Protein AF-0000000087410354 (afdb_homodimer)

Nearest PDB structures (foldseek):
  5lwe-assembly2_B  TM=1.611E-01  e=8.393E+00  Homo sapiens

pLDDT: mean 84.48, std 18.41, range [27.38, 98.25]

Sequence (738 aa):
MKKKEKIWIKKCKDLNDMLINRNTGGRLSNFELLRLLSMLMVVNLHSFWGYEYGTGVFQAFDFFRESACICAVDTFILISGFFGIRWKVKSLFNLLFQVVFYSFAVYGACIAFNILTFSWHDFIEQFKCFYKSWGFISSYIVLYFISPALNALSDQSSSKRLFEIILVLILANIFIFSLNINITFFIVYLVGRLLNKLDVVNRTKNHAGFAYLMVTFLIFTIVYTLFLMFRFNASRMQSFFFGYNYCGPLVILQGVFLFLLFGRMKFKNNIINWCASSCLAIYLIHMHPSIKNIYYHFTKSLYEKPFFEHVYSLIVLFTCVFLGSILIDKIRIYISNRIYNFINMIWQALPLRFKKFETYIPSSLKVLFMKKKEKIWIKKCKDLNDMLINRNTGGRLSNFELLRLLSMLMVVNLHSFWGYEYGTGVFQAFDFFRESACICAVDTFILISGFFGIRWKVKSLFNLLFQVVFYSFAVYGACIAFNILTFSWHDFIEQFKCFYKSWGFISSYIVLYFISPALNALSDQSSSKRLFEIILVLILANIFIFSLNINITFFIVYLVGRLLNKLDVVNRTKNHAGFAYLMVTFLIFTIVYTLFLMFRFNASRMQSFFFGYNYCGPLVILQGVFLFLLFGRMKFKNNIINWCASSCLAIYLIHMHPSIKNIYYHFTKSLYEKPFFEHVYSLIVLFTCVFLGSILIDKIRIYISNRIYNFINMIWQALPLRFKKFETYIPSSLKVLF

Foldseek 3Di:
DVVVVVVVVVVVVVVVVVVVVVVPVDDQLLLLLLLQVLLLLVLLLLLQQLPCLDPDDLSLVSLLSVLLNLLSLLLVLLVCLLVFADDDPLVVLVLVLLQLCLLVVLVVVCCVVVVDPDDPVSVVVSVVRQCPWDPSNVLVVVCNVCRVVLVVVLVVDDLVRLVVVLVVLLVCCVPPVLQDVNSLSSSSSSVSSSCNNVVCLPPPPDPLVVQLVVLSVVQSCVLVVCCVVVVDRSVCQCSPLSHSDNSRPSSSSSSVSSNSVSSNVGDDDVVSVLLSVQSVQLCSNCRGPSNSVVSRVVSVVLSVDPSVSSVVVSVVVSCCSSVVSSVVVVVVVVVSVVVVVVVVVVVVVPDPVVVCPVPPPPCCVVVCD/DVVVVVVVVVVVVVVVVVVVCVVVVPDQLLLLLLLQVLLLLVLLLLLQFQFPQDPDDLSLVSLLSVLLNLLSLLLVLLVCLLVFADDDPLVVLVLVLLQLCLLVVLVVVCCVVVVDPDDPVSVVVSVVRQCPWDPSNVLVVVCNVCRVVLVVVLVVDDLVRLVVVLVVLLVCCVPPVLQDVNSLSSSSSSVSNSCNNVVCLPPPPDPLVVQLVVLSVVQSCVLVVCCVVVVDRSVCQCSDLSHSDNSRPSSSSSSVSSNSVSSNPGDDDVVSVLLSVQSVQLCSNCRGPSNSVVVRVVSVVLSVDPSVSSVVVSVVVSVCSSVVSSVVVVVVVVVSVVVVVVVVVVVVVPPVVVVCPVPPPPCCVVVCD

Radius of gyration: 29.64 Å; Cα contacts (8 Å, |Δi|>4): 801; chains: 2; bounding box: 86×77×68 Å

InterPro domains:
  IPR002656 Acyltransferase 3 domain [PF01757] (30-328)

Secondary structure (DSSP, 8-state):
-HHHHHHHHHHHHHHHHHHHHHHS----HHHHHHHHHHHHHHHHHTT-------SSHHHHHHHHHHHHHTTHHHHHHHHHHHH-----HHHHHHHHHHHHHHHHHHHHHHHHTTSS---HHHHHHGGGIIIII-HHHHHHHHHHHHHHHHHHHHHHS-HHHHHHHHHHHHHHHHHTSSS-HHHHHHHHHHHHHHHHHTTHHHH----HHHHHHHHHHHHHHHHHHHHHHH---GGGGGG-TTTT-TT-HHHHHHHHHHHHHHHT-----HHHHHHHTTHHHHHHHHT-TTTHHHHHHHHHHGGGS-HHHHHHHHHHHHHHHHHHHHHHHHHHHHHHHHHHHHHHHHHHHS-HHHH-TTTTS-SSTTT--/-HHHHHHHHHHHHHHHHHHHHHHS----HHHHHHHHHHHHHHHHHTT------SSSHHHHHHHHHHHHHTTHHHHHHHHHHHH-----HHHHHHHHHHHHHHHHHHHHHHHHTTSS---HHHHHHGGGIIIII-HHHHHHHHHHHHHHHHHHHHHHS-HHHHHHHHHHHHHHHHHTSSS-HHHHHHHHHHHHHHHHHTTHHHH----HHHHHHHHHHHHHHHHHHHHHHH---GGGGGG-TTTT-TTSHHHHHHHHHHHHHHHT-----HHHHHHHTTHHHHHHHHT-TTTHHHHHHHHHHGGGS-HHHHHHHHHHHHHHHHHHHHHHHHHHHHHHHHHHHHHHHHHHHS-HHHH-TTTTS-TTTTT--

Solvent-accessible surface area (backbone atoms only — not comparable to full-atom values): 38542 Å² total; per-residue (Å²): 114,67,64,61,47,49,51,48,52,48,49,49,47,49,47,45,47,51,50,48,62,56,70,62,59,68,77,56,25,29,58,33,46,48,50,42,50,27,47,53,25,46,58,52,55,67,52,64,69,72,56,86,42,50,88,62,70,62,33,51,50,55,48,39,56,44,36,65,26,57,23,22,68,52,34,56,38,24,53,45,17,41,71,51,68,70,96,41,72,66,61,52,47,52,54,54,46,52,52,53,49,45,40,47,50,53,47,50,49,32,38,75,70,64,73,42,78,87,46,72,67,62,58,58,51,39,77,43,40,54,67,68,52,39,74,66,56,30,41,47,52,52,46,61,74,46,27,57,22,51,49,29,30,54,70,73,37,53,72,66,56,45,51,51,52,46,51,53,51,52,51,41,27,59,75,50,52,69,60,38,65,57,58,36,52,52,46,40,22,50,49,15,36,47,44,46,74,56,39,26,60,78,58,26,85,66,64,28,62,59,52,25,51,51,45,26,49,51,44,27,53,51,40,53,49,47,35,70,70,64,65,53,61,54,76,57,35,40,74,33,62,76,43,64,17,72,67,10,68,63,33,45,50,32,16,50,22,52,48,44,47,35,60,57,54,79,50,78,47,68,67,49,46,59,51,34,77,25,44,67,44,34,54,53,56,60,51,24,75,85,42,28,61,58,50,43,53,53,41,57,56,36,57,77,45,59,67,70,59,28,53,49,52,47,53,52,48,52,48,48,49,49,53,53,29,34,58,56,36,54,54,51,51,54,52,51,52,51,51,51,51,51,51,51,51,50,58,69,65,48,59,66,73,68,71,42,57,74,68,60,60,47,70,54,62,40,48,48,54,117,68,66,62,49,49,54,49,49,49,49,48,47,48,48,44,48,51,49,48,61,58,70,62,56,69,76,56,26,29,58,32,44,47,50,41,50,28,46,52,26,45,57,51,55,68,52,65,73,61,63,80,47,57,89,56,71,67,31,51,49,54,47,40,55,44,38,66,26,58,23,23,67,52,34,55,37,24,53,44,17,42,71,50,66,70,96,42,72,67,60,51,47,52,54,54,47,53,53,51,47,45,40,47,51,53,49,48,49,32,38,75,70,65,74,41,77,90,46,72,67,63,57,57,50,40,75,44,41,53,66,67,51,37,74,66,56,30,40,48,52,53,45,62,72,46,28,58,24,51,50,32,29,55,71,73,38,53,73,67,56,45,51,53,51,46,51,53,49,52,51,42,28,61,74,52,51,68,60,39,64,57,59,35,51,53,48,41,21,49,49,15,36,47,44,46,74,54,38,25,60,80,61,26,84,66,64,28,61,59,52,26,51,51,43,25,50,50,45,26,52,50,40,53,50,48,36,70,71,63,64,52,61,55,76,56,36,41,73,32,61,76,42,64,16,72,67,10,70,63,34,45,50,31,17,50,23,51,48,44,45,37,61,59,58,76,49,78,48,68,67,49,46,59,51,35,77,24,43,67,44,34,54,53,57,58,50,25,77,86,41,28,61,57,50,43,52,51,42,56,56,37,57,78,42,60,68,70,57,27,53,51,51,47,53,52,49,51,48,48,50,49,53,51,28,35,58,54,36,54,55,51,52,54,51,50,53,52,51,52,50,51,51,50,53,51,58,70,67,48,60,67,74,68,71,41,56,74,68,60,59,48,70,54,63,40,47,51,50

Structure (mmCIF, N/CA/C/O backbone):
data_AF-0000000087410354-model_v1
#
loop_
_entity.id
_entity.type
_entity.pdbx_description
1 polymer Acyltransferase
#
loop_
_atom_site.group_PDB
_atom_site.id
_atom_site.type_symbol
_atom_site.label_atom_id
_atom_site.label_alt_id
_atom_site.label_comp_id
_atom_site.label_asym_id
_atom_site.label_entity_id
_atom_site.label_seq_id
_atom_site.pdbx_PDB_ins_code
_atom_site.Cartn_x
_atom_site.Cartn_y
_atom_site.Cartn_z
_atom_site.occupancy
_atom_site.B_iso_or_equiv
_atom_site.auth_seq_id
_atom_site.auth_comp_id
_atom_site.auth_asym_id
_atom_site.auth_atom_id
_atom_site.pdbx_PDB_model_num
ATOM 1 N N . MET A 1 1 ? -47.281 -40.562 18.922 1 35.09 1 MET A N 1
ATOM 2 C CA . MET A 1 1 ? -46.438 -39.406 19.281 1 35.09 1 MET A CA 1
ATOM 3 C C . MET A 1 1 ? -44.969 -39.75 19.094 1 35.09 1 MET A C 1
ATOM 5 O O . MET A 1 1 ? -44.156 -38.875 18.797 1 35.09 1 MET A O 1
ATOM 9 N N . LYS A 1 2 ? -44.625 -41.062 19.25 1 47.44 2 LYS A N 1
ATOM 10 C CA . LYS A 1 2 ? -43.25 -41.562 19.188 1 47.44 2 LYS A CA 1
ATOM 11 C C . LYS A 1 2 ? -42.812 -41.719 17.734 1 47.44 2 LYS A C 1
ATOM 13 O O . LYS A 1 2 ? -41.625 -41.594 17.438 1 47.44 2 LYS A O 1
ATOM 18 N N . LYS A 1 3 ? -43.719 -42.031 16.859 1 42 3 LYS A N 1
ATOM 19 C CA . LYS A 1 3 ? -43.312 -42.219 15.469 1 42 3 LYS A CA 1
ATOM 20 C C . LYS A 1 3 ? -43.094 -40.875 14.781 1 42 3 LYS A C 1
ATOM 22 O O . LYS A 1 3 ? -42.156 -40.75 13.969 1 42 3 LYS A O 1
ATOM 27 N N . LYS A 1 4 ? -43.938 -39.844 15.133 1 45.72 4 LYS A N 1
ATOM 28 C CA . LYS A 1 4 ? -43.719 -38.531 14.531 1 45.72 4 LYS A CA 1
ATOM 29 C C . LYS A 1 4 ? -42.469 -37.906 15.102 1 45.72 4 LYS A C 1
ATOM 31 O O . LYS A 1 4 ? -41.812 -37.094 14.43 1 45.72 4 LYS A O 1
ATOM 36 N N . GLU A 1 5 ? -42.219 -38.281 16.391 1 43.56 5 GLU A N 1
ATOM 37 C CA . GLU A 1 5 ? -40.969 -37.781 16.984 1 43.56 5 GLU A CA 1
ATOM 38 C C . GLU A 1 5 ? -39.75 -38.438 16.375 1 43.56 5 GLU A C 1
ATOM 40 O O . GLU A 1 5 ? -38.719 -37.781 16.156 1 43.56 5 GLU A O 1
ATOM 45 N N . LYS A 1 6 ? -39.906 -39.656 15.953 1 48.88 6 LYS A N 1
ATOM 46 C CA . LYS A 1 6 ? -38.75 -40.312 15.328 1 48.88 6 LYS A CA 1
ATOM 47 C C . LYS A 1 6 ? -38.531 -39.781 13.906 1 48.88 6 LYS A C 1
ATOM 49 O O . LYS A 1 6 ? -37.375 -39.594 13.477 1 48.88 6 LYS A O 1
ATOM 54 N N . ILE A 1 7 ? -39.656 -39.531 13.242 1 48.34 7 ILE A N 1
ATOM 55 C CA . ILE A 1 7 ? -39.5 -39 11.891 1 48.34 7 ILE A CA 1
ATOM 56 C C . ILE A 1 7 ? -39 -37.562 11.953 1 48.34 7 ILE A C 1
ATOM 58 O O . ILE A 1 7 ? -38.156 -37.156 11.148 1 48.34 7 ILE A O 1
ATOM 62 N N . TRP A 1 8 ? -39.406 -36.781 13.016 1 45.41 8 TRP A N 1
ATOM 63 C CA . TRP A 1 8 ? -38.906 -35.406 13.164 1 45.41 8 TRP A CA 1
ATOM 64 C C . TRP A 1 8 ? -37.438 -35.406 13.586 1 45.41 8 TRP A C 1
ATOM 66 O O . TRP A 1 8 ? -36.656 -34.656 13.055 1 45.41 8 TRP A O 1
ATOM 76 N N . ILE A 1 9 ? -37 -36.344 14.422 1 45.47 9 ILE A N 1
ATOM 77 C CA . ILE A 1 9 ? -35.594 -36.438 14.797 1 45.47 9 ILE A CA 1
ATOM 78 C C . ILE A 1 9 ? -34.75 -36.875 13.594 1 45.47 9 ILE A C 1
ATOM 80 O O . ILE A 1 9 ? -33.656 -36.375 13.352 1 45.47 9 ILE A O 1
ATOM 84 N N . LYS A 1 10 ? -35.219 -37.781 12.766 1 47.25 10 LYS A N 1
ATOM 85 C CA . LYS A 1 10 ? -34.469 -38.156 11.578 1 47.25 10 LYS A CA 1
ATOM 86 C C . LYS A 1 10 ? -34.406 -37 10.562 1 47.25 10 LYS A C 1
ATOM 88 O O . LYS A 1 10 ? -33.375 -36.781 9.922 1 47.25 10 LYS A O 1
ATOM 93 N N . LYS A 1 11 ? -35.5 -36.219 10.367 1 45.97 11 LYS A N 1
ATOM 94 C CA . LYS A 1 11 ? -35.438 -35.094 9.445 1 45.97 11 LYS A CA 1
ATOM 95 C C . LYS A 1 11 ? -34.5 -34 9.992 1 45.97 11 LYS A C 1
ATOM 97 O O . LYS A 1 11 ? -33.812 -33.344 9.227 1 45.97 11 LYS A O 1
ATOM 102 N N . CYS A 1 12 ? -34.531 -33.781 11.25 1 41.62 12 CYS A N 1
ATOM 103 C CA . CYS A 1 12 ? -33.562 -32.844 11.797 1 41.62 12 CYS A CA 1
ATOM 104 C C . CYS A 1 12 ? -32.125 -33.375 11.672 1 41.62 12 CYS A C 1
ATOM 106 O O . CYS A 1 12 ? -31.203 -32.594 11.508 1 41.62 12 CYS A O 1
ATOM 108 N N . LYS A 1 13 ? -31.859 -34.656 11.875 1 43.78 13 LYS A N 1
ATOM 109 C CA . LYS A 1 13 ? -30.5 -35.188 11.648 1 43.78 13 LYS A CA 1
ATOM 110 C C . LYS A 1 13 ? -30.125 -35.094 10.172 1 43.78 13 LYS A C 1
ATOM 112 O O . LYS A 1 13 ? -28.984 -34.781 9.836 1 43.78 13 LYS A O 1
ATOM 117 N N . ASP A 1 14 ? -31.031 -35.469 9.242 1 43.53 14 ASP A N 1
ATOM 118 C CA . ASP A 1 14 ? -30.719 -35.312 7.828 1 43.53 14 ASP A CA 1
ATOM 119 C C . ASP A 1 14 ? -30.562 -33.844 7.477 1 43.53 14 ASP A C 1
ATOM 121 O O . ASP A 1 14 ? -29.703 -33.469 6.672 1 43.53 14 ASP A O 1
ATOM 125 N N . LEU A 1 15 ? -31.438 -32.906 8.016 1 38.66 15 LEU A N 1
ATOM 126 C CA . LEU A 1 15 ? -31.203 -31.5 7.797 1 38.66 15 LEU A CA 1
ATOM 127 C C . LEU A 1 15 ? -29.891 -31.047 8.445 1 38.66 15 LEU A C 1
ATOM 129 O O . LEU A 1 15 ? -29.141 -30.266 7.875 1 38.66 15 LEU A O 1
ATOM 133 N N . ASN A 1 16 ? -29.625 -31.469 9.664 1 35.72 16 ASN A N 1
ATOM 134 C CA . ASN A 1 16 ? -28.312 -31.188 10.258 1 35.72 16 ASN A CA 1
ATOM 135 C C . ASN A 1 16 ? -27.188 -31.828 9.453 1 35.72 16 ASN A C 1
ATOM 137 O O . ASN A 1 16 ? -26.125 -31.234 9.281 1 35.72 16 ASN A O 1
ATOM 141 N N . ASP A 1 17 ? -27.25 -33.125 9.031 1 37.59 17 ASP A N 1
ATOM 142 C CA . ASP A 1 17 ? -26.25 -33.688 8.141 1 37.59 17 ASP A CA 1
ATOM 143 C C . ASP A 1 17 ? -26.203 -32.938 6.809 1 37.59 17 ASP A C 1
ATOM 145 O O . ASP A 1 17 ? -25.141 -32.781 6.219 1 37.59 17 ASP A O 1
ATOM 149 N N . MET A 1 18 ? -27.328 -32.531 6.168 1 35.28 18 MET A N 1
ATOM 150 C CA . MET A 1 18 ? -27.281 -31.656 5.004 1 35.28 18 MET A CA 1
ATOM 151 C C . MET A 1 18 ? -26.656 -30.328 5.363 1 35.28 18 MET A C 1
ATOM 153 O O . MET A 1 18 ? -25.969 -29.719 4.543 1 35.28 18 MET A O 1
ATOM 157 N N . LEU A 1 19 ? -27 -29.625 6.551 1 33.22 19 LEU A N 1
ATOM 158 C CA . LEU A 1 19 ? -26.344 -28.406 6.984 1 33.22 19 LEU A CA 1
ATOM 159 C C . LEU A 1 19 ? -24.891 -28.672 7.363 1 33.22 19 LEU A C 1
ATOM 161 O O . LEU A 1 19 ? -24.016 -27.828 7.121 1 33.22 19 LEU A O 1
ATOM 165 N N . ILE A 1 20 ? -24.484 -29.672 8.211 1 34.44 20 ILE A N 1
ATOM 166 C CA . ILE A 1 20 ? -23.094 -30.031 8.43 1 34.44 20 ILE A CA 1
ATOM 167 C C . ILE A 1 20 ? -22.453 -30.438 7.105 1 34.44 20 ILE A C 1
ATOM 169 O O . ILE A 1 20 ? -21.281 -30.125 6.859 1 34.44 20 ILE A O 1
ATOM 173 N N . ASN A 1 21 ? -23.078 -31.359 6.195 1 31.55 21 ASN A N 1
ATOM 174 C CA . ASN A 1 21 ? -22.5 -31.578 4.871 1 31.55 21 ASN A CA 1
ATOM 175 C C . ASN A 1 21 ? -22.5 -30.297 4.043 1 31.55 21 ASN A C 1
ATOM 177 O O . ASN A 1 21 ? -22 -30.281 2.914 1 31.55 21 ASN A O 1
ATOM 181 N N . ARG A 1 22 ? -23.344 -29.281 4.141 1 35.12 22 ARG A N 1
ATOM 182 C CA . ARG A 1 22 ? -23.172 -27.953 3.564 1 35.12 22 ARG A CA 1
ATOM 183 C C . ARG A 1 22 ? -21.984 -27.25 4.199 1 35.12 22 ARG A C 1
ATOM 185 O O . ARG A 1 22 ? -21.438 -26.297 3.621 1 35.12 22 ARG A O 1
ATOM 192 N N . ASN A 1 23 ? -21.578 -27.109 5.465 1 34.66 23 ASN A N 1
ATOM 193 C CA . ASN A 1 23 ? -20.578 -26.531 6.355 1 34.66 23 ASN A CA 1
ATOM 194 C C . ASN A 1 23 ? -19.203 -27.141 6.133 1 34.66 23 ASN A C 1
ATOM 196 O O . ASN A 1 23 ? -18.188 -26.641 6.633 1 34.66 23 ASN A O 1
ATOM 200 N N . THR A 1 24 ? -19.016 -28.5 6.133 1 35.66 24 THR A N 1
ATOM 201 C CA . THR A 1 24 ? -17.75 -29.047 5.648 1 35.66 24 THR A CA 1
ATOM 202 C C . THR A 1 24 ? -17.562 -28.75 4.164 1 35.66 24 THR A C 1
ATOM 204 O O . THR A 1 24 ? -17.891 -29.578 3.314 1 35.66 24 THR A O 1
ATOM 207 N N . GLY A 1 25 ? -18.109 -27.938 3.496 1 42.47 25 GLY A N 1
ATOM 208 C CA . GLY A 1 25 ? -18.031 -27.516 2.105 1 42.47 25 GLY A CA 1
ATOM 209 C C . GLY A 1 25 ? -16.688 -27.797 1.469 1 42.47 25 GLY A C 1
ATOM 210 O O . GLY A 1 25 ? -15.719 -27.062 1.691 1 42.47 25 GLY A O 1
ATOM 211 N N . GLY A 1 26 ? -16.281 -28.969 1.223 1 50.91 26 GLY A N 1
ATOM 212 C CA . GLY A 1 26 ? -15.055 -29.469 0.63 1 50.91 26 GLY A CA 1
ATOM 213 C C . GLY A 1 26 ? -14.5 -28.578 -0.457 1 50.91 26 GLY A C 1
ATOM 214 O O . GLY A 1 26 ? -15.258 -27.875 -1.135 1 50.91 26 GLY A O 1
ATOM 215 N N . ARG A 1 27 ? -13.258 -28.188 -0.319 1 62.5 27 ARG A N 1
ATOM 216 C CA . ARG A 1 27 ? -12.562 -27.406 -1.337 1 62.5 27 ARG A CA 1
ATOM 217 C C . ARG A 1 27 ? -12.797 -27.984 -2.729 1 62.5 27 ARG A C 1
ATOM 219 O O . ARG A 1 27 ? -12.625 -29.188 -2.941 1 62.5 27 ARG A O 1
ATOM 226 N N . LEU A 1 28 ? -13.547 -27.297 -3.561 1 78.69 28 LEU A N 1
ATOM 227 C CA . LEU A 1 28 ? -13.656 -27.672 -4.965 1 78.69 28 LEU A CA 1
ATOM 228 C C . LEU A 1 28 ? -12.281 -27.875 -5.586 1 78.69 28 LEU A C 1
ATOM 230 O O . LEU A 1 28 ? -11.469 -26.938 -5.629 1 78.69 28 LEU A O 1
ATOM 234 N N . SER A 1 29 ? -11.945 -29.094 -5.945 1 91.62 29 SER A N 1
ATOM 235 C CA . SER A 1 29 ? -10.617 -29.484 -6.414 1 91.62 29 SER A CA 1
ATOM 236 C C . SER A 1 29 ? -10.242 -28.734 -7.695 1 91.62 29 SER A C 1
ATOM 238 O O . SER A 1 29 ? -9.07 -28.688 -8.07 1 91.62 29 SER A O 1
ATOM 240 N N . ASN A 1 30 ? -11.242 -28.188 -8.352 1 93 30 AS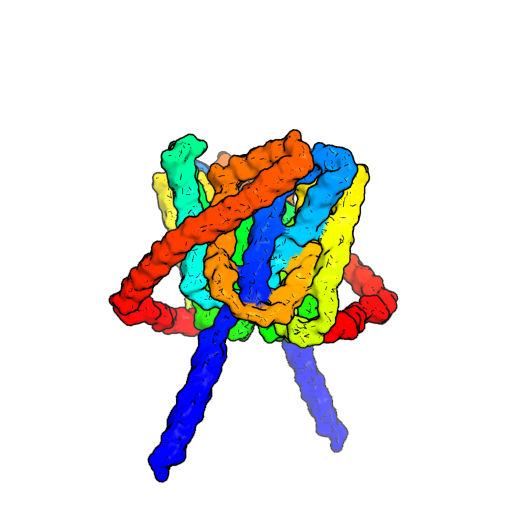N A N 1
ATOM 241 C CA . ASN A 1 30 ? -10.961 -27.438 -9.578 1 93 30 ASN A CA 1
ATOM 242 C C . ASN A 1 30 ? -10.102 -26.203 -9.297 1 93 30 ASN A C 1
ATOM 244 O O . ASN A 1 30 ? -9.156 -25.922 -10.039 1 93 30 ASN A O 1
ATOM 248 N N . PHE A 1 31 ? -10.391 -25.547 -8.211 1 93.94 31 PHE A N 1
ATOM 249 C CA . PHE A 1 31 ? -9.617 -24.359 -7.883 1 93.94 31 PHE A CA 1
ATOM 250 C C . PHE A 1 31 ? -8.266 -24.75 -7.289 1 93.94 31 PHE A C 1
ATOM 252 O O . PHE A 1 31 ? -7.277 -24.031 -7.453 1 93.94 31 PHE A O 1
ATOM 259 N N . GLU A 1 32 ? -8.203 -25.875 -6.633 1 95.81 32 GLU A N 1
ATOM 260 C CA . GLU A 1 32 ? -6.918 -26.375 -6.145 1 95.81 32 GLU A CA 1
ATOM 261 C C . GLU A 1 32 ? -6 -26.75 -7.301 1 95.81 32 GLU A C 1
ATOM 263 O O . GLU A 1 32 ? -4.793 -26.516 -7.25 1 95.81 32 GLU A O 1
ATOM 268 N N . LEU A 1 33 ? -6.582 -27.359 -8.25 1 96.38 33 LEU A N 1
ATOM 269 C CA . LEU A 1 33 ? -5.824 -27.688 -9.453 1 96.38 33 LEU A CA 1
ATOM 270 C C . LEU A 1 33 ? -5.316 -26.422 -10.133 1 96.38 33 LEU A C 1
ATOM 272 O O . LEU A 1 33 ? -4.188 -26.391 -10.625 1 96.38 33 LEU A O 1
ATOM 276 N N . LEU A 1 34 ? -6.168 -25.406 -10.195 1 97 34 LEU A N 1
ATOM 277 C CA . LEU A 1 34 ? -5.777 -24.125 -10.781 1 97 34 LEU A CA 1
ATOM 278 C C . LEU A 1 34 ? -4.609 -23.516 -10.016 1 97 34 LEU A C 1
ATOM 280 O O . LEU A 1 34 ? -3.693 -22.953 -10.617 1 97 34 LEU A O 1
ATOM 284 N N . ARG A 1 35 ? -4.598 -23.578 -8.688 1 97.44 35 ARG A N 1
ATOM 285 C CA . ARG A 1 35 ? -3.484 -23.094 -7.883 1 97.44 35 ARG A CA 1
ATOM 286 C C . ARG A 1 35 ? -2.189 -23.812 -8.242 1 97.44 35 ARG A C 1
ATOM 288 O O . ARG A 1 35 ? -1.136 -23.188 -8.367 1 97.44 35 ARG A O 1
ATOM 295 N N . LEU A 1 36 ? -2.316 -25.094 -8.414 1 97.25 36 LEU A N 1
ATOM 296 C CA . LEU A 1 36 ? -1.146 -25.891 -8.758 1 97.25 36 LEU A CA 1
ATOM 297 C C . LEU A 1 36 ? -0.624 -25.516 -10.141 1 97.25 36 LEU A C 1
ATOM 299 O O . LEU A 1 36 ? 0.585 -25.375 -10.336 1 97.25 36 LEU A O 1
ATOM 303 N N . LEU A 1 37 ? -1.535 -25.391 -11.055 1 97.31 37 LEU A N 1
ATOM 304 C CA . LEU A 1 37 ? -1.136 -24.984 -12.398 1 97.31 37 LEU A CA 1
ATOM 305 C C . LEU A 1 37 ? -0.476 -23.609 -12.375 1 97.31 37 LEU A C 1
ATOM 307 O O . LEU A 1 37 ? 0.553 -23.406 -13.023 1 97.31 37 LEU A O 1
ATOM 311 N N . SER A 1 38 ? -1.135 -22.688 -11.648 1 97.75 38 SER A N 1
ATOM 312 C CA . SER A 1 38 ? -0.574 -21.359 -11.531 1 97.75 38 SER A CA 1
ATOM 313 C C . SER A 1 38 ? 0.831 -21.391 -10.945 1 97.75 38 SER A C 1
ATOM 315 O O . SER A 1 38 ? 1.714 -20.641 -11.383 1 97.75 38 SER A O 1
ATOM 317 N N . MET A 1 39 ? 1.012 -22.234 -9.977 1 98 39 MET A N 1
ATOM 318 C CA . MET A 1 39 ? 2.336 -22.344 -9.375 1 98 39 MET A CA 1
ATOM 319 C C . MET A 1 39 ? 3.346 -22.891 -10.367 1 98 39 MET A C 1
ATOM 321 O O . MET A 1 39 ? 4.492 -22.453 -10.414 1 98 39 MET A O 1
ATOM 325 N N . LEU A 1 40 ? 2.951 -23.891 -11.133 1 97.31 40 LEU A N 1
ATOM 326 C CA . LEU A 1 40 ? 3.812 -24.406 -12.188 1 97.31 40 LEU A CA 1
ATOM 327 C C . LEU A 1 40 ? 4.176 -23.297 -13.172 1 97.31 40 LEU A C 1
ATOM 329 O O . LEU A 1 40 ? 5.324 -23.203 -13.625 1 97.31 40 LEU A O 1
ATOM 333 N N . MET A 1 41 ? 3.193 -22.5 -13.516 1 97.31 41 MET A N 1
ATOM 334 C CA . MET A 1 41 ? 3.422 -21.359 -14.398 1 97.31 41 MET A CA 1
ATOM 335 C C . MET A 1 41 ? 4.418 -20.391 -13.781 1 97.31 41 MET A C 1
ATOM 337 O O . MET A 1 41 ? 5.262 -19.828 -14.484 1 97.31 41 MET A O 1
ATOM 341 N N . VAL A 1 42 ? 4.34 -20.125 -12.453 1 96.62 42 VAL A N 1
ATOM 342 C CA . VAL A 1 42 ? 5.262 -19.25 -11.758 1 96.62 42 VAL A CA 1
ATOM 343 C C . VAL A 1 42 ? 6.68 -19.797 -11.844 1 96.62 42 VAL A C 1
ATOM 345 O O . VAL A 1 42 ? 7.633 -19.062 -12.109 1 96.62 42 VAL A O 1
ATOM 348 N N . VAL A 1 43 ? 6.844 -21.109 -11.641 1 96.44 43 VAL A N 1
ATOM 349 C CA . VAL A 1 43 ? 8.148 -21.75 -11.742 1 96.44 43 VAL A CA 1
ATOM 350 C C . VAL A 1 43 ? 8.719 -21.531 -13.141 1 96.44 43 VAL A C 1
ATOM 352 O O . VAL A 1 43 ? 9.906 -21.25 -13.297 1 96.44 43 VAL A O 1
ATOM 355 N N . ASN A 1 44 ? 7.871 -21.656 -14.117 1 94.69 44 ASN A N 1
ATOM 356 C CA . ASN A 1 44 ? 8.266 -21.391 -15.5 1 94.69 44 ASN A CA 1
ATOM 357 C C . ASN A 1 44 ? 8.695 -19.938 -15.695 1 94.69 44 ASN A C 1
ATOM 359 O O . ASN A 1 44 ? 9.719 -19.672 -16.328 1 94.69 44 ASN A O 1
ATOM 363 N N . LEU A 1 45 ? 7.957 -19.016 -15.172 1 93.31 45 LEU A N 1
ATOM 364 C CA . LEU A 1 45 ? 8.258 -17.594 -15.312 1 93.31 45 LEU A CA 1
ATOM 365 C C . LEU A 1 45 ? 9.641 -17.281 -14.758 1 93.31 45 LEU A C 1
ATOM 367 O O . LEU A 1 45 ? 10.352 -16.422 -15.312 1 93.31 45 LEU A O 1
ATOM 371 N N . HIS A 1 46 ? 10.023 -17.906 -13.719 1 94.19 46 HIS A N 1
ATOM 372 C CA . HIS A 1 46 ? 11.297 -17.625 -13.07 1 94.19 46 HIS A CA 1
ATOM 373 C C . HIS A 1 46 ? 12.453 -18.281 -13.828 1 94.19 46 HIS A C 1
ATOM 375 O O . HIS A 1 46 ? 13.617 -18.109 -13.453 1 94.19 46 HIS A O 1
ATOM 381 N N . SER A 1 47 ? 12.234 -18.969 -14.875 1 92.38 47 SER A N 1
ATOM 382 C CA . SER A 1 47 ? 13.273 -19.609 -15.672 1 92.38 47 SER A CA 1
ATOM 383 C C . SER A 1 47 ? 13.406 -18.938 -17.031 1 92.38 47 SER A C 1
ATOM 385 O O . SER A 1 47 ? 14.148 -19.406 -17.906 1 92.38 47 SER A O 1
ATOM 387 N N . PHE A 1 48 ? 12.648 -17.828 -17.25 1 87.5 48 PHE A N 1
ATOM 388 C CA . PHE A 1 48 ? 12.617 -17.141 -18.547 1 87.5 48 PHE A CA 1
ATOM 389 C C . PHE A 1 48 ? 13.695 -16.062 -18.609 1 87.5 48 PHE A C 1
ATOM 391 O O . PHE A 1 48 ? 13.711 -15.148 -17.797 1 87.5 48 PHE A O 1
ATOM 398 N N . TRP A 1 49 ? 14.547 -16.062 -19.578 1 79.25 49 TRP A N 1
ATOM 399 C CA . TRP A 1 49 ? 15.617 -15.078 -19.703 1 79.25 49 TRP A CA 1
ATOM 400 C C . TRP A 1 49 ? 15.609 -14.453 -21.109 1 79.25 49 TRP A C 1
ATOM 402 O O . TRP A 1 49 ? 16.344 -13.508 -21.375 1 79.25 49 TRP A O 1
ATOM 412 N N . GLY A 1 50 ? 14.688 -14.766 -21.906 1 68.06 50 GLY A N 1
ATOM 413 C CA . GLY A 1 50 ? 14.43 -14.125 -23.188 1 68.06 50 GLY A CA 1
ATOM 414 C C . GLY A 1 50 ? 15.648 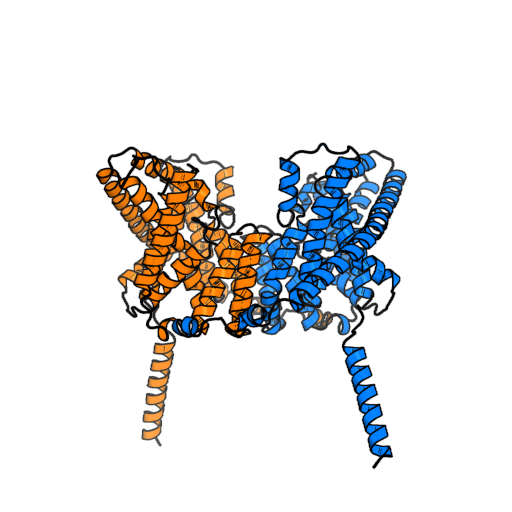-14.07 -24.094 1 68.06 50 GLY A C 1
ATOM 415 O O . GLY A 1 50 ? 15.68 -13.305 -25.047 1 68.06 50 GLY A O 1
ATOM 416 N N . TYR A 1 51 ? 16.828 -14.734 -23.688 1 62.47 51 TYR A N 1
ATOM 417 C CA . TYR A 1 51 ? 18.094 -14.531 -24.391 1 62.47 51 TYR A CA 1
ATOM 418 C C . TYR A 1 51 ? 18 -15.062 -25.828 1 62.47 51 TYR A C 1
ATOM 420 O O . TYR A 1 51 ? 17.062 -15.797 -26.156 1 62.47 51 TYR A O 1
ATOM 428 N N . GLU A 1 52 ? 18.875 -14.5 -26.578 1 60.56 52 GLU A N 1
ATOM 429 C CA . GLU A 1 52 ? 19.094 -14.805 -27.984 1 60.56 52 GLU A CA 1
ATOM 430 C C . GLU A 1 52 ? 19.156 -16.312 -28.219 1 60.56 52 GLU A C 1
ATOM 432 O O . GLU A 1 52 ? 20.25 -16.891 -28.328 1 60.56 52 GLU A O 1
ATOM 437 N N . TYR A 1 53 ? 18.328 -16.938 -27.375 1 54.5 53 TYR A N 1
ATOM 438 C CA . TYR A 1 53 ? 18.344 -18.391 -27.547 1 54.5 53 TYR A CA 1
ATOM 439 C C . TYR A 1 53 ? 18.125 -18.781 -29 1 54.5 53 TYR A C 1
ATOM 441 O O . TYR A 1 53 ? 17.031 -19.219 -29.375 1 54.5 53 TYR A O 1
ATOM 449 N N . GLY A 1 54 ? 18.922 -18.281 -29.797 1 57.78 54 GLY A N 1
ATOM 450 C CA . GLY A 1 54 ? 18.906 -18.609 -31.219 1 57.78 54 GLY A CA 1
ATOM 451 C C . GLY A 1 54 ? 17.812 -17.875 -31.984 1 57.78 54 GLY A C 1
ATOM 452 O O . GLY A 1 54 ? 16.875 -17.344 -31.375 1 57.78 54 GLY A O 1
ATOM 453 N N . THR A 1 55 ? 18.109 -17.328 -33.125 1 61.94 55 THR A N 1
ATOM 454 C CA . THR A 1 55 ? 17.188 -16.719 -34.094 1 61.94 55 THR A CA 1
ATOM 455 C C . THR A 1 55 ? 16.125 -17.719 -34.531 1 61.94 55 THR A C 1
ATOM 457 O O . THR A 1 55 ? 16.359 -18.922 -34.531 1 61.94 55 THR A O 1
ATOM 460 N N . GLY A 1 56 ? 14.836 -17.359 -34.5 1 77.06 56 GLY A N 1
ATOM 461 C CA . GLY A 1 56 ? 13.812 -18.078 -35.219 1 77.06 56 GLY A CA 1
ATOM 462 C C . GLY A 1 56 ? 12.727 -18.656 -34.344 1 77.06 56 GLY A C 1
ATOM 463 O O . GLY A 1 56 ? 12.25 -17.984 -33.406 1 77.06 56 GLY A O 1
ATOM 464 N N . VAL A 1 57 ? 12.367 -19.922 -34.531 1 82.56 57 VAL A N 1
ATOM 465 C CA . VAL A 1 57 ? 11.172 -20.594 -34 1 82.56 57 VAL A CA 1
ATOM 466 C C . VAL A 1 57 ? 11.359 -20.906 -32.531 1 82.56 57 VAL A C 1
ATOM 468 O O . VAL A 1 57 ? 10.414 -20.812 -31.75 1 82.56 57 VAL A O 1
ATOM 471 N N . PHE A 1 58 ? 12.586 -21.156 -32.094 1 82.81 58 PHE A N 1
ATOM 472 C CA . PHE A 1 58 ? 12.828 -21.547 -30.719 1 82.81 58 PHE A CA 1
ATOM 473 C C . PHE A 1 58 ? 12.727 -20.344 -29.797 1 82.81 58 PHE A C 1
ATOM 475 O O . PHE A 1 58 ? 12.234 -20.453 -28.672 1 82.81 58 PHE A O 1
ATOM 482 N N . GLN A 1 59 ? 13.141 -19.25 -30.266 1 85.94 59 GLN A N 1
ATOM 483 C CA . GLN A 1 59 ? 12.961 -18 -29.516 1 85.94 59 GLN A CA 1
ATOM 484 C C . GLN A 1 59 ? 11.484 -17.656 -29.375 1 85.94 59 GLN A C 1
ATOM 486 O O . GLN A 1 59 ? 11.047 -17.234 -28.297 1 85.94 59 GLN A O 1
ATOM 491 N N . ALA A 1 60 ? 10.812 -17.859 -30.469 1 88.56 60 ALA A N 1
ATOM 492 C CA . ALA A 1 60 ? 9.375 -17.578 -30.453 1 88.56 60 ALA A CA 1
ATOM 493 C C . ALA A 1 60 ? 8.664 -18.469 -29.438 1 88.56 60 ALA A C 1
ATOM 495 O O . ALA A 1 60 ? 7.77 -18.016 -28.719 1 88.56 60 ALA A O 1
ATOM 496 N N . PHE A 1 61 ? 9.109 -19.672 -29.344 1 89.88 61 PHE A N 1
ATOM 497 C CA . PHE A 1 61 ? 8.516 -20.609 -28.406 1 89.88 61 PHE A CA 1
ATOM 498 C C . PHE A 1 61 ? 8.789 -20.172 -26.969 1 89.88 61 PHE A C 1
ATOM 500 O O . PHE A 1 61 ? 7.938 -20.328 -26.094 1 89.88 61 PHE A O 1
ATOM 507 N N . ASP A 1 62 ? 9.906 -19.688 -26.75 1 89.44 62 ASP A N 1
ATOM 508 C CA . ASP A 1 62 ? 10.273 -19.219 -25.422 1 89.44 62 ASP A CA 1
ATOM 509 C C . ASP A 1 62 ? 9.391 -18.047 -24.984 1 89.44 62 ASP A C 1
ATOM 511 O O . ASP A 1 62 ? 8.883 -18.016 -23.859 1 89.44 62 ASP A O 1
ATOM 515 N N . PHE A 1 63 ? 9.172 -17.172 -25.906 1 90 63 PHE A N 1
ATOM 516 C CA . PHE A 1 63 ? 8.312 -16.016 -25.609 1 90 63 PHE A CA 1
ATOM 517 C C . PHE A 1 63 ? 6.863 -16.453 -25.469 1 90 63 PHE A C 1
ATOM 519 O O . PHE A 1 63 ? 6.113 -15.867 -24.672 1 90 63 PHE A O 1
ATOM 526 N N . PHE A 1 64 ? 6.551 -17.469 -26.172 1 92.69 64 PHE A N 1
ATOM 527 C CA . PHE A 1 64 ? 5.184 -17.969 -26.078 1 92.69 64 PHE A CA 1
ATOM 528 C C . PHE A 1 64 ? 4.91 -18.578 -24.719 1 92.69 64 PHE A C 1
ATOM 530 O O . PHE A 1 64 ? 3.855 -18.344 -24.125 1 92.69 64 PHE A O 1
ATOM 537 N N . ARG A 1 65 ? 5.797 -19.375 -24.281 1 93.06 65 ARG A N 1
ATOM 538 C CA . ARG A 1 65 ? 5.566 -20 -22.969 1 93.06 65 ARG A CA 1
ATOM 539 C C . ARG A 1 65 ? 5.488 -18.938 -21.875 1 93.06 65 ARG A C 1
ATOM 541 O O . ARG A 1 65 ? 4.703 -19.078 -20.938 1 93.06 65 ARG A O 1
ATOM 548 N N . GLU A 1 66 ? 6.27 -17.891 -22.016 1 92.44 66 GLU A N 1
ATOM 549 C CA . GLU A 1 66 ? 6.195 -16.781 -21.062 1 92.44 66 GLU A CA 1
ATOM 550 C C . GLU A 1 66 ? 4.84 -16.078 -21.141 1 92.44 66 GLU A C 1
ATOM 552 O O . GLU A 1 66 ? 4.215 -15.812 -20.109 1 92.44 66 GLU A O 1
ATOM 557 N N . SER A 1 67 ? 4.395 -15.852 -22.344 1 94.12 67 SER A N 1
ATOM 558 C CA . SER A 1 67 ? 3.119 -15.18 -22.562 1 94.12 67 SER A CA 1
ATOM 559 C C . SER A 1 67 ? 1.952 -16.016 -22.047 1 94.12 67 SER A C 1
ATOM 561 O O . SER A 1 67 ? 0.956 -15.461 -21.562 1 94.12 67 SER A O 1
ATOM 563 N N . ALA A 1 68 ? 2.137 -17.266 -22.125 1 96.56 68 ALA A N 1
ATOM 564 C CA . ALA A 1 68 ? 1.078 -18.172 -21.688 1 96.56 68 ALA A CA 1
ATOM 565 C C . ALA A 1 68 ? 1.013 -18.25 -20.172 1 96.56 68 ALA A C 1
ATOM 567 O O . ALA A 1 68 ? -0.038 -18.547 -19.594 1 96.56 68 ALA A O 1
ATOM 568 N N . CYS A 1 69 ? 2.07 -17.891 -19.5 1 96.88 69 CYS A N 1
ATOM 569 C CA . CYS A 1 69 ? 2.148 -18.141 -18.078 1 96.88 69 CYS A CA 1
ATOM 570 C C . CYS A 1 69 ? 2.129 -16.828 -17.281 1 96.88 69 CYS A C 1
ATOM 572 O O . CYS A 1 69 ? 2.033 -16.844 -16.047 1 96.88 69 CYS A O 1
ATOM 574 N N . ILE A 1 70 ? 2.104 -15.711 -17.891 1 95.44 70 ILE A N 1
ATOM 575 C CA . ILE A 1 70 ? 2.352 -14.422 -17.25 1 95.44 70 ILE A CA 1
ATOM 576 C C . ILE A 1 70 ? 1.201 -14.094 -16.297 1 95.44 70 ILE A C 1
ATOM 578 O O . ILE A 1 70 ? 1.381 -13.352 -15.328 1 95.44 70 ILE A O 1
ATOM 582 N N . CYS A 1 71 ? 0.046 -14.664 -16.469 1 96.62 71 CYS A N 1
ATOM 583 C CA . CYS A 1 71 ? -1.12 -14.336 -15.648 1 96.62 71 CYS A CA 1
ATOM 584 C C . CYS A 1 71 ? -1.133 -15.156 -14.359 1 96.62 71 CYS A C 1
ATOM 586 O O . CYS A 1 71 ? -2.064 -15.047 -13.562 1 96.62 71 CYS A O 1
ATOM 588 N N . ALA A 1 72 ? -0.154 -15.953 -14.117 1 97.06 72 ALA A N 1
ATOM 589 C CA . ALA A 1 72 ? -0.118 -16.906 -13.008 1 97.06 72 ALA A CA 1
ATOM 590 C C . ALA A 1 72 ? -0.34 -16.203 -11.672 1 97.06 72 ALA A C 1
ATOM 592 O O . ALA A 1 72 ? -1.198 -16.609 -10.883 1 97.06 72 ALA A O 1
ATOM 593 N N . VAL A 1 73 ? 0.353 -15.125 -11.414 1 95.88 73 VAL A N 1
ATOM 594 C CA . VAL A 1 73 ? 0.278 -14.398 -10.148 1 95.88 73 VAL A CA 1
ATOM 595 C C . VAL A 1 73 ? -1.122 -13.812 -9.969 1 95.88 73 VAL A C 1
ATOM 597 O O . VAL A 1 73 ? -1.727 -13.953 -8.906 1 95.88 73 VAL A O 1
ATOM 600 N N . ASP A 1 74 ? -1.627 -13.25 -11.008 1 96.88 74 ASP A N 1
ATOM 601 C CA . ASP A 1 74 ? -2.967 -12.672 -10.969 1 96.88 74 ASP A CA 1
ATOM 602 C C . ASP A 1 74 ? -4.02 -13.742 -10.688 1 96.88 74 ASP A C 1
ATOM 604 O O . ASP A 1 74 ? -5.012 -13.477 -10.008 1 96.88 74 ASP A O 1
ATOM 608 N N . THR A 1 75 ? -3.781 -14.859 -11.234 1 97.69 75 THR A N 1
ATOM 609 C CA . THR A 1 75 ? -4.734 -15.945 -11.039 1 97.69 75 THR A CA 1
ATOM 610 C C . THR A 1 75 ? -4.836 -16.328 -9.562 1 97.69 75 THR A C 1
ATOM 612 O O . THR A 1 75 ? -5.934 -16.562 -9.047 1 97.69 75 THR A O 1
ATOM 615 N N . PHE A 1 76 ? -3.75 -16.328 -8.875 1 96.88 76 PHE A N 1
ATOM 616 C CA . PHE A 1 76 ? -3.756 -16.578 -7.441 1 96.88 76 PHE A CA 1
ATOM 617 C C . PHE A 1 76 ? -4.629 -15.562 -6.719 1 96.88 76 PHE A C 1
ATOM 619 O O . PHE A 1 76 ? -5.449 -15.93 -5.875 1 96.88 76 PHE A O 1
ATOM 626 N N . ILE A 1 77 ? -4.449 -14.359 -7.082 1 97.69 77 ILE A N 1
ATOM 627 C CA . ILE A 1 77 ? -5.156 -13.273 -6.414 1 97.69 77 ILE A CA 1
ATOM 628 C C . ILE A 1 77 ? -6.637 -13.32 -6.781 1 97.69 77 ILE A C 1
ATOM 630 O O . ILE A 1 77 ? -7.5 -13.039 -5.945 1 97.69 77 ILE A O 1
ATOM 634 N N . LEU A 1 78 ? -6.902 -13.68 -8.062 1 97.44 78 LEU A N 1
ATOM 635 C CA . LEU A 1 78 ? -8.281 -13.82 -8.516 1 97.44 78 LEU A CA 1
ATOM 636 C C . LEU A 1 78 ? -9.023 -14.859 -7.684 1 97.44 78 LEU A C 1
ATOM 638 O O . LEU A 1 78 ? -10.164 -14.633 -7.273 1 97.44 78 LEU A O 1
ATOM 642 N N . ILE A 1 79 ? -8.398 -15.969 -7.418 1 96.69 79 ILE A N 1
ATOM 643 C CA . ILE A 1 79 ? -9 -17.016 -6.609 1 96.69 79 ILE A CA 1
ATOM 644 C C . ILE A 1 79 ? -9.297 -16.484 -5.211 1 96.69 79 ILE A C 1
ATOM 646 O O . ILE A 1 79 ? -10.406 -16.672 -4.691 1 96.69 79 ILE A O 1
ATOM 650 N N . SER A 1 80 ? -8.367 -15.789 -4.629 1 96.44 80 SER A N 1
ATOM 651 C CA . SER A 1 80 ? -8.539 -15.211 -3.297 1 96.44 80 SER A CA 1
ATOM 652 C C . SER A 1 80 ? -9.672 -14.195 -3.271 1 96.44 80 SER A C 1
ATOM 654 O O . SER A 1 80 ? -10.453 -14.156 -2.318 1 96.44 80 SER A O 1
ATOM 656 N N . GLY A 1 81 ? -9.727 -13.398 -4.316 1 97.44 81 GLY A N 1
ATOM 657 C CA . GLY A 1 81 ? -10.789 -12.414 -4.41 1 97.44 81 GLY A CA 1
ATOM 658 C C . GLY A 1 81 ? -12.164 -13.031 -4.609 1 97.44 81 GLY A C 1
ATOM 659 O O . GLY A 1 81 ? -13.133 -12.617 -3.977 1 97.44 81 GLY A O 1
ATOM 660 N N . PHE A 1 82 ? -12.234 -14.023 -5.438 1 96.31 82 PHE A N 1
ATOM 661 C CA . PHE A 1 82 ? -13.5 -14.68 -5.758 1 96.31 82 PHE A CA 1
ATOM 662 C C . PHE A 1 82 ? -14.141 -15.266 -4.5 1 96.31 82 PHE A C 1
ATOM 664 O O . PHE A 1 82 ? -15.336 -15.109 -4.281 1 96.31 82 PHE A O 1
ATOM 671 N N . PHE A 1 83 ? -13.336 -15.852 -3.656 1 94.44 83 PHE A N 1
ATOM 672 C CA . PHE A 1 83 ? -13.852 -16.469 -2.443 1 94.44 83 PHE A CA 1
ATOM 673 C C . PHE A 1 83 ? -13.859 -15.477 -1.287 1 94.44 83 PHE A C 1
ATOM 675 O O . PHE A 1 83 ? -14.555 -15.68 -0.29 1 94.44 83 PHE A O 1
ATOM 682 N N . GLY A 1 84 ? -13.109 -14.422 -1.398 1 95.31 84 GLY A N 1
ATOM 683 C CA . GLY A 1 84 ? -13 -13.445 -0.328 1 95.31 84 GLY A CA 1
ATOM 684 C C . GLY A 1 84 ? -12.148 -13.922 0.832 1 95.31 84 GLY A C 1
ATOM 685 O O . GLY A 1 84 ? -12.43 -14.969 1.427 1 95.31 84 GLY A O 1
ATOM 686 N N . ILE A 1 85 ? -11.211 -13.195 1.116 1 94.62 85 ILE A N 1
ATOM 687 C CA . ILE A 1 85 ? -10.344 -13.516 2.25 1 94.62 85 ILE A CA 1
ATOM 688 C C . ILE A 1 85 ? -11.047 -13.133 3.553 1 94.62 85 ILE A C 1
ATOM 690 O O . ILE A 1 85 ? -11.508 -12 3.707 1 94.62 85 ILE A O 1
ATOM 694 N N . ARG A 1 86 ? -11.117 -14.039 4.445 1 90.31 86 ARG A N 1
ATOM 695 C CA . ARG A 1 86 ? -11.648 -13.789 5.781 1 90.31 86 ARG A CA 1
ATOM 696 C C . ARG A 1 86 ? -10.555 -13.93 6.84 1 90.31 86 ARG A C 1
ATOM 698 O O . ARG A 1 86 ? -9.742 -14.852 6.781 1 90.31 86 ARG A O 1
ATOM 705 N N . TRP A 1 87 ? -10.578 -13 7.699 1 89.5 87 TRP A N 1
ATOM 706 C CA . TRP A 1 87 ? -9.57 -13.047 8.758 1 89.5 87 TRP A CA 1
ATOM 707 C C . TRP A 1 87 ? -9.82 -14.227 9.695 1 89.5 87 TRP A C 1
ATOM 709 O O . TRP A 1 87 ? -10.891 -14.336 10.297 1 89.5 87 TRP A O 1
ATOM 719 N N . LYS A 1 88 ? -8.961 -15.133 9.703 1 88.75 88 LYS A N 1
ATOM 720 C CA . LYS A 1 88 ? -8.953 -16.266 10.617 1 88.75 88 LYS A CA 1
ATOM 721 C C . LYS A 1 88 ? -7.586 -16.453 11.266 1 88.75 88 LYS A C 1
ATOM 723 O O . LYS A 1 88 ? -6.559 -16.375 10.594 1 88.75 88 LYS A O 1
ATOM 728 N N . VAL A 1 89 ? -7.598 -16.641 12.531 1 85.94 89 VAL A N 1
ATOM 729 C CA . VAL A 1 89 ? -6.352 -16.734 13.281 1 85.94 89 VAL A CA 1
ATOM 730 C C . VAL A 1 89 ? -5.512 -17.891 12.742 1 85.94 89 VAL A C 1
ATOM 732 O O . VAL A 1 89 ? -4.309 -17.75 12.516 1 85.94 89 VAL A O 1
ATOM 735 N N . LYS A 1 90 ? -6.148 -18.938 12.5 1 87.88 90 LYS A N 1
ATOM 736 C CA . LYS A 1 90 ? -5.438 -20.125 12.023 1 87.88 90 LYS A CA 1
ATOM 737 C C . LYS A 1 90 ? -4.82 -19.891 10.648 1 87.88 90 LYS A C 1
ATOM 739 O O . LYS A 1 90 ? -3.676 -20.281 10.406 1 87.88 90 LYS A O 1
ATOM 744 N N . SER A 1 91 ? -5.559 -19.266 9.766 1 88.69 91 SER A N 1
ATOM 745 C CA . SER A 1 91 ? -5.07 -19 8.414 1 88.69 91 SER A CA 1
ATOM 746 C C . SER A 1 91 ? -3.881 -18.047 8.438 1 88.69 91 SER A C 1
ATOM 748 O O . SER A 1 91 ? -2.895 -18.25 7.73 1 88.69 91 SER A O 1
ATOM 750 N N . LEU A 1 92 ? -4.027 -17.062 9.242 1 89.81 92 LEU A N 1
ATOM 751 C CA . LEU A 1 92 ? -2.93 -16.109 9.367 1 89.81 92 LEU A CA 1
ATOM 752 C C . LEU A 1 92 ? -1.698 -16.766 9.977 1 89.81 92 LEU A C 1
ATOM 754 O O . LEU A 1 92 ? -0.578 -16.562 9.508 1 89.81 92 LEU A O 1
ATOM 758 N N . PHE A 1 93 ? -1.929 -17.531 10.984 1 90.19 93 PHE A N 1
ATOM 759 C CA . PHE A 1 93 ? -0.83 -18.25 11.617 1 90.19 93 PHE A CA 1
ATOM 760 C C . PHE A 1 93 ? -0.107 -19.141 10.609 1 90.19 93 PHE A C 1
ATOM 762 O O . PHE A 1 93 ? 1.122 -19.109 10.523 1 90.19 93 PHE A O 1
ATOM 769 N N . ASN A 1 94 ? -0.872 -19.891 9.883 1 91.31 94 ASN A N 1
ATOM 770 C CA . ASN A 1 94 ? -0.28 -20.797 8.906 1 91.31 94 ASN A CA 1
ATOM 771 C C . ASN A 1 94 ? 0.551 -20.031 7.871 1 91.31 94 ASN A C 1
ATOM 773 O O . ASN A 1 94 ? 1.642 -20.484 7.508 1 91.31 94 ASN A O 1
ATOM 777 N N . LEU A 1 95 ? 0.004 -18.969 7.402 1 91.94 95 LEU A N 1
ATOM 778 C CA . LEU A 1 95 ? 0.71 -18.156 6.418 1 91.94 95 LEU A CA 1
ATOM 779 C C . LEU A 1 95 ? 2.016 -17.609 6.992 1 91.94 95 LEU A C 1
ATOM 781 O O . LEU A 1 95 ? 3.082 -17.797 6.398 1 91.94 95 LEU A O 1
ATOM 785 N N . LEU A 1 96 ? 1.962 -16.984 8.18 1 92.38 96 LEU A N 1
ATOM 786 C CA . LEU A 1 96 ? 3.133 -16.375 8.789 1 92.38 96 LEU A CA 1
ATOM 787 C C . LEU A 1 96 ? 4.156 -17.422 9.195 1 92.38 96 LEU A C 1
ATOM 789 O O . LEU A 1 96 ? 5.359 -17.234 9.008 1 92.38 96 LEU A O 1
ATOM 793 N N . PHE A 1 97 ? 3.689 -18.484 9.703 1 94.06 97 PHE A N 1
ATOM 794 C CA . PHE A 1 97 ? 4.59 -19.547 10.125 1 94.06 97 PHE A CA 1
ATOM 795 C C . PHE A 1 97 ? 5.336 -20.141 8.938 1 94.06 97 PHE A C 1
ATOM 797 O O . PHE A 1 97 ? 6.539 -20.406 9.016 1 94.06 97 PHE A O 1
ATOM 804 N N . GLN A 1 98 ? 4.578 -20.391 7.895 1 95.62 98 GLN A N 1
ATOM 805 C CA . GLN A 1 98 ? 5.195 -20.953 6.699 1 95.62 98 GLN A CA 1
ATOM 806 C C . GLN A 1 98 ? 6.312 -20.062 6.18 1 95.62 98 GLN A C 1
ATOM 808 O O . GLN A 1 98 ? 7.383 -20.547 5.805 1 95.62 98 GLN A O 1
ATOM 813 N N . VAL A 1 99 ? 6.113 -18.797 6.176 1 95.31 99 VAL A N 1
ATOM 814 C CA . VAL A 1 99 ? 7.09 -17.828 5.68 1 95.31 99 VAL A CA 1
ATOM 815 C C . VAL A 1 99 ? 8.312 -17.812 6.59 1 95.31 99 VAL A C 1
ATOM 817 O O . VAL A 1 99 ? 9.445 -17.922 6.121 1 95.31 99 VAL A O 1
ATOM 820 N N . VAL A 1 100 ? 8.078 -17.781 7.898 1 95.12 100 VAL A N 1
ATOM 821 C CA . VAL A 1 100 ? 9.18 -17.75 8.859 1 95.12 100 VAL A CA 1
ATOM 822 C C . VAL A 1 100 ? 9.945 -19.078 8.805 1 95.12 100 VAL A C 1
ATOM 824 O O . VAL A 1 100 ? 11.18 -19.078 8.805 1 95.12 100 VAL A O 1
ATOM 827 N N . PHE A 1 101 ? 9.219 -20.125 8.766 1 96.31 101 PHE A N 1
ATOM 828 C CA . PHE A 1 101 ? 9.828 -21.453 8.742 1 96.31 101 PHE A CA 1
ATOM 829 C C . PHE A 1 101 ? 10.789 -21.594 7.57 1 96.31 101 PHE A C 1
ATOM 831 O O . PHE A 1 101 ? 11.945 -21.969 7.75 1 96.31 101 PHE A O 1
ATOM 838 N N . TYR A 1 102 ? 10.336 -21.297 6.414 1 97.06 102 TYR A N 1
ATOM 839 C CA . TYR A 1 102 ? 11.172 -21.531 5.234 1 97.06 102 TYR A CA 1
ATOM 840 C C . TYR A 1 102 ? 12.273 -20.484 5.141 1 97.06 102 TYR A C 1
ATOM 842 O O . TYR A 1 102 ? 13.328 -20.734 4.551 1 97.06 102 TYR A O 1
ATOM 850 N N . SER A 1 103 ? 12.023 -19.234 5.703 1 96.5 103 SER A N 1
ATOM 851 C CA . SER A 1 103 ? 13.117 -18.266 5.762 1 96.5 103 SER A CA 1
ATOM 852 C C . SER A 1 103 ? 14.328 -18.844 6.492 1 96.5 103 SER A C 1
ATOM 854 O O . SER A 1 103 ? 15.453 -18.75 6.004 1 96.5 103 SER A O 1
ATOM 856 N N . PHE A 1 104 ? 14.078 -19.531 7.551 1 96.44 104 PHE A N 1
ATOM 857 C CA . PHE A 1 104 ? 15.172 -20.062 8.359 1 96.44 104 PHE A CA 1
ATOM 858 C C . PHE A 1 104 ? 15.586 -21.438 7.867 1 96.44 104 PHE A C 1
ATOM 860 O O . PHE A 1 104 ? 16.781 -21.766 7.832 1 96.44 104 PHE A O 1
ATOM 867 N N . ALA A 1 105 ? 14.656 -22.297 7.535 1 96.44 105 ALA A N 1
ATOM 868 C CA . ALA A 1 105 ? 14.945 -23.672 7.156 1 96.44 105 ALA A CA 1
ATOM 869 C C . ALA A 1 105 ? 15.828 -23.734 5.91 1 96.44 105 ALA A C 1
ATOM 871 O O . ALA A 1 105 ? 16.797 -24.484 5.863 1 96.44 105 ALA A O 1
ATOM 872 N N . VAL A 1 106 ? 15.477 -22.969 4.891 1 96.5 106 VAL A N 1
ATOM 873 C CA . VAL A 1 106 ? 16.25 -22.984 3.656 1 96.5 106 VAL A CA 1
ATOM 874 C C . VAL A 1 106 ? 17.641 -22.375 3.914 1 96.5 106 VAL A C 1
ATOM 876 O O . VAL A 1 106 ? 18.641 -22.922 3.461 1 96.5 106 VAL A O 1
ATOM 879 N N . TYR A 1 107 ? 17.703 -21.25 4.625 1 96.38 107 TYR A N 1
ATOM 880 C CA . TYR A 1 107 ? 18.969 -20.656 4.996 1 96.38 107 TYR A CA 1
ATOM 881 C C . TYR A 1 107 ? 19.828 -21.641 5.766 1 96.38 107 TYR A C 1
ATOM 883 O O . TYR A 1 107 ? 21.016 -21.828 5.453 1 96.38 107 TYR A O 1
ATOM 891 N N . GLY A 1 108 ? 19.266 -22.25 6.773 1 96.75 108 GLY A N 1
ATOM 892 C CA . GLY A 1 108 ? 19.969 -23.25 7.555 1 96.75 108 GLY A CA 1
ATOM 893 C C . GLY A 1 108 ? 20.484 -24.406 6.715 1 96.75 108 GLY A C 1
ATOM 894 O O . GLY A 1 108 ? 21.609 -24.875 6.922 1 96.75 108 GLY A O 1
ATOM 895 N N . ALA A 1 109 ? 19.703 -24.922 5.812 1 96.06 109 ALA A N 1
ATOM 896 C CA . ALA A 1 109 ? 20.109 -26 4.922 1 96.06 109 ALA A CA 1
ATOM 897 C C . ALA A 1 109 ? 21.297 -25.562 4.062 1 96.06 109 ALA A C 1
ATOM 899 O O . ALA A 1 109 ? 22.234 -26.344 3.84 1 96.06 109 ALA A O 1
ATOM 900 N N . CYS A 1 110 ? 21.281 -24.328 3.576 1 96.25 110 CYS A N 1
ATOM 901 C CA . CYS A 1 110 ? 22.375 -23.812 2.756 1 96.25 110 CYS A CA 1
ATOM 902 C C . CYS A 1 110 ? 23.672 -23.75 3.551 1 96.25 110 CYS A C 1
ATOM 904 O O . CYS A 1 110 ? 24.75 -24.031 3.02 1 96.25 110 CYS A O 1
ATOM 906 N N . ILE A 1 111 ? 23.547 -23.375 4.801 1 96.5 111 ILE A N 1
ATOM 907 C CA . ILE A 1 111 ? 24.719 -23.344 5.668 1 96.5 111 ILE A CA 1
ATOM 908 C C . ILE A 1 111 ? 25.203 -24.766 5.926 1 96.5 111 ILE A C 1
ATOM 910 O O . ILE A 1 111 ? 26.406 -25.047 5.828 1 96.5 111 ILE A O 1
ATOM 914 N N . ALA A 1 112 ? 24.328 -25.688 6.223 1 96.25 112 ALA A N 1
ATOM 915 C CA . ALA A 1 112 ? 24.656 -27.062 6.547 1 96.25 112 ALA A CA 1
ATOM 916 C C . ALA A 1 112 ? 25.344 -27.766 5.375 1 96.25 112 ALA A C 1
ATOM 918 O O . ALA A 1 112 ? 26.25 -28.578 5.57 1 96.25 112 ALA A O 1
ATOM 919 N N . PHE A 1 113 ? 24.922 -27.453 4.168 1 95.56 113 PHE A N 1
ATOM 920 C CA . PHE A 1 113 ? 25.484 -28.094 2.984 1 95.56 113 PHE A CA 1
ATOM 921 C C . PHE A 1 113 ? 26.656 -27.281 2.428 1 95.56 113 PHE A C 1
ATOM 923 O O . PHE A 1 113 ? 27.109 -27.531 1.311 1 95.56 113 PHE A O 1
ATOM 930 N N . ASN A 1 114 ? 27.047 -26.234 3.047 1 94.88 114 ASN A N 1
ATOM 931 C CA . ASN A 1 114 ? 28.203 -25.422 2.742 1 94.88 114 ASN A CA 1
ATOM 932 C C . ASN A 1 114 ? 28.031 -24.641 1.439 1 94.88 114 ASN A C 1
ATOM 934 O O . ASN A 1 114 ? 28.984 -24.469 0.679 1 94.88 114 ASN A O 1
ATOM 938 N N . ILE A 1 115 ? 26.797 -24.406 1.199 1 93.25 115 ILE A N 1
ATOM 939 C CA . ILE A 1 115 ? 26.5 -23.562 0.058 1 93.25 115 ILE A CA 1
ATOM 940 C C . ILE A 1 115 ? 26.75 -22.094 0.426 1 93.25 115 ILE A C 1
ATOM 942 O O . ILE A 1 115 ? 27.219 -21.312 -0.403 1 93.25 115 ILE A O 1
ATOM 946 N N . LEU A 1 116 ? 26.391 -21.781 1.688 1 94.06 116 LEU A N 1
ATOM 947 C CA . LEU A 1 116 ? 26.625 -20.453 2.242 1 94.06 116 LEU A CA 1
ATOM 948 C C . LEU A 1 116 ? 27.422 -20.547 3.541 1 94.06 116 LEU A C 1
ATOM 950 O O . LEU A 1 116 ? 27.406 -21.578 4.215 1 94.06 116 LEU A O 1
ATOM 954 N N . THR A 1 117 ? 28.125 -19.422 3.84 1 95.81 117 THR A N 1
ATOM 955 C CA . THR A 1 117 ? 28.797 -19.297 5.125 1 95.81 117 THR A CA 1
ATOM 956 C C . THR A 1 117 ? 27.953 -18.5 6.105 1 95.81 117 THR A C 1
ATOM 958 O O . THR A 1 117 ? 27.297 -17.516 5.723 1 95.81 117 THR A O 1
ATOM 961 N N . PHE A 1 118 ? 28 -18.938 7.285 1 94.81 118 PHE A N 1
ATOM 962 C CA . PHE A 1 118 ? 27.188 -18.281 8.312 1 94.81 118 PHE A CA 1
ATOM 963 C C . PHE A 1 118 ? 27.656 -16.859 8.547 1 94.81 118 PHE A C 1
ATOM 965 O O . PHE A 1 118 ? 28.859 -16.594 8.578 1 94.81 118 PHE A O 1
ATOM 972 N N . SER A 1 119 ? 26.797 -15.922 8.562 1 94.19 119 SER A N 1
ATOM 973 C CA . SER A 1 119 ? 27.031 -14.531 8.961 1 94.19 119 SER A CA 1
ATOM 974 C C . SER A 1 119 ? 25.891 -14.008 9.82 1 94.19 119 SER A C 1
ATOM 976 O O . SER A 1 119 ? 24.719 -14.273 9.539 1 94.19 119 SER A O 1
ATOM 978 N N . TRP A 1 120 ? 26.203 -13.266 10.828 1 93.38 120 TRP A N 1
ATOM 979 C CA . TRP A 1 120 ? 25.203 -12.688 11.711 1 93.38 120 TRP A CA 1
ATOM 980 C C . TRP A 1 120 ? 24.266 -11.766 10.945 1 93.38 120 TRP A C 1
ATOM 982 O O . TRP A 1 120 ? 23.062 -11.719 11.227 1 93.38 120 TRP A O 1
ATOM 992 N N . HIS A 1 121 ? 24.828 -11.102 10.055 1 91.12 121 HIS A N 1
ATOM 993 C CA . HIS A 1 121 ? 24.031 -10.195 9.242 1 91.12 121 HIS A CA 1
ATOM 994 C C . HIS A 1 121 ? 22.938 -10.945 8.484 1 91.12 121 HIS A C 1
ATOM 996 O O . HIS A 1 121 ? 21.766 -10.578 8.562 1 91.12 121 HIS A O 1
ATOM 1002 N N . ASP A 1 122 ? 23.344 -11.992 7.895 1 91.25 122 ASP A N 1
ATOM 1003 C CA . ASP A 1 122 ? 22.391 -12.773 7.105 1 91.25 122 ASP A CA 1
ATOM 1004 C C . ASP A 1 122 ? 21.375 -13.477 8.008 1 91.25 122 ASP A C 1
ATOM 1006 O O . ASP A 1 122 ? 20.219 -13.633 7.637 1 91.25 122 ASP A O 1
ATOM 1010 N N . PHE A 1 123 ? 21.891 -13.852 9.102 1 93.81 123 PHE A N 1
ATOM 1011 C CA . PHE A 1 123 ? 21.016 -14.516 10.055 1 93.81 123 PHE A CA 1
ATOM 1012 C C . PHE A 1 123 ? 19.906 -13.57 10.516 1 93.81 123 PHE A C 1
ATOM 1014 O O . PHE A 1 123 ? 18.734 -13.945 10.531 1 93.81 123 PHE A O 1
ATOM 1021 N N . ILE A 1 124 ? 20.234 -12.32 10.797 1 91.12 124 ILE A N 1
ATOM 1022 C CA . ILE A 1 124 ? 19.266 -11.328 11.273 1 91.12 124 ILE A CA 1
ATOM 1023 C C . ILE A 1 124 ? 18.328 -10.938 10.133 1 91.12 124 ILE A C 1
ATOM 1025 O O . ILE A 1 124 ? 17.141 -10.695 10.359 1 91.12 124 ILE A O 1
ATOM 1029 N N . GLU A 1 125 ? 18.812 -11 9 1 89.94 125 GLU A N 1
ATOM 1030 C CA . GLU A 1 125 ? 18.016 -10.656 7.824 1 89.94 125 GLU A CA 1
ATOM 1031 C C . GLU A 1 125 ? 16.859 -11.641 7.633 1 89.94 125 GLU A C 1
ATOM 1033 O O . GLU A 1 125 ? 15.836 -11.289 7.051 1 89.94 125 GLU A O 1
ATOM 1038 N N . GLN A 1 126 ? 17.047 -12.859 8.148 1 92.25 126 GLN A N 1
ATOM 1039 C CA . GLN A 1 126 ? 16 -13.867 8 1 92.25 126 GLN A CA 1
ATOM 1040 C C . GLN A 1 126 ? 14.742 -13.469 8.75 1 92.25 126 GLN A C 1
ATOM 1042 O O . GLN A 1 126 ? 13.641 -13.914 8.414 1 92.25 126 GLN A O 1
ATOM 1047 N N . PHE A 1 127 ? 14.875 -12.57 9.719 1 89.62 127 PHE A N 1
ATOM 1048 C CA . PHE A 1 127 ? 13.719 -12.109 10.477 1 89.62 127 PHE A CA 1
ATOM 1049 C C . PHE A 1 127 ? 12.922 -11.086 9.688 1 89.62 127 PHE A C 1
ATOM 1051 O O . PHE A 1 127 ? 11.781 -10.773 10.031 1 89.62 127 PHE A O 1
ATOM 1058 N N . LYS A 1 128 ? 13.453 -10.562 8.633 1 85.88 128 LYS A N 1
ATOM 1059 C CA . LYS A 1 128 ? 12.805 -9.555 7.801 1 85.88 128 LYS A CA 1
ATOM 1060 C C . LYS A 1 128 ? 12.141 -10.195 6.586 1 85.88 128 LYS A C 1
ATOM 1062 O O . LYS A 1 128 ? 11.977 -9.547 5.547 1 85.88 128 LYS A O 1
ATOM 1067 N N . CYS A 1 129 ? 11.758 -11.359 6.77 1 89.06 129 CYS A N 1
ATOM 1068 C CA . CYS A 1 129 ? 11.289 -12.188 5.668 1 89.06 129 CYS A CA 1
ATOM 1069 C C . CYS A 1 129 ? 9.93 -11.711 5.16 1 89.06 129 CYS A C 1
ATOM 1071 O O . CYS A 1 129 ? 9.594 -11.898 3.99 1 89.06 129 CYS A O 1
ATOM 1073 N N . PHE A 1 130 ? 9.188 -10.992 5.938 1 86.06 130 PHE A N 1
ATOM 1074 C CA . PHE A 1 130 ? 7.828 -10.617 5.559 1 86.06 130 PHE A CA 1
ATOM 1075 C C . PHE A 1 130 ? 7.844 -9.484 4.535 1 86.06 130 PHE A C 1
ATOM 1077 O O . PHE A 1 130 ? 6.898 -9.336 3.758 1 86.06 130 PHE A O 1
ATOM 1084 N N . TYR A 1 131 ? 8.891 -8.703 4.535 1 79.38 131 TYR A N 1
ATOM 1085 C CA . TYR A 1 131 ? 8.812 -7.523 3.674 1 79.38 131 TYR A CA 1
ATOM 1086 C C . TYR A 1 131 ? 10.023 -7.43 2.76 1 79.38 131 TYR A C 1
ATOM 1088 O O . TYR A 1 131 ? 10.055 -6.613 1.835 1 79.38 131 TYR A O 1
ATOM 1096 N N . LYS A 1 132 ? 10.93 -8.273 2.861 1 79 132 LYS A N 1
ATOM 1097 C CA . LYS A 1 132 ? 12.156 -8.094 2.084 1 79 132 LYS A CA 1
ATOM 1098 C C . LYS A 1 132 ? 12.461 -9.328 1.244 1 79 132 LYS A C 1
ATOM 1100 O O . LYS A 1 132 ? 13.023 -9.219 0.153 1 79 132 LYS A O 1
ATOM 1105 N N . SER A 1 133 ? 12.039 -10.445 1.651 1 83.06 133 SER A N 1
ATOM 1106 C CA . SER A 1 133 ? 12.57 -11.68 1.083 1 83.06 133 SER A CA 1
ATOM 1107 C C . SER A 1 133 ? 11.82 -12.078 -0.179 1 83.06 133 SER A C 1
ATOM 1109 O O . SER A 1 133 ? 12.43 -12.438 -1.187 1 83.06 133 SER A O 1
ATOM 1111 N N . TRP A 1 134 ? 10.547 -12.117 -0.109 1 91.75 134 TRP A N 1
ATOM 1112 C CA . TRP A 1 134 ? 9.711 -12.539 -1.228 1 91.75 134 TRP A CA 1
ATOM 1113 C C . TRP A 1 134 ? 8.773 -11.414 -1.664 1 91.75 134 TRP A C 1
ATOM 1115 O O . TRP A 1 134 ? 7.918 -10.977 -0.894 1 91.75 134 TRP A O 1
ATOM 1125 N N . GLY A 1 135 ? 8.906 -11.016 -2.889 1 89.44 135 GLY A N 1
ATOM 1126 C CA . GLY A 1 135 ? 8.078 -9.93 -3.385 1 89.44 135 GLY A CA 1
ATOM 1127 C C . GLY A 1 135 ? 6.59 -10.227 -3.307 1 89.44 135 GLY A C 1
ATOM 1128 O O . GLY A 1 135 ? 5.809 -9.391 -2.846 1 89.44 135 GLY A O 1
ATOM 1129 N N . PHE A 1 136 ? 6.203 -11.375 -3.742 1 92.75 136 PHE A N 1
ATOM 1130 C CA . PHE A 1 136 ? 4.797 -11.773 -3.729 1 92.75 136 PHE A CA 1
ATOM 1131 C C . PHE A 1 136 ? 4.258 -11.797 -2.303 1 92.75 136 PHE A C 1
ATOM 1133 O O . PHE A 1 136 ? 3.152 -11.32 -2.043 1 92.75 136 PHE A O 1
ATOM 1140 N N . ILE A 1 137 ? 5.004 -12.359 -1.389 1 92.94 137 ILE A N 1
ATOM 1141 C CA . ILE A 1 137 ? 4.562 -12.547 -0.01 1 92.94 137 ILE A CA 1
ATOM 1142 C C . ILE A 1 137 ? 4.324 -11.188 0.643 1 92.94 137 ILE A C 1
ATOM 1144 O O . ILE A 1 137 ? 3.314 -10.984 1.32 1 92.94 137 ILE A O 1
ATOM 1148 N N . SER A 1 138 ? 5.227 -10.273 0.434 1 91.81 138 SER A N 1
ATOM 1149 C CA . SER A 1 138 ? 5.094 -8.945 1.017 1 91.81 138 SER A CA 1
ATOM 1150 C C . SER A 1 138 ? 3.791 -8.281 0.584 1 91.81 138 SER A C 1
ATOM 1152 O O . SER A 1 138 ? 3.064 -7.727 1.413 1 91.81 138 SER A O 1
ATOM 1154 N N . SER A 1 139 ? 3.451 -8.43 -0.677 1 92.75 139 SER A N 1
ATOM 1155 C CA . SER A 1 139 ? 2.238 -7.816 -1.206 1 92.75 139 SER A CA 1
ATOM 1156 C C . SER A 1 139 ? 0.996 -8.594 -0.784 1 92.75 139 SER A C 1
ATOM 1158 O O . SER A 1 139 ? -0.059 -8.008 -0.539 1 92.75 139 SER A O 1
ATOM 1160 N N . TYR A 1 140 ? 1.164 -9.859 -0.732 1 94.44 140 TYR A N 1
ATOM 1161 C CA . TYR A 1 140 ? 0.017 -10.68 -0.37 1 94.44 140 TYR A CA 1
ATOM 1162 C C . TYR A 1 140 ? -0.384 -10.453 1.082 1 94.44 140 TYR A C 1
ATOM 1164 O O . TYR A 1 140 ? -1.571 -10.453 1.413 1 94.44 140 TYR A O 1
ATOM 1172 N N . ILE A 1 141 ? 0.583 -10.297 1.945 1 93.62 141 ILE A N 1
ATOM 1173 C CA . ILE A 1 141 ? 0.285 -10.055 3.352 1 93.62 141 ILE A CA 1
ATOM 1174 C C . ILE A 1 141 ? -0.431 -8.711 3.5 1 93.62 141 ILE A C 1
ATOM 1176 O O . ILE A 1 141 ? -1.375 -8.586 4.285 1 93.62 141 ILE A O 1
ATOM 1180 N N . VAL A 1 142 ? -0.003 -7.73 2.779 1 92.94 142 VAL A N 1
ATOM 1181 C CA . VAL A 1 142 ? -0.699 -6.449 2.775 1 92.94 142 VAL A CA 1
ATOM 1182 C C . VAL A 1 142 ? -2.145 -6.648 2.324 1 92.94 142 VAL A C 1
ATOM 1184 O O . VAL A 1 142 ? -3.074 -6.145 2.961 1 92.94 142 VAL A O 1
ATOM 1187 N N . LEU A 1 143 ? -2.289 -7.371 1.287 1 95.12 143 LEU A N 1
ATOM 1188 C CA . LEU A 1 143 ? -3.625 -7.672 0.786 1 95.12 143 LEU A CA 1
ATOM 1189 C C . LEU A 1 143 ? -4.465 -8.367 1.853 1 95.12 143 LEU A C 1
ATOM 1191 O O . LEU A 1 143 ? -5.629 -8.023 2.057 1 95.12 143 LEU A O 1
ATOM 1195 N N . TYR A 1 144 ? -3.867 -9.328 2.502 1 94.75 144 TYR A N 1
ATOM 1196 C CA . TYR A 1 144 ? -4.566 -10.07 3.547 1 94.75 144 TYR A CA 1
ATOM 1197 C C . TYR A 1 144 ? -5.129 -9.125 4.602 1 94.75 144 TYR A C 1
ATOM 1199 O O . TYR A 1 144 ? -6.309 -9.211 4.957 1 94.75 144 TYR A O 1
ATOM 1207 N N . PHE A 1 145 ? -4.383 -8.195 4.988 1 93.44 145 PHE A N 1
ATOM 1208 C CA . PHE A 1 145 ? -4.773 -7.324 6.09 1 93.44 145 PHE A CA 1
ATOM 1209 C C . PHE A 1 145 ? -5.754 -6.258 5.617 1 93.44 145 PHE A C 1
ATOM 1211 O O . PHE A 1 145 ? -6.562 -5.762 6.402 1 93.44 145 PHE A O 1
ATOM 1218 N N . ILE A 1 146 ? -5.758 -5.93 4.352 1 95.06 146 ILE A N 1
ATOM 1219 C CA . ILE A 1 146 ? -6.648 -4.902 3.822 1 95.06 146 ILE A CA 1
ATOM 1220 C C . ILE A 1 146 ? -7.922 -5.551 3.281 1 95.06 146 ILE A C 1
ATOM 1222 O O . ILE A 1 146 ? -8.906 -4.863 3.012 1 95.06 146 ILE A O 1
ATOM 1226 N N . SER A 1 147 ? -7.973 -6.812 3.199 1 96.56 147 SER A N 1
ATOM 1227 C CA . SER A 1 147 ? -9.047 -7.551 2.543 1 96.56 147 SER A CA 1
ATOM 1228 C C . SER A 1 147 ? -10.391 -7.27 3.199 1 96.56 147 SER A C 1
ATOM 1230 O O . SER A 1 147 ? -11.422 -7.207 2.52 1 96.56 147 SER A O 1
ATOM 1232 N N . PRO A 1 148 ? -10.43 -7.098 4.555 1 95.44 148 PRO A N 1
ATOM 1233 C CA . PRO A 1 148 ? -11.742 -6.762 5.125 1 95.44 148 PRO A CA 1
ATOM 1234 C C . PRO A 1 148 ? -12.328 -5.484 4.531 1 95.44 148 PRO A C 1
ATOM 1236 O O . PRO A 1 148 ? -13.539 -5.398 4.316 1 95.44 148 PRO A O 1
ATOM 1239 N N . ALA A 1 149 ? -11.508 -4.539 4.297 1 96.81 149 ALA A N 1
ATOM 1240 C CA . ALA A 1 149 ? -11.961 -3.289 3.691 1 96.81 149 ALA A CA 1
ATOM 1241 C C . ALA A 1 149 ? -12.43 -3.514 2.256 1 96.81 149 ALA A C 1
ATOM 1243 O O . ALA A 1 149 ? -13.469 -2.99 1.844 1 96.81 149 ALA A O 1
ATOM 1244 N N . LEU A 1 150 ? -11.719 -4.246 1.528 1 97.75 150 LEU A N 1
ATOM 1245 C CA . LEU A 1 150 ? -12.07 -4.531 0.142 1 97.75 150 LEU A CA 1
ATOM 1246 C C . LEU A 1 150 ? -13.359 -5.352 0.064 1 97.75 150 LEU A C 1
ATOM 1248 O O . LEU A 1 150 ? -14.188 -5.129 -0.821 1 97.75 150 LEU A O 1
ATOM 1252 N N . ASN A 1 151 ? -13.469 -6.316 0.97 1 97.25 151 ASN A N 1
ATOM 1253 C CA . ASN A 1 151 ? -14.703 -7.086 1.047 1 97.25 151 ASN A CA 1
ATOM 1254 C C . ASN A 1 151 ? -15.906 -6.191 1.349 1 97.25 151 ASN A C 1
ATOM 1256 O O . ASN A 1 151 ? -16.953 -6.328 0.725 1 97.25 151 ASN A O 1
ATOM 1260 N N . ALA A 1 152 ? -15.703 -5.312 2.324 1 97 152 ALA A N 1
ATOM 1261 C CA . ALA A 1 152 ? -16.781 -4.391 2.686 1 97 152 ALA A CA 1
ATOM 1262 C C . ALA A 1 152 ? -17.188 -3.523 1.495 1 97 152 ALA A C 1
ATOM 1264 O O . ALA A 1 152 ? -18.375 -3.297 1.257 1 97 152 ALA A O 1
ATOM 1265 N N . LEU A 1 153 ? -16.234 -3.025 0.807 1 96.94 153 LEU A N 1
ATOM 1266 C CA . LEU A 1 153 ? -16.484 -2.221 -0.383 1 96.94 153 LEU A CA 1
ATOM 1267 C C . LEU A 1 153 ? -17.312 -3.006 -1.401 1 96.94 153 LEU A C 1
ATOM 1269 O O . LEU A 1 153 ? -18.297 -2.494 -1.94 1 96.94 153 LEU A O 1
ATOM 1273 N N . SER A 1 154 ? -16.859 -4.203 -1.676 1 97.06 154 SER A N 1
ATOM 1274 C CA . SER A 1 154 ? -17.547 -5.059 -2.631 1 97.06 154 SER A CA 1
ATOM 1275 C C . SER A 1 154 ? -18.984 -5.352 -2.176 1 97.06 154 SER A C 1
ATOM 1277 O O . SER A 1 154 ? -19.906 -5.312 -2.98 1 97.06 154 SER A O 1
ATOM 1279 N N . ASP A 1 155 ? -19.109 -5.645 -0.917 1 96.06 155 ASP A N 1
ATOM 1280 C CA . ASP A 1 155 ? -20.422 -6.008 -0.372 1 96.06 155 ASP A CA 1
ATOM 1281 C C . ASP A 1 155 ? -21.391 -4.832 -0.442 1 96.06 155 ASP A C 1
ATOM 1283 O O . ASP A 1 155 ? -22.594 -5.02 -0.687 1 96.06 155 ASP A O 1
ATOM 1287 N N . GLN A 1 156 ? -20.906 -3.676 -0.319 1 95.25 156 GLN A N 1
ATOM 1288 C CA . GLN A 1 156 ? -21.75 -2.494 -0.253 1 95.25 156 GLN A CA 1
ATOM 1289 C C . GLN A 1 156 ? -22.016 -1.929 -1.646 1 95.25 156 GLN A C 1
ATOM 1291 O O . GLN A 1 156 ? -22.938 -1.118 -1.828 1 95.25 156 GLN A O 1
ATOM 1296 N N . SER A 1 157 ? -21.281 -2.334 -2.576 1 95.12 157 SER A N 1
ATOM 1297 C CA . SER A 1 157 ? -21.391 -1.761 -3.914 1 95.12 157 SER A CA 1
ATOM 1298 C C . SER A 1 157 ? -22.188 -2.66 -4.844 1 95.12 157 SER A C 1
ATOM 1300 O O . SER A 1 157 ? -22.125 -3.887 -4.742 1 95.12 157 SER A O 1
ATOM 1302 N N . SER A 1 158 ? -22.953 -1.976 -5.73 1 95.25 158 SER A N 1
ATOM 1303 C CA . SER A 1 158 ? -23.516 -2.73 -6.844 1 95.25 158 SER A CA 1
ATOM 1304 C C . SER A 1 158 ? -22.422 -3.201 -7.805 1 95.25 158 SER A C 1
ATOM 1306 O O . SER A 1 158 ? -21.297 -2.723 -7.746 1 95.25 158 SER A O 1
ATOM 1308 N N . SER A 1 159 ? -22.703 -4.207 -8.68 1 94.38 159 SER A N 1
ATOM 1309 C CA . SER A 1 159 ? -21.734 -4.707 -9.648 1 94.38 159 SER A CA 1
ATOM 1310 C C . SER A 1 159 ? -21.25 -3.596 -10.578 1 94.38 159 SER A C 1
ATOM 1312 O O . SER A 1 159 ? -20.062 -3.525 -10.906 1 94.38 159 SER A O 1
ATOM 1314 N N . LYS A 1 160 ? -22.172 -2.746 -10.898 1 94 160 LYS A N 1
ATOM 1315 C CA . LYS A 1 160 ? -21.828 -1.632 -11.781 1 94 160 LYS A CA 1
ATOM 1316 C C . LYS A 1 160 ? -20.859 -0.669 -11.086 1 94 160 LYS A C 1
ATOM 1318 O O . LYS A 1 160 ? -19.844 -0.29 -11.656 1 94 160 LYS A O 1
ATOM 1323 N N . ARG A 1 161 ? -21.219 -0.326 -9.875 1 93.5 161 ARG A N 1
ATOM 1324 C CA . ARG A 1 161 ? -20.391 0.601 -9.109 1 93.5 161 ARG A CA 1
ATOM 1325 C C . ARG A 1 161 ? -19 0.013 -8.852 1 93.5 161 ARG A C 1
ATOM 1327 O O . ARG A 1 161 ? -18 0.72 -8.93 1 93.5 161 ARG A O 1
ATOM 1334 N N . LEU A 1 162 ? -19 -1.225 -8.516 1 95.69 162 LEU A N 1
ATOM 1335 C CA . LEU A 1 162 ? -17.734 -1.899 -8.281 1 95.69 162 LEU A CA 1
ATOM 1336 C C . LEU A 1 162 ? -16.875 -1.903 -9.547 1 95.69 162 LEU A C 1
ATOM 1338 O O . LEU A 1 162 ? -15.664 -1.68 -9.484 1 95.69 162 LEU A O 1
ATOM 1342 N N . PHE A 1 163 ? -17.453 -2.164 -10.68 1 94.75 163 PHE A N 1
ATOM 1343 C CA . PHE A 1 163 ? -16.75 -2.143 -11.961 1 94.75 163 PHE A CA 1
ATOM 1344 C C . PHE A 1 163 ? -16.156 -0.768 -12.227 1 94.75 163 PHE A C 1
ATOM 1346 O O . PHE A 1 163 ? -15.008 -0.66 -12.664 1 94.75 163 PHE A O 1
ATOM 1353 N N . GLU A 1 164 ? -16.906 0.286 -11.938 1 93.19 164 GLU A N 1
ATOM 1354 C CA . GLU A 1 164 ? -16.422 1.652 -12.125 1 93.19 164 GLU A CA 1
ATOM 1355 C C . GLU A 1 164 ? -15.219 1.938 -11.227 1 93.19 164 GLU A C 1
ATOM 1357 O O . GLU A 1 164 ? -14.25 2.568 -11.664 1 93.19 164 GLU A O 1
ATOM 1362 N N . ILE A 1 165 ? -15.367 1.488 -10.008 1 94.44 165 ILE A N 1
ATOM 1363 C CA . ILE A 1 165 ? -14.281 1.689 -9.055 1 94.44 165 ILE A CA 1
ATOM 1364 C C . ILE A 1 165 ? -13.023 0.981 -9.547 1 94.44 165 ILE A C 1
ATOM 1366 O O . ILE A 1 165 ? -11.93 1.545 -9.5 1 94.44 165 ILE A O 1
ATOM 1370 N N . ILE A 1 166 ? -13.156 -0.226 -10.055 1 95.44 166 ILE A N 1
ATOM 1371 C CA . ILE A 1 166 ? -12.047 -1.014 -10.562 1 95.44 166 ILE A CA 1
ATOM 1372 C C . ILE A 1 166 ? -11.398 -0.284 -11.742 1 95.44 166 ILE A C 1
ATOM 1374 O O . ILE A 1 166 ? -10.172 -0.182 -11.812 1 95.44 166 ILE A O 1
ATOM 1378 N N . LEU A 1 167 ? -12.156 0.27 -12.617 1 93.06 167 LEU A N 1
ATOM 1379 C CA . LEU A 1 167 ? -11.648 0.983 -13.789 1 93.06 167 LEU A CA 1
ATOM 1380 C C . LEU A 1 167 ? -10.836 2.205 -13.367 1 93.06 167 LEU A C 1
ATOM 1382 O O . LEU A 1 167 ? -9.758 2.449 -13.898 1 93.06 167 LEU A O 1
ATOM 1386 N N . VAL A 1 168 ? -11.375 2.934 -12.406 1 91.81 168 VAL A N 1
ATOM 1387 C CA . VAL A 1 168 ? -10.68 4.117 -11.914 1 91.81 168 VAL A CA 1
ATOM 1388 C C . VAL A 1 168 ? -9.352 3.707 -11.289 1 91.81 168 VAL A C 1
ATOM 1390 O O . VAL A 1 168 ? -8.328 4.371 -11.492 1 91.81 168 VAL A O 1
ATOM 1393 N N . LEU A 1 169 ? -9.367 2.641 -10.555 1 93.88 169 LEU A N 1
ATOM 1394 C CA . LEU A 1 169 ? -8.141 2.168 -9.906 1 93.88 169 LEU A CA 1
ATOM 1395 C C . LEU A 1 169 ? -7.117 1.722 -10.945 1 93.88 169 LEU A C 1
ATOM 1397 O O . LEU A 1 169 ? -5.918 1.936 -10.766 1 93.88 169 LEU A O 1
ATOM 1401 N N . ILE A 1 170 ? -7.59 1.067 -12.023 1 92.38 170 ILE A N 1
ATOM 1402 C CA . ILE A 1 170 ? -6.695 0.644 -13.094 1 92.38 170 ILE A CA 1
ATOM 1403 C C . ILE A 1 170 ? -6.039 1.865 -13.734 1 92.38 170 ILE A C 1
ATOM 1405 O O . ILE A 1 170 ? -4.816 1.9 -13.906 1 92.38 170 ILE A O 1
ATOM 1409 N N . LEU A 1 171 ? -6.777 2.863 -14.008 1 89.62 171 LEU A N 1
ATOM 1410 C CA . LEU A 1 171 ? -6.254 4.082 -14.609 1 89.62 171 LEU A CA 1
ATOM 1411 C C . LEU A 1 171 ? -5.281 4.781 -13.672 1 89.62 171 LEU A C 1
ATOM 1413 O O . LEU A 1 171 ? -4.223 5.25 -14.094 1 89.62 171 LEU A O 1
ATOM 1417 N N . ALA A 1 172 ? -5.68 4.836 -12.414 1 90.56 172 ALA A N 1
ATOM 1418 C CA . ALA A 1 172 ? -4.793 5.449 -11.43 1 90.56 172 ALA A CA 1
ATOM 1419 C C . ALA A 1 172 ? -3.475 4.691 -11.328 1 90.56 172 ALA A C 1
ATOM 1421 O O . ALA A 1 172 ? -2.41 5.297 -11.188 1 90.56 172 ALA A O 1
ATOM 1422 N N . ASN A 1 173 ? -3.557 3.367 -11.328 1 90.19 173 ASN A N 1
ATOM 1423 C CA . ASN A 1 173 ? -2.348 2.557 -11.219 1 90.19 173 ASN A CA 1
ATOM 1424 C C . ASN A 1 173 ? -1.413 2.773 -12.406 1 90.19 173 ASN A C 1
ATOM 1426 O O . ASN A 1 173 ? -0.191 2.713 -12.258 1 90.19 173 ASN A O 1
ATOM 1430 N N . ILE A 1 174 ? -1.961 3.023 -13.578 1 85.75 174 ILE A N 1
ATOM 1431 C CA . ILE A 1 174 ? -1.183 3.223 -14.797 1 85.75 174 ILE A CA 1
ATOM 1432 C C . ILE A 1 174 ? -0.559 4.617 -14.789 1 85.75 174 ILE A C 1
ATOM 1434 O O . ILE A 1 174 ? 0.647 4.766 -14.992 1 85.75 174 ILE A O 1
ATOM 1438 N N . PHE A 1 175 ? -1.337 5.605 -14.438 1 84.19 175 PHE A N 1
ATOM 1439 C CA . PHE A 1 175 ? -0.917 6.977 -14.703 1 84.19 175 PHE A CA 1
ATOM 1440 C C . PHE A 1 175 ? -0.322 7.613 -13.453 1 84.19 175 PHE A C 1
ATOM 1442 O O . PHE A 1 175 ? 0.451 8.57 -13.547 1 84.19 175 PHE A O 1
ATOM 1449 N N . ILE A 1 176 ? -0.725 7.102 -12.352 1 85.62 176 ILE A N 1
ATOM 1450 C CA . ILE A 1 176 ? -0.331 7.785 -11.125 1 85.62 176 ILE A CA 1
ATOM 1451 C C . ILE A 1 176 ? 0.674 6.93 -10.359 1 85.62 176 ILE A C 1
ATOM 1453 O O . ILE A 1 176 ? 1.744 7.41 -9.977 1 85.62 176 ILE A O 1
ATOM 1457 N N . PHE A 1 177 ? 0.438 5.652 -10.188 1 85.31 177 PHE A N 1
ATOM 1458 C CA . PHE A 1 177 ? 1.211 4.824 -9.273 1 85.31 177 PHE A CA 1
ATOM 1459 C C . PHE A 1 177 ? 2.277 4.035 -10.023 1 85.31 177 PHE A C 1
ATOM 1461 O O . PHE A 1 177 ? 2.965 3.197 -9.438 1 85.31 177 PHE A O 1
ATOM 1468 N N . SER A 1 178 ? 2.418 4.227 -11.266 1 81.06 178 SER A N 1
ATOM 1469 C CA . SER A 1 178 ? 3.455 3.588 -12.07 1 81.06 178 SER A CA 1
ATOM 1470 C C . SER A 1 178 ? 3.422 2.072 -11.914 1 81.06 178 SER A C 1
ATOM 1472 O O . SER A 1 178 ? 4.449 1.45 -11.633 1 81.06 178 SER A O 1
ATOM 1474 N N . LEU A 1 179 ? 2.178 1.46 -11.891 1 80.94 179 LEU A N 1
ATOM 1475 C CA . LEU A 1 179 ? 1.954 0.018 -11.914 1 80.94 179 LEU A CA 1
ATOM 1476 C C . LEU A 1 179 ? 2.469 -0.63 -10.633 1 80.94 179 LEU A C 1
ATOM 1478 O O . LEU A 1 179 ? 3.193 -1.626 -10.68 1 80.94 179 LEU A O 1
ATOM 1482 N N . ASN A 1 180 ? 2.076 -0.025 -9.508 1 87.25 180 ASN A N 1
ATOM 1483 C CA . ASN A 1 180 ? 2.447 -0.529 -8.188 1 87.25 180 ASN A CA 1
ATOM 1484 C C . ASN A 1 180 ? 1.833 -1.9 -7.922 1 87.25 180 ASN A C 1
ATOM 1486 O O . ASN A 1 180 ? 0.634 -2.1 -8.125 1 87.25 180 ASN A O 1
ATOM 1490 N N . ILE A 1 181 ? 2.602 -2.816 -7.418 1 89.44 181 ILE A N 1
ATOM 1491 C CA . ILE A 1 181 ? 2.199 -4.211 -7.273 1 89.44 181 ILE A CA 1
ATOM 1492 C C . ILE A 1 181 ? 1.113 -4.328 -6.207 1 89.44 181 ILE A C 1
ATOM 1494 O O . ILE A 1 181 ? 0.189 -5.133 -6.336 1 89.44 181 ILE A O 1
ATOM 1498 N N . ASN A 1 182 ? 1.211 -3.584 -5.148 1 91.25 182 ASN A N 1
ATOM 1499 C CA . ASN A 1 182 ? 0.192 -3.645 -4.105 1 91.25 182 ASN A CA 1
ATOM 1500 C C . ASN A 1 182 ? -1.176 -3.221 -4.633 1 91.25 182 ASN A C 1
ATOM 1502 O O . ASN A 1 182 ? -2.18 -3.887 -4.375 1 91.25 182 ASN A O 1
ATOM 1506 N N . ILE A 1 183 ? -1.179 -2.162 -5.383 1 92.69 183 ILE A N 1
ATOM 1507 C CA . ILE A 1 183 ? -2.428 -1.663 -5.949 1 92.69 183 ILE A CA 1
ATOM 1508 C C . ILE A 1 183 ? -2.967 -2.66 -6.973 1 92.69 183 ILE A C 1
ATOM 1510 O O . ILE A 1 183 ? -4.18 -2.873 -7.066 1 92.69 183 ILE A O 1
ATOM 1514 N N . THR A 1 184 ? -2.055 -3.262 -7.695 1 93.38 184 THR A N 1
ATOM 1515 C CA . THR A 1 184 ? -2.453 -4.301 -8.641 1 93.38 184 THR A CA 1
ATOM 1516 C C . THR A 1 184 ? -3.174 -5.438 -7.922 1 93.38 184 THR A C 1
ATOM 1518 O O . THR A 1 184 ? -4.223 -5.898 -8.375 1 93.38 184 THR A O 1
ATOM 1521 N N . PHE A 1 185 ? -2.639 -5.875 -6.805 1 96.5 185 PHE A N 1
ATOM 1522 C CA . PHE A 1 185 ? -3.26 -6.949 -6.039 1 96.5 185 PHE A CA 1
ATOM 1523 C C . PHE A 1 185 ? -4.648 -6.539 -5.562 1 96.5 185 PHE A C 1
ATOM 1525 O O . PHE A 1 185 ? -5.578 -7.352 -5.574 1 96.5 185 PHE A O 1
ATOM 1532 N N . PHE A 1 186 ? -4.801 -5.277 -5.191 1 96.88 186 PHE A N 1
ATOM 1533 C CA . PHE A 1 186 ? -6.113 -4.793 -4.785 1 96.88 186 PHE A CA 1
ATOM 1534 C C . PHE A 1 186 ? -7.098 -4.859 -5.945 1 96.88 186 PHE A C 1
ATOM 1536 O O . PHE A 1 186 ? -8.234 -5.309 -5.777 1 96.88 186 PHE A O 1
ATOM 1543 N N . ILE A 1 187 ? -6.633 -4.43 -7.102 1 96.62 187 ILE A N 1
ATOM 1544 C CA . ILE A 1 187 ? -7.465 -4.383 -8.297 1 96.62 187 ILE A CA 1
ATOM 1545 C C . ILE A 1 187 ? -7.898 -5.797 -8.68 1 96.62 187 ILE A C 1
ATOM 1547 O O . ILE A 1 187 ? -9.094 -6.066 -8.844 1 96.62 187 ILE A O 1
ATOM 1551 N N . VAL A 1 188 ? -6.957 -6.699 -8.781 1 97.75 188 VAL A N 1
ATOM 1552 C CA . VAL A 1 188 ? -7.234 -8.07 -9.211 1 97.75 188 VAL A CA 1
ATOM 1553 C C . VAL A 1 188 ? -8.125 -8.758 -8.188 1 97.75 188 VAL A C 1
ATOM 1555 O O . VAL A 1 188 ? -9.016 -9.539 -8.547 1 97.75 188 VAL A O 1
ATOM 1558 N N . TYR A 1 189 ? -7.898 -8.5 -6.906 1 98.25 189 TYR A N 1
ATOM 1559 C CA . TYR A 1 189 ? -8.758 -9.023 -5.852 1 98.25 189 TYR A CA 1
ATOM 1560 C C . TYR A 1 189 ? -10.203 -8.562 -6.047 1 98.25 189 TYR A C 1
ATOM 1562 O O . TYR A 1 189 ? -11.133 -9.367 -5.957 1 98.25 189 TYR A O 1
ATOM 1570 N N . LEU A 1 190 ? -10.359 -7.309 -6.328 1 98.12 190 LEU A N 1
ATOM 1571 C CA . LEU A 1 190 ? -11.695 -6.758 -6.531 1 98.12 190 LEU A CA 1
ATOM 1572 C C . LEU A 1 190 ? -12.328 -7.324 -7.801 1 98.12 190 LEU A C 1
ATOM 1574 O O . LEU A 1 190 ? -13.547 -7.516 -7.859 1 98.12 190 LEU A O 1
ATOM 1578 N N . VAL A 1 191 ? -11.492 -7.566 -8.797 1 97.38 191 VAL A N 1
ATOM 1579 C CA . VAL A 1 191 ? -12.008 -8.242 -9.984 1 97.38 191 VAL A CA 1
ATOM 1580 C C . VAL A 1 191 ? -12.562 -9.609 -9.602 1 97.38 191 VAL A C 1
ATOM 1582 O O . VAL A 1 191 ? -13.641 -10 -10.055 1 97.38 191 VAL A O 1
ATOM 1585 N N . GLY A 1 192 ? -11.789 -10.352 -8.781 1 97.81 192 GLY A N 1
ATOM 1586 C CA . GLY A 1 192 ? -12.305 -11.617 -8.281 1 97.81 192 GLY A CA 1
ATOM 1587 C C . GLY A 1 192 ? -13.633 -11.484 -7.559 1 97.81 192 GLY A C 1
ATOM 1588 O O . GLY A 1 192 ? -14.547 -12.273 -7.781 1 97.81 192 GLY A O 1
ATOM 1589 N N . ARG A 1 193 ? -13.711 -10.43 -6.715 1 97.75 193 ARG A N 1
ATOM 1590 C CA . ARG A 1 193 ? -14.961 -10.164 -6.004 1 97.75 193 ARG A CA 1
ATOM 1591 C C . ARG A 1 193 ? -16.094 -9.875 -6.984 1 97.75 193 ARG A C 1
ATOM 1593 O O . ARG A 1 193 ? -17.234 -10.32 -6.781 1 97.75 193 ARG A O 1
ATOM 1600 N N . LEU A 1 194 ? -15.789 -9.133 -7.977 1 96.56 194 LEU A N 1
ATOM 1601 C CA . LEU A 1 194 ? -16.766 -8.781 -8.992 1 96.56 194 LEU A CA 1
ATOM 1602 C C . LEU A 1 194 ? -17.266 -10.023 -9.727 1 96.56 194 LEU A C 1
ATOM 1604 O O . LEU A 1 194 ? -18.469 -10.164 -9.984 1 96.56 194 LEU A O 1
ATOM 1608 N N . LEU A 1 195 ? -16.359 -10.922 -10.086 1 95.31 195 LEU A N 1
ATOM 1609 C CA . LEU A 1 195 ? -16.719 -12.164 -10.766 1 95.31 195 LEU A CA 1
ATOM 1610 C C . LEU A 1 195 ? -17.688 -12.992 -9.914 1 95.31 195 LEU A C 1
ATOM 1612 O O . LEU A 1 195 ? -18.609 -13.617 -10.445 1 95.31 195 LEU A O 1
ATOM 1616 N N . ASN A 1 196 ? -17.406 -13.016 -8.648 1 94.75 196 ASN A N 1
ATOM 1617 C CA . ASN A 1 196 ? -18.297 -13.727 -7.734 1 94.75 196 ASN A CA 1
ATOM 1618 C C . ASN A 1 196 ? -19.672 -13.078 -7.672 1 94.75 196 ASN A C 1
ATOM 1620 O O . ASN A 1 196 ? -20.688 -13.773 -7.73 1 94.75 196 ASN A O 1
ATOM 1624 N N . LYS A 1 197 ? -19.656 -11.82 -7.559 1 93.62 197 LYS A N 1
ATOM 1625 C CA . LYS A 1 197 ? -20.906 -11.07 -7.465 1 93.62 197 LYS A CA 1
ATOM 1626 C C . LYS A 1 197 ? -21.75 -11.258 -8.719 1 93.62 197 LYS A C 1
ATOM 1628 O O . LYS A 1 197 ? -22.984 -11.328 -8.641 1 93.62 197 LYS A O 1
ATOM 1633 N N . LEU A 1 198 ? -21.125 -11.352 -9.844 1 91.88 198 LEU A N 1
ATOM 1634 C CA . LEU A 1 198 ? -21.812 -11.516 -11.125 1 91.88 198 LEU A CA 1
ATOM 1635 C C . LEU A 1 198 ? -22.141 -12.984 -11.383 1 91.88 198 LEU A C 1
ATOM 1637 O O . LEU A 1 198 ? -22.812 -13.305 -12.359 1 91.88 198 LEU A O 1
ATOM 1641 N N . ASP A 1 199 ? -21.688 -13.867 -10.594 1 89.38 199 ASP A N 1
ATOM 1642 C CA . ASP A 1 199 ? -21.891 -15.305 -10.742 1 89.38 199 ASP A CA 1
ATOM 1643 C C . ASP A 1 199 ? -21.516 -15.766 -12.148 1 89.38 199 ASP A C 1
ATOM 1645 O O . ASP A 1 199 ? -22.312 -16.453 -12.812 1 89.38 199 ASP A O 1
ATOM 1649 N N . VAL A 1 200 ? -20.422 -15.344 -12.516 1 86 200 VAL A N 1
ATOM 1650 C CA . VAL A 1 200 ? -20.016 -15.555 -13.906 1 86 200 VAL A CA 1
ATOM 1651 C C . VAL A 1 200 ? -19.734 -17.031 -14.141 1 86 200 VAL A C 1
ATOM 1653 O O . VAL A 1 200 ? -19.938 -17.547 -15.25 1 86 200 VAL A O 1
ATOM 1656 N N . VAL A 1 201 ? -19.234 -17.734 -13.203 1 83.75 201 VAL A N 1
ATOM 1657 C CA . VAL A 1 201 ? -18.875 -19.141 -13.328 1 83.75 201 VAL A CA 1
ATOM 1658 C C . VAL A 1 201 ? -20.109 -19.953 -13.711 1 83.75 201 VAL A C 1
ATOM 1660 O O . VAL A 1 201 ? -20.031 -20.828 -14.586 1 83.75 201 VAL A O 1
ATOM 1663 N N . ASN A 1 202 ? -21.219 -19.562 -13.188 1 81.81 202 ASN A N 1
ATOM 1664 C CA . ASN A 1 202 ? -22.453 -20.312 -13.438 1 81.81 202 ASN A CA 1
ATOM 1665 C C . ASN A 1 202 ? -23.234 -19.734 -14.609 1 81.81 202 ASN A C 1
ATOM 1667 O O . ASN A 1 202 ? -23.969 -20.453 -15.289 1 81.81 202 ASN A O 1
ATOM 1671 N N . ARG A 1 203 ? -23.016 -18.562 -14.844 1 80.69 203 ARG A N 1
ATOM 1672 C CA . ARG A 1 203 ? -23.891 -17.891 -15.789 1 80.69 203 ARG A CA 1
ATOM 1673 C C . ARG A 1 203 ? -23.297 -17.906 -17.188 1 80.69 203 ARG A C 1
ATOM 1675 O O . ARG A 1 203 ? -24.031 -17.844 -18.188 1 80.69 203 ARG A O 1
ATOM 1682 N N . THR A 1 204 ? -22.109 -17.859 -17.266 1 72.75 204 THR A N 1
ATOM 1683 C CA . THR A 1 204 ? -21.5 -17.688 -18.578 1 72.75 204 THR A CA 1
ATOM 1684 C C . THR A 1 204 ? -21.125 -19.047 -19.172 1 72.75 204 THR A C 1
ATOM 1686 O O . THR A 1 204 ? -20.688 -19.938 -18.453 1 72.75 204 THR A O 1
ATOM 1689 N N . LYS A 1 205 ? -21.656 -19.219 -20.406 1 70.19 205 LYS A N 1
ATOM 1690 C CA . LYS A 1 205 ? -21.312 -20.438 -21.156 1 70.19 205 LYS A CA 1
ATOM 1691 C C . LYS A 1 205 ? -20.234 -20.172 -22.188 1 70.19 205 LYS A C 1
ATOM 1693 O O . LYS A 1 205 ? -20.094 -20.938 -23.156 1 70.19 205 LYS A O 1
ATOM 1698 N N . ASN A 1 206 ? -19.438 -19.219 -21.922 1 69.38 206 ASN A N 1
ATOM 1699 C CA . ASN A 1 206 ? -18.5 -18.812 -22.969 1 69.38 206 ASN A CA 1
ATOM 1700 C C . ASN A 1 206 ? -17.344 -19.797 -23.078 1 69.38 206 ASN A C 1
ATOM 1702 O O . ASN A 1 206 ? -17.141 -20.625 -22.188 1 69.38 206 ASN A O 1
ATOM 1706 N N . HIS A 1 207 ? -16.703 -19.766 -24.234 1 85.88 207 HIS A N 1
ATOM 1707 C CA . HIS A 1 207 ? -15.516 -20.562 -24.516 1 85.88 207 HIS A CA 1
ATOM 1708 C C . HIS A 1 207 ? -14.289 -19.969 -23.844 1 85.88 207 HIS A C 1
ATOM 1710 O O . HIS A 1 207 ? -13.406 -19.422 -24.516 1 85.88 207 HIS A O 1
ATOM 1716 N N . ALA A 1 208 ? -14.172 -20.109 -22.5 1 90.56 208 ALA A N 1
ATOM 1717 C CA . ALA A 1 208 ? -13.109 -19.516 -21.703 1 90.56 208 ALA A CA 1
ATOM 1718 C C . ALA A 1 208 ? -11.734 -20 -22.172 1 90.56 208 ALA A C 1
ATOM 1720 O O . ALA A 1 208 ? -10.773 -19.234 -22.172 1 90.56 208 ALA A O 1
ATOM 1721 N N . GLY A 1 209 ? -11.688 -21.234 -22.609 1 92.62 209 GLY A N 1
ATOM 1722 C CA . GLY A 1 209 ? -10.43 -21.766 -23.094 1 92.62 209 GLY A CA 1
ATOM 1723 C C . GLY A 1 209 ? -9.945 -21.078 -24.359 1 92.62 209 GLY A C 1
ATOM 1724 O O . GLY A 1 209 ? -8.766 -20.719 -24.453 1 92.62 209 GLY A O 1
ATOM 1725 N N . PHE A 1 210 ? -10.82 -20.906 -25.234 1 94.75 210 PHE A N 1
ATOM 1726 C CA . PHE A 1 210 ? -10.492 -20.219 -26.484 1 94.75 210 PHE A CA 1
ATOM 1727 C C . PHE A 1 210 ? -10.109 -18.766 -26.219 1 94.75 210 PHE A C 1
ATOM 1729 O O . PHE A 1 210 ? -9.156 -18.266 -26.812 1 94.75 210 PHE A O 1
ATOM 1736 N N . ALA A 1 211 ? -10.875 -18.141 -25.344 1 93.94 211 ALA A N 1
ATOM 1737 C CA . ALA A 1 211 ? -10.578 -16.75 -25 1 93.94 211 ALA A CA 1
ATOM 1738 C C . ALA A 1 211 ? -9.195 -16.625 -24.359 1 93.94 211 ALA A C 1
ATOM 1740 O O . ALA A 1 211 ? -8.445 -15.688 -24.656 1 93.94 211 ALA A O 1
ATOM 1741 N N . TYR A 1 212 ? -8.891 -17.531 -23.469 1 96.38 212 TYR A N 1
ATOM 1742 C CA . TYR A 1 212 ? -7.57 -17.562 -22.859 1 96.38 212 TYR A CA 1
ATOM 1743 C C . TYR A 1 212 ? -6.477 -17.656 -23.906 1 96.38 212 TYR A C 1
ATOM 1745 O O . TYR A 1 212 ? -5.5 -16.906 -23.875 1 96.38 212 TYR A O 1
ATOM 1753 N N . LEU A 1 213 ? -6.648 -18.516 -24.891 1 97 213 LEU A N 1
ATOM 1754 C CA . LEU A 1 213 ? -5.668 -18.719 -25.953 1 97 213 LEU A CA 1
ATOM 1755 C C . LEU A 1 213 ? -5.547 -17.484 -26.828 1 97 213 LEU A C 1
ATOM 1757 O O . LEU A 1 213 ? -4.445 -17.109 -27.234 1 97 213 LEU A O 1
ATOM 1761 N N . MET A 1 214 ? -6.66 -16.859 -27.094 1 96.88 214 MET A N 1
ATOM 1762 C CA . MET A 1 214 ? -6.668 -15.664 -27.922 1 96.88 214 MET A CA 1
ATOM 1763 C C . MET A 1 214 ? -5.898 -14.531 -27.25 1 96.88 214 MET A C 1
ATOM 1765 O O . MET A 1 214 ? -5.074 -13.875 -27.891 1 96.88 214 MET A O 1
ATOM 1769 N N . VAL A 1 215 ? -6.16 -14.359 -25.969 1 95.94 215 VAL A N 1
ATOM 1770 C CA . VAL A 1 215 ? -5.469 -13.297 -25.234 1 95.94 215 VAL A CA 1
ATOM 1771 C C . VAL A 1 215 ? -3.98 -13.625 -25.125 1 95.94 215 VAL A C 1
ATOM 1773 O O . VAL A 1 215 ? -3.135 -12.734 -25.234 1 95.94 215 VAL A O 1
ATOM 1776 N N . THR A 1 216 ? -3.652 -14.906 -24.922 1 96.94 216 THR A N 1
ATOM 1777 C CA . THR A 1 216 ? -2.262 -15.344 -24.875 1 96.94 216 THR A CA 1
ATOM 1778 C C . THR A 1 216 ? -1.539 -15.008 -26.172 1 96.94 216 THR A C 1
ATOM 1780 O O . THR A 1 216 ? -0.426 -14.477 -26.156 1 96.94 216 THR A O 1
ATOM 1783 N N . PHE A 1 217 ? -2.215 -15.305 -27.25 1 97.06 217 PHE A N 1
ATOM 1784 C CA . PHE A 1 217 ? -1.628 -15.031 -28.562 1 97.06 217 PHE A CA 1
ATOM 1785 C C . PHE A 1 217 ? -1.439 -13.531 -28.766 1 97.06 217 PHE A C 1
ATOM 1787 O O . PHE A 1 217 ? -0.44 -13.102 -29.344 1 97.06 217 PHE A O 1
ATOM 1794 N N . LEU A 1 218 ? -2.396 -12.797 -28.344 1 95.69 218 LEU A N 1
ATOM 1795 C CA . LEU A 1 218 ? -2.301 -11.344 -28.453 1 95.69 218 LEU A CA 1
ATOM 1796 C C . LEU A 1 218 ? -1.113 -10.812 -27.656 1 95.69 218 LEU A C 1
ATOM 1798 O O . LEU A 1 218 ? -0.328 -10.016 -28.172 1 95.69 218 LEU A O 1
ATOM 1802 N N . ILE A 1 219 ? -0.941 -11.242 -26.422 1 93.75 219 ILE A N 1
ATOM 1803 C CA . ILE A 1 219 ? 0.182 -10.828 -25.578 1 93.75 219 ILE A CA 1
ATOM 1804 C C . ILE A 1 219 ? 1.495 -11.234 -26.25 1 93.75 219 ILE A C 1
ATOM 1806 O O . ILE A 1 219 ? 2.418 -10.422 -26.359 1 93.75 219 ILE A O 1
ATOM 1810 N N . PHE A 1 220 ? 1.56 -12.469 -26.719 1 93.81 220 PHE A N 1
ATOM 1811 C CA . PHE A 1 220 ? 2.748 -13 -27.375 1 93.81 220 PHE A CA 1
ATOM 1812 C C . PHE A 1 220 ? 3.133 -12.148 -28.578 1 93.81 220 PHE A C 1
ATOM 1814 O O . PHE A 1 220 ? 4.289 -11.742 -28.703 1 93.81 220 PHE A O 1
ATOM 1821 N N . THR A 1 221 ? 2.135 -11.859 -29.453 1 93.88 221 THR A N 1
ATOM 1822 C CA . THR A 1 221 ? 2.396 -11.117 -30.672 1 93.88 221 THR A CA 1
ATOM 1823 C C . THR A 1 221 ? 2.873 -9.703 -30.359 1 93.88 221 THR A C 1
ATOM 1825 O O . THR A 1 221 ? 3.834 -9.219 -30.969 1 93.88 221 THR A O 1
ATOM 1828 N N . ILE A 1 222 ? 2.254 -9.07 -29.422 1 90.69 222 ILE A N 1
ATOM 1829 C CA . ILE A 1 222 ? 2.617 -7.707 -29.062 1 90.69 222 ILE A CA 1
ATOM 1830 C C . ILE A 1 222 ? 4.031 -7.68 -28.5 1 90.69 222 ILE A C 1
ATOM 1832 O O . ILE A 1 222 ? 4.887 -6.922 -28.969 1 90.69 222 ILE A O 1
ATOM 1836 N N . VAL A 1 223 ? 4.344 -8.531 -27.578 1 88.5 223 VAL A N 1
ATOM 1837 C CA . VAL A 1 223 ? 5.617 -8.5 -26.859 1 88.5 223 VAL A CA 1
ATOM 1838 C C . VAL A 1 223 ? 6.742 -8.953 -27.781 1 88.5 223 VAL A C 1
ATOM 1840 O O . VAL A 1 223 ? 7.809 -8.336 -27.828 1 88.5 223 VAL A O 1
ATOM 1843 N N . TYR A 1 224 ? 6.527 -10.023 -28.516 1 88.19 224 TYR A N 1
ATOM 1844 C CA . TYR A 1 224 ? 7.559 -10.562 -29.391 1 88.19 224 TYR A CA 1
ATOM 1845 C C . TYR A 1 224 ? 7.871 -9.594 -30.531 1 88.19 224 TYR A C 1
ATOM 1847 O O . TYR A 1 224 ? 9.031 -9.43 -30.906 1 88.19 224 TYR A O 1
ATOM 1855 N N . THR A 1 225 ? 6.801 -8.922 -31.078 1 87.75 225 THR A N 1
ATOM 1856 C CA . THR A 1 225 ? 7.023 -7.926 -32.125 1 87.75 225 THR A CA 1
ATOM 1857 C C . THR A 1 225 ? 7.824 -6.746 -31.578 1 87.75 225 THR A C 1
ATOM 1859 O O . THR A 1 225 ? 8.75 -6.266 -32.25 1 87.75 225 THR A O 1
ATOM 1862 N N . LEU A 1 226 ? 7.434 -6.332 -30.438 1 83.69 226 LEU A N 1
ATOM 1863 C CA . LEU A 1 226 ? 8.164 -5.23 -29.828 1 83.69 226 LEU A CA 1
ATOM 1864 C C . LEU A 1 226 ? 9.609 -5.629 -29.547 1 83.69 226 LEU A C 1
ATOM 1866 O O . LEU A 1 226 ? 10.523 -4.812 -29.688 1 83.69 226 LEU A O 1
ATOM 1870 N N . PHE A 1 227 ? 9.797 -6.844 -29.078 1 83 227 PHE A N 1
ATOM 1871 C CA . PHE A 1 227 ? 11.141 -7.355 -28.828 1 83 227 PHE A CA 1
ATOM 1872 C C . PHE A 1 227 ? 11.961 -7.363 -30.109 1 83 227 PHE A C 1
ATOM 1874 O O . PHE A 1 227 ? 13.125 -6.953 -30.109 1 83 227 PHE A O 1
ATOM 1881 N N . LEU A 1 228 ? 11.391 -7.777 -31.203 1 83.25 228 LEU A N 1
ATOM 1882 C CA . LEU A 1 228 ? 12.094 -7.848 -32.5 1 83.25 228 LEU A CA 1
ATOM 1883 C C . LEU A 1 228 ? 12.398 -6.449 -33.031 1 83.25 228 LEU A C 1
ATOM 1885 O O . LEU A 1 228 ? 13.453 -6.227 -33.625 1 83.25 228 LEU A O 1
ATOM 1889 N N . MET A 1 229 ? 11.5 -5.594 -32.75 1 83.06 229 MET A N 1
ATOM 1890 C CA . MET A 1 229 ? 11.633 -4.246 -33.281 1 83.06 229 MET A CA 1
ATOM 1891 C C . MET A 1 229 ? 12.648 -3.438 -32.5 1 83.06 229 MET A C 1
ATOM 1893 O O . MET A 1 229 ? 13.469 -2.723 -33.062 1 83.06 229 MET A O 1
ATOM 1897 N N . PHE A 1 230 ? 12.578 -3.518 -31.203 1 77.19 230 PHE A N 1
ATOM 1898 C CA . PHE A 1 230 ? 13.359 -2.59 -30.391 1 77.19 230 PHE A CA 1
ATOM 1899 C C . PHE A 1 230 ? 14.539 -3.303 -29.734 1 77.19 230 PHE A C 1
ATOM 1901 O O . PHE A 1 230 ? 15.43 -2.658 -29.172 1 77.19 230 PHE A O 1
ATOM 1908 N N . ARG A 1 231 ? 14.664 -4.5 -29.828 1 70.81 231 ARG A N 1
ATOM 1909 C CA . ARG A 1 231 ? 15.727 -5.32 -29.25 1 70.81 231 ARG A CA 1
ATOM 1910 C C . ARG A 1 231 ? 15.906 -5.031 -27.766 1 70.81 231 ARG A C 1
ATOM 1912 O O . ARG A 1 231 ? 17.031 -4.887 -27.281 1 70.81 231 ARG A O 1
ATOM 1919 N N . PHE A 1 232 ? 14.758 -4.742 -27.172 1 66.88 232 PHE A N 1
ATOM 1920 C CA . PHE A 1 232 ? 14.82 -4.477 -25.75 1 66.88 232 PHE A CA 1
ATOM 1921 C C . PHE A 1 232 ? 15.133 -5.75 -24.969 1 66.88 232 PHE A C 1
ATOM 1923 O O . PHE A 1 232 ? 14.867 -6.855 -25.453 1 66.88 232 PHE A O 1
ATOM 1930 N N . ASN A 1 233 ? 15.891 -5.516 -23.844 1 65.81 233 ASN A N 1
ATOM 1931 C CA . ASN A 1 233 ? 16.094 -6.648 -22.953 1 65.81 233 ASN A CA 1
ATOM 1932 C C . ASN A 1 233 ? 14.758 -7.219 -22.469 1 65.81 233 ASN A C 1
ATOM 1934 O O . ASN A 1 233 ? 13.859 -6.469 -22.094 1 65.81 233 ASN A O 1
ATOM 1938 N N . ALA A 1 234 ? 14.555 -8.477 -22.75 1 61.38 234 ALA A N 1
ATOM 1939 C CA . ALA A 1 234 ? 13.328 -9.195 -22.391 1 61.38 234 ALA A CA 1
ATOM 1940 C C . ALA A 1 234 ? 12.883 -8.852 -20.969 1 61.38 234 ALA A C 1
ATOM 1942 O O . ALA A 1 234 ? 11.688 -8.773 -20.688 1 61.38 234 ALA A O 1
ATOM 1943 N N . SER A 1 235 ? 13.875 -8.641 -20.094 1 62.06 235 SER A N 1
ATOM 1944 C CA . SER A 1 235 ? 13.57 -8.336 -18.688 1 62.06 235 SER A CA 1
ATOM 1945 C C . SER A 1 235 ? 12.82 -7.012 -18.562 1 62.06 235 SER A C 1
ATOM 1947 O O . SER A 1 235 ? 12.016 -6.832 -17.656 1 62.06 235 SER A O 1
ATOM 1949 N N . ARG A 1 236 ? 13 -6.176 -19.5 1 58 236 ARG A N 1
ATOM 1950 C CA . ARG A 1 236 ? 12.406 -4.844 -19.469 1 58 236 ARG A CA 1
ATOM 1951 C C . ARG A 1 236 ? 10.922 -4.898 -19.828 1 58 236 ARG A C 1
ATOM 1953 O O . ARG A 1 236 ? 10.164 -3.992 -19.484 1 58 236 ARG A O 1
ATOM 1960 N N . MET A 1 237 ? 10.602 -5.941 -20.469 1 60.78 237 MET A N 1
ATOM 1961 C CA . MET A 1 237 ? 9.211 -6.059 -20.891 1 60.78 237 MET A CA 1
ATOM 1962 C C . MET A 1 237 ? 8.289 -6.258 -19.703 1 60.78 237 MET A C 1
ATOM 1964 O O . MET A 1 237 ? 7.07 -6.094 -19.812 1 60.78 237 MET A O 1
ATOM 1968 N N . GLN A 1 238 ? 8.93 -6.453 -18.609 1 63.38 238 GLN A N 1
ATOM 1969 C CA . GLN A 1 238 ? 8.148 -6.66 -17.391 1 63.38 238 GLN A CA 1
ATOM 1970 C C . GLN A 1 238 ? 7.562 -5.344 -16.875 1 63.38 238 GLN A C 1
ATOM 1972 O O . GLN A 1 238 ? 6.562 -5.344 -16.172 1 63.38 238 GLN A O 1
ATOM 1977 N N . SER A 1 239 ? 8.125 -4.324 -17.391 1 64.12 239 SER A N 1
ATOM 1978 C CA . SER A 1 239 ? 7.688 -3.029 -16.891 1 64.12 239 SER A CA 1
ATOM 1979 C C . SER A 1 239 ? 6.711 -2.359 -17.844 1 64.12 239 SER A C 1
ATOM 1981 O O . SER A 1 239 ? 6.059 -1.376 -17.484 1 64.12 239 SER A O 1
ATOM 1983 N N . PHE A 1 240 ? 6.562 -3.031 -18.984 1 67.81 240 PHE A N 1
ATOM 1984 C CA . PHE A 1 240 ? 5.727 -2.396 -20 1 67.81 240 PHE A CA 1
ATOM 1985 C C . PHE A 1 240 ? 4.262 -2.777 -19.812 1 67.81 240 PHE A C 1
ATOM 1987 O O . PHE A 1 240 ? 3.936 -3.959 -19.688 1 67.81 240 PHE A O 1
ATOM 1994 N N . PHE A 1 241 ? 3.408 -1.759 -19.797 1 69.88 241 PHE A N 1
ATOM 1995 C CA . PHE A 1 241 ? 1.979 -1.888 -19.531 1 69.88 241 PHE A CA 1
ATOM 1996 C C . PHE A 1 241 ? 1.34 -2.867 -20.516 1 69.88 241 PHE A C 1
ATOM 1998 O O . PHE A 1 241 ? 0.462 -3.646 -20.141 1 69.88 241 PHE A O 1
ATOM 2005 N N . PHE A 1 242 ? 1.83 -2.922 -21.656 1 69.75 242 PHE A N 1
ATOM 2006 C CA . PHE A 1 242 ? 1.271 -3.842 -22.641 1 69.75 242 PHE A CA 1
ATOM 2007 C C . PHE A 1 242 ? 2.135 -5.09 -22.766 1 69.75 242 PHE A C 1
ATOM 2009 O O . PHE A 1 242 ? 1.911 -5.922 -23.656 1 69.75 242 PHE A O 1
ATOM 2016 N N . GLY A 1 243 ? 3.027 -5.297 -21.891 1 79.19 243 GLY A N 1
ATOM 2017 C CA . GLY A 1 243 ? 3.92 -6.445 -21.906 1 79.19 243 GLY A CA 1
ATOM 2018 C C . GLY A 1 243 ? 3.623 -7.441 -20.797 1 79.19 243 GLY A C 1
ATOM 2019 O O . GLY A 1 243 ? 2.484 -7.883 -20.641 1 79.19 243 GLY A O 1
ATOM 2020 N N . TYR A 1 244 ? 4.699 -7.793 -20.109 1 83.62 244 TYR A N 1
ATOM 2021 C CA . TYR A 1 244 ? 4.605 -8.836 -19.094 1 83.62 244 TYR A CA 1
ATOM 2022 C C . TYR A 1 244 ? 4.395 -8.234 -17.703 1 83.62 244 TYR A C 1
ATOM 2024 O O . TYR A 1 244 ? 4.945 -8.727 -16.719 1 83.62 244 TYR A O 1
ATOM 2032 N N . ASN A 1 245 ? 3.574 -7.172 -17.672 1 85.88 245 ASN A N 1
ATOM 2033 C CA . ASN A 1 245 ? 3.236 -6.586 -16.375 1 85.88 245 ASN A CA 1
ATOM 2034 C C . ASN A 1 245 ? 1.922 -7.145 -15.836 1 85.88 245 ASN A C 1
ATOM 2036 O O . ASN A 1 245 ? 0.923 -7.199 -16.562 1 85.88 245 ASN A O 1
ATOM 2040 N N . TYR A 1 246 ? 1.941 -7.438 -14.602 1 85.75 246 TYR A N 1
ATOM 2041 C CA . TYR A 1 246 ? 0.776 -8.047 -13.969 1 85.75 246 TYR A CA 1
ATOM 2042 C C . TYR A 1 246 ? -0.412 -7.094 -13.984 1 85.75 246 TYR A C 1
ATOM 2044 O O . TYR A 1 246 ? -1.564 -7.523 -13.906 1 85.75 246 TYR A O 1
ATOM 2052 N N . CYS A 1 247 ? -0.137 -5.867 -14.031 1 82.12 247 CYS A N 1
ATOM 2053 C CA . CYS A 1 247 ? -1.2 -4.871 -13.984 1 82.12 247 CYS A CA 1
ATOM 2054 C C . CYS A 1 247 ? -1.751 -4.594 -15.375 1 82.12 247 CYS A C 1
ATOM 2056 O O . CYS A 1 247 ? -2.717 -3.844 -15.531 1 82.12 247 CYS A O 1
ATOM 2058 N N . GLY A 1 248 ? -1.169 -5.156 -16.359 1 87.25 248 GLY A N 1
ATOM 2059 C CA . GLY A 1 248 ? -1.688 -4.957 -17.703 1 87.25 248 GLY A CA 1
ATOM 2060 C C . GLY A 1 248 ? -3.088 -5.512 -17.891 1 87.25 248 GLY A C 1
ATOM 2061 O O . GLY A 1 248 ? -3.41 -6.582 -17.375 1 87.25 248 GLY A O 1
ATOM 2062 N N . PRO A 1 249 ? -3.867 -4.711 -18.562 1 86.62 249 PRO A N 1
ATOM 2063 C CA . PRO A 1 249 ? -5.246 -5.164 -18.75 1 86.62 249 PRO A CA 1
ATOM 2064 C C . PRO A 1 249 ? -5.332 -6.516 -19.453 1 86.62 249 PRO A C 1
ATOM 2066 O O . PRO A 1 249 ? -6.207 -7.324 -19.141 1 86.62 249 PRO A O 1
ATOM 2069 N N . LEU A 1 250 ? -4.418 -6.746 -20.344 1 92.38 250 LEU A N 1
ATOM 2070 C CA . LEU A 1 250 ? -4.449 -8.016 -21.062 1 92.38 250 LEU A CA 1
ATOM 2071 C C . LEU A 1 250 ? -4.062 -9.172 -20.141 1 92.38 250 LEU A C 1
ATOM 2073 O O . LEU A 1 250 ? -4.641 -10.258 -20.234 1 92.38 250 LEU A O 1
ATOM 2077 N N . VAL A 1 251 ? -3.148 -8.945 -19.312 1 94.5 251 VAL A N 1
ATOM 2078 C CA . VAL A 1 251 ? -2.703 -9.984 -18.391 1 94.5 251 VAL A CA 1
ATOM 2079 C C . VAL A 1 251 ? -3.814 -10.297 -17.391 1 94.5 251 VAL A C 1
ATOM 2081 O O . VAL A 1 251 ? -4.066 -11.461 -17.078 1 94.5 251 VAL A O 1
ATOM 2084 N N . ILE A 1 252 ? -4.484 -9.266 -16.906 1 94.31 252 ILE A N 1
ATOM 2085 C CA . ILE A 1 252 ? -5.609 -9.461 -16 1 94.31 252 ILE A CA 1
ATOM 2086 C C . ILE A 1 252 ? -6.711 -10.25 -16.703 1 94.31 252 ILE A C 1
ATOM 2088 O O . ILE A 1 252 ? -7.258 -11.195 -16.141 1 94.31 252 ILE A O 1
ATOM 2092 N N . LEU A 1 253 ? -6.969 -9.852 -17.906 1 94.44 253 LEU A N 1
ATOM 2093 C CA . LEU A 1 253 ? -7.996 -10.531 -18.703 1 94.44 253 LEU A CA 1
ATOM 2094 C C . LEU A 1 253 ? -7.621 -11.992 -18.922 1 94.44 253 LEU A C 1
ATOM 2096 O O . LEU A 1 253 ? -8.477 -12.875 -18.844 1 94.44 253 LEU A O 1
ATOM 2100 N N . GLN A 1 254 ? -6.383 -12.219 -19.25 1 96.88 254 GLN A N 1
ATOM 2101 C CA . GLN A 1 254 ? -5.879 -13.586 -19.406 1 96.88 254 GLN A CA 1
ATOM 2102 C C . GLN A 1 254 ? -6.137 -14.406 -18.141 1 96.88 254 GLN A C 1
ATOM 2104 O O . GLN A 1 254 ? -6.613 -15.539 -18.219 1 96.88 254 GLN A O 1
ATOM 2109 N N . GLY A 1 255 ? -5.809 -13.852 -16.984 1 97.44 255 GLY A N 1
ATOM 2110 C CA . GLY A 1 255 ? -6.062 -14.516 -15.711 1 97.44 255 GLY A CA 1
ATOM 2111 C C . GLY A 1 255 ? -7.531 -14.812 -15.477 1 97.44 255 GLY A C 1
ATOM 2112 O O . GLY A 1 255 ? -7.875 -15.875 -14.953 1 97.44 255 GLY A O 1
ATOM 2113 N N . VAL A 1 256 ? -8.383 -13.906 -15.875 1 96 256 VAL A N 1
ATOM 2114 C CA . VAL A 1 256 ? -9.82 -14.07 -15.695 1 96 256 VAL A CA 1
ATOM 2115 C C . VAL A 1 256 ? -10.305 -15.273 -16.516 1 96 256 VAL A C 1
ATOM 2117 O O . VAL A 1 256 ? -11.062 -16.109 -16.016 1 96 256 VAL A O 1
ATOM 2120 N N . PHE A 1 257 ? -9.867 -15.391 -17.719 1 96.12 257 PHE A N 1
ATOM 2121 C CA . PHE A 1 257 ? -10.32 -16.484 -18.578 1 96.12 257 PHE A CA 1
ATOM 2122 C C . PHE A 1 257 ? -9.773 -17.828 -18.078 1 96.12 257 PHE A C 1
ATOM 2124 O O . PHE A 1 257 ? -10.469 -18.844 -18.141 1 96.12 257 PHE A O 1
ATOM 2131 N N . LEU A 1 258 ? -8.539 -17.812 -17.641 1 96.62 258 LEU A N 1
ATOM 2132 C CA . LEU A 1 258 ? -7.992 -19.031 -17.047 1 96.62 258 LEU A CA 1
ATOM 2133 C C . LEU A 1 258 ? -8.805 -19.438 -15.82 1 96.62 258 LEU A C 1
ATOM 2135 O O . LEU A 1 258 ? -9.117 -20.625 -15.648 1 96.62 258 LEU A O 1
ATOM 2139 N N . PHE A 1 259 ? -9.164 -18.5 -15.008 1 96.19 259 PHE A N 1
ATOM 2140 C CA . PHE A 1 259 ? -9.977 -18.719 -13.82 1 96.19 259 PHE A CA 1
ATOM 2141 C C . PHE A 1 259 ? -11.328 -19.312 -14.188 1 96.19 259 PHE A C 1
ATOM 2143 O O . PHE A 1 259 ? -11.773 -20.281 -13.562 1 96.19 259 PHE A O 1
ATOM 2150 N N . LEU A 1 260 ? -11.922 -18.766 -15.211 1 93.75 260 LEU A N 1
ATOM 2151 C CA . LEU A 1 260 ? -13.242 -19.203 -15.625 1 93.75 260 LEU A CA 1
ATOM 2152 C C . LEU A 1 260 ? -13.18 -20.625 -16.188 1 93.75 260 LEU A C 1
ATOM 2154 O O . LEU A 1 260 ? -14.102 -21.422 -16 1 93.75 260 LEU A O 1
ATOM 2158 N N . LEU A 1 261 ? -12.148 -20.906 -16.906 1 93.31 261 LEU A N 1
ATOM 2159 C CA . LEU A 1 261 ? -11.969 -22.25 -17.484 1 93.31 261 LEU A CA 1
ATOM 2160 C C . LEU A 1 261 ? -11.992 -23.312 -16.391 1 93.31 261 LEU A C 1
ATOM 2162 O O . LEU A 1 261 ? -12.695 -24.312 -16.516 1 93.31 261 LEU A O 1
ATOM 2166 N N . PHE A 1 262 ? -11.344 -23.078 -15.289 1 93.44 262 PHE A N 1
ATOM 2167 C CA . PHE A 1 262 ? -11.242 -24.062 -14.211 1 93.44 262 PHE A CA 1
ATOM 2168 C C . PHE A 1 262 ? -12.43 -23.953 -13.258 1 93.44 262 PHE A C 1
ATOM 2170 O O . PHE A 1 262 ? -12.82 -24.938 -12.633 1 93.44 262 PHE A O 1
ATOM 2177 N N . GLY A 1 263 ? -12.953 -22.766 -13.148 1 89.94 263 GLY A N 1
ATOM 2178 C CA . GLY A 1 263 ? -14.102 -22.562 -12.281 1 89.94 263 GLY A CA 1
ATOM 2179 C C . GLY A 1 263 ? -15.305 -23.391 -12.672 1 89.94 263 GLY A C 1
ATOM 2180 O O . GLY A 1 263 ? -16.125 -23.75 -11.828 1 89.94 263 GLY A O 1
ATOM 2181 N N . ARG A 1 264 ? -15.281 -23.922 -13.898 1 87.94 264 ARG A N 1
ATOM 2182 C CA . ARG A 1 264 ? -16.453 -24.625 -14.43 1 87.94 264 ARG A CA 1
ATOM 2183 C C . ARG A 1 264 ? -16.25 -26.125 -14.367 1 87.94 264 ARG A C 1
ATOM 2185 O O . ARG A 1 264 ? -17.188 -26.891 -14.609 1 87.94 264 ARG A O 1
ATOM 2192 N N . MET A 1 265 ? -15.07 -26.688 -14.133 1 87.06 265 MET A N 1
ATOM 2193 C CA . MET A 1 265 ? -14.766 -28.125 -14.109 1 87.06 265 MET A CA 1
ATOM 2194 C C . MET A 1 265 ? -15.188 -28.75 -12.789 1 87.06 265 MET A C 1
ATOM 2196 O O . MET A 1 265 ? -15.469 -29.953 -12.734 1 87.06 265 MET A O 1
ATOM 2200 N N . LYS A 1 266 ? -16.156 -28.703 -12.18 1 84.25 266 LYS A N 1
ATOM 2201 C CA . LYS A 1 266 ? -16.578 -29.172 -10.859 1 84.25 266 LYS A CA 1
ATOM 2202 C C . LYS A 1 266 ? -16.172 -30.625 -10.633 1 84.25 266 LYS A C 1
ATOM 2204 O O . LYS A 1 266 ? -16.656 -31.531 -11.32 1 84.25 266 LYS A O 1
ATOM 2209 N N . PHE A 1 267 ? -15.109 -30.891 -9.758 1 90.56 267 PHE A N 1
ATOM 2210 C CA . PHE A 1 267 ? -14.688 -32.25 -9.398 1 90.56 267 PHE A CA 1
ATOM 2211 C C . PHE A 1 267 ? -13.938 -32.25 -8.07 1 90.56 267 PHE A C 1
ATOM 2213 O O . PHE A 1 267 ? -13.609 -31.172 -7.543 1 90.56 267 PHE A O 1
ATOM 2220 N N . LYS A 1 268 ? -13.82 -33.406 -7.48 1 91.56 268 LYS A N 1
ATOM 2221 C CA . LYS A 1 268 ? -13.078 -33.594 -6.238 1 91.56 268 LYS A CA 1
ATOM 2222 C C . LYS A 1 268 ? -11.984 -34.656 -6.391 1 91.56 268 LYS A C 1
ATOM 2224 O O . LYS A 1 268 ? -12.203 -35.688 -7.004 1 91.56 268 LYS A O 1
ATOM 2229 N N . ASN A 1 269 ? -10.836 -34.375 -6.039 1 94.56 269 ASN A N 1
ATOM 2230 C CA . ASN A 1 269 ? -9.68 -35.25 -6.074 1 94.56 269 ASN A CA 1
ATOM 2231 C C . ASN A 1 269 ? -8.758 -35.031 -4.883 1 94.56 269 ASN A C 1
ATOM 2233 O O . ASN A 1 269 ? -8.18 -33.969 -4.734 1 94.56 269 ASN A O 1
ATOM 2237 N N . ASN A 1 270 ? -8.484 -36 -4.117 1 93.31 270 ASN A N 1
ATOM 2238 C CA . ASN A 1 270 ? -7.734 -35.875 -2.871 1 93.31 270 ASN A CA 1
ATOM 2239 C C . ASN A 1 270 ? -6.246 -35.656 -3.129 1 93.31 270 ASN A C 1
ATOM 2241 O O . ASN A 1 270 ? -5.57 -34.969 -2.346 1 93.31 270 ASN A O 1
ATOM 2245 N N . ILE A 1 271 ? -5.754 -36.281 -4.121 1 94.56 271 ILE A N 1
ATOM 2246 C CA . ILE A 1 271 ? -4.34 -36.125 -4.449 1 94.56 271 ILE A CA 1
ATOM 2247 C C . ILE A 1 271 ? -4.059 -34.656 -4.812 1 94.56 271 ILE A C 1
ATOM 2249 O O . ILE A 1 271 ? -3.061 -34.094 -4.371 1 94.56 271 ILE A O 1
ATOM 2253 N N . ILE A 1 272 ? -4.922 -34.094 -5.598 1 95.06 272 ILE A N 1
ATOM 2254 C CA . ILE A 1 272 ? -4.789 -32.688 -5.996 1 95.06 272 ILE A CA 1
ATOM 2255 C C . ILE A 1 272 ? -4.84 -31.797 -4.758 1 95.06 272 ILE A C 1
ATOM 2257 O O . ILE A 1 272 ? -4.012 -30.891 -4.602 1 95.06 272 ILE A O 1
ATOM 2261 N N . ASN A 1 273 ? -5.758 -32.094 -3.91 1 94.5 273 ASN A N 1
ATOM 2262 C CA . ASN A 1 273 ? -5.891 -31.328 -2.688 1 94.5 273 ASN A CA 1
ATOM 2263 C C . ASN A 1 273 ? -4.664 -31.469 -1.79 1 94.5 273 ASN A C 1
ATOM 2265 O O . ASN A 1 273 ? -4.223 -30.5 -1.171 1 94.5 273 ASN A O 1
ATOM 2269 N N . TRP A 1 274 ? -4.203 -32.688 -1.8 1 94.81 274 TRP A N 1
ATOM 2270 C CA . TRP A 1 274 ? -3.008 -32.969 -1.01 1 94.81 274 TRP A CA 1
ATOM 2271 C C . TRP A 1 274 ? -1.806 -32.188 -1.55 1 94.81 274 TRP A C 1
ATOM 2273 O O . TRP A 1 274 ? -1.052 -31.594 -0.783 1 94.81 274 TRP A O 1
ATOM 2283 N N . CYS A 1 275 ? -1.622 -32.125 -2.779 1 95.81 275 CYS A N 1
ATOM 2284 C CA . CYS A 1 275 ? -0.533 -31.375 -3.406 1 95.81 275 CYS A CA 1
ATOM 2285 C C . CYS A 1 275 ? -0.731 -29.875 -3.248 1 95.81 275 CYS A C 1
ATOM 2287 O O . CYS A 1 275 ? 0.219 -29.156 -2.955 1 95.81 275 CYS A O 1
ATOM 2289 N N . ALA A 1 276 ? -1.943 -29.469 -3.361 1 95.38 276 ALA A N 1
ATOM 2290 C CA . ALA A 1 276 ? -2.266 -28.031 -3.373 1 95.38 276 ALA A CA 1
ATOM 2291 C C . ALA A 1 276 ? -2.033 -27.406 -2.002 1 95.38 276 ALA A C 1
ATOM 2293 O O . ALA A 1 276 ? -1.755 -26.219 -1.897 1 95.38 276 ALA A O 1
ATOM 2294 N N . SER A 1 277 ? -2.111 -28.203 -0.964 1 93.75 277 SER A N 1
ATOM 2295 C CA . SER A 1 277 ? -1.901 -27.703 0.388 1 93.75 277 SER A CA 1
ATOM 2296 C C . SER A 1 277 ? -0.472 -27.203 0.576 1 93.75 277 SER A C 1
ATOM 2298 O O . SER A 1 277 ? -0.186 -26.453 1.519 1 93.75 277 SER A O 1
ATOM 2300 N N . SER A 1 278 ? 0.414 -27.562 -0.375 1 96.19 278 SER A N 1
ATOM 2301 C CA . SER A 1 278 ? 1.819 -27.172 -0.301 1 96.19 278 SER A CA 1
ATOM 2302 C C . SER A 1 278 ? 2.195 -26.234 -1.441 1 96.19 278 SER A C 1
ATOM 2304 O O . SER A 1 278 ? 3.375 -26.094 -1.77 1 96.19 278 SER A O 1
ATOM 2306 N N . CYS A 1 279 ? 1.234 -25.688 -2.008 1 95.69 279 CYS A N 1
ATOM 2307 C CA . CYS A 1 279 ? 1.428 -24.891 -3.213 1 95.69 279 CYS A CA 1
ATOM 2308 C C . CYS A 1 279 ? 2.369 -23.719 -2.945 1 95.69 279 CYS A C 1
ATOM 2310 O O . CYS A 1 279 ? 3.33 -23.516 -3.688 1 95.69 279 CYS A O 1
ATOM 2312 N N . LEU A 1 280 ? 2.203 -23 -1.855 1 95.69 280 LEU A N 1
ATOM 2313 C CA . LEU A 1 280 ? 2.992 -21.812 -1.538 1 95.69 280 LEU A CA 1
ATOM 2314 C C . LEU A 1 280 ? 4.434 -22.188 -1.223 1 95.69 280 LEU A C 1
ATOM 2316 O O . LEU A 1 280 ? 5.359 -21.438 -1.527 1 95.69 280 LEU A O 1
ATOM 2320 N N . ALA A 1 281 ? 4.637 -23.312 -0.699 1 97.06 281 ALA A N 1
ATOM 2321 C CA . ALA A 1 281 ? 5.969 -23.766 -0.317 1 97.06 281 ALA A CA 1
ATOM 2322 C C . ALA A 1 281 ? 6.883 -23.875 -1.533 1 97.06 281 ALA A C 1
ATOM 2324 O O . ALA A 1 281 ? 8.086 -23.625 -1.433 1 97.06 281 ALA A O 1
ATOM 2325 N N . ILE A 1 282 ? 6.34 -24.234 -2.629 1 97.88 282 ILE A N 1
ATOM 2326 C CA . ILE A 1 282 ? 7.117 -24.359 -3.857 1 97.88 282 ILE A CA 1
ATOM 2327 C C . ILE A 1 282 ? 7.789 -23.031 -4.176 1 97.88 282 ILE A C 1
ATOM 2329 O O . ILE A 1 282 ? 8.984 -22.984 -4.477 1 97.88 282 ILE A O 1
ATOM 2333 N N . TYR A 1 283 ? 7.086 -21.984 -4.055 1 97 283 TYR A N 1
ATOM 2334 C CA . TYR A 1 283 ? 7.594 -20.641 -4.301 1 97 283 TYR A CA 1
ATOM 2335 C C . TYR A 1 283 ? 8.602 -20.234 -3.232 1 97 283 TYR A C 1
ATOM 2337 O O . TYR A 1 283 ? 9.672 -19.703 -3.549 1 97 283 TYR A O 1
ATOM 2345 N N . LEU A 1 284 ? 8.32 -20.469 -1.962 1 97.31 284 LEU A N 1
ATOM 2346 C CA . LEU A 1 284 ? 9.148 -20.031 -0.843 1 97.31 284 LEU A CA 1
ATOM 2347 C C . LEU A 1 284 ? 10.5 -20.719 -0.866 1 97.31 284 LEU A C 1
ATOM 2349 O O . LEU A 1 284 ? 11.516 -20.141 -0.477 1 97.31 284 LEU A O 1
ATOM 2353 N N . ILE A 1 285 ? 10.5 -21.891 -1.379 1 97 285 ILE A N 1
ATOM 2354 C CA . ILE A 1 285 ? 11.734 -22.672 -1.357 1 97 285 ILE A CA 1
ATOM 2355 C C . ILE A 1 285 ? 12.609 -22.281 -2.549 1 97 285 ILE A C 1
ATOM 2357 O O . ILE A 1 285 ? 13.758 -21.859 -2.377 1 97 285 ILE A O 1
ATOM 2361 N N . HIS A 1 286 ? 12.062 -22.328 -3.766 1 96.56 286 HIS A N 1
ATOM 2362 C CA . HIS A 1 286 ? 12.938 -22.156 -4.918 1 96.56 286 HIS A CA 1
ATOM 2363 C C . HIS A 1 286 ? 13.305 -20.703 -5.129 1 96.56 286 HIS A C 1
ATOM 2365 O O . HIS A 1 286 ? 14.312 -20.391 -5.777 1 96.56 286 HIS A O 1
ATOM 2371 N N . MET A 1 287 ? 12.523 -19.766 -4.527 1 96.31 287 MET A N 1
ATOM 2372 C CA . MET A 1 287 ? 12.828 -18.344 -4.699 1 96.31 287 MET A CA 1
ATOM 2373 C C . MET A 1 287 ? 13.352 -17.734 -3.402 1 96.31 287 MET A C 1
ATOM 2375 O O . MET A 1 287 ? 13.383 -16.516 -3.248 1 96.31 287 MET A O 1
ATOM 2379 N N . HIS A 1 288 ? 13.758 -18.578 -2.516 1 96.25 288 HIS A N 1
ATOM 2380 C CA . HIS A 1 288 ? 14.414 -18.078 -1.314 1 96.25 288 HIS A CA 1
ATOM 2381 C C . HIS A 1 288 ? 15.664 -17.281 -1.664 1 96.25 288 HIS A C 1
ATOM 2383 O O . HIS A 1 288 ? 16.422 -17.656 -2.557 1 96.25 288 HIS A O 1
ATOM 2389 N N . PRO A 1 289 ? 15.914 -16.188 -0.951 1 93.69 289 PRO A N 1
ATOM 2390 C CA . PRO A 1 289 ? 17.047 -15.305 -1.284 1 93.69 289 PRO A CA 1
ATOM 2391 C C . PRO A 1 289 ? 18.375 -16.047 -1.298 1 93.69 289 PRO A C 1
ATOM 2393 O O . PRO A 1 289 ? 19.281 -15.672 -2.047 1 93.69 289 PRO A O 1
ATOM 2396 N N . SER A 1 290 ? 18.516 -17.094 -0.553 1 93.12 290 SER A N 1
ATOM 2397 C CA . SER A 1 290 ? 19.781 -17.812 -0.463 1 93.12 290 SER A CA 1
ATOM 2398 C C . SER A 1 290 ? 19.969 -18.734 -1.665 1 93.12 290 SER A C 1
ATOM 2400 O O . SER A 1 290 ? 21.094 -19.125 -1.976 1 93.12 290 SER A O 1
ATOM 2402 N N . ILE A 1 291 ? 18.938 -19.125 -2.352 1 94.31 291 ILE A N 1
ATOM 2403 C CA . ILE A 1 291 ? 19.062 -20.141 -3.396 1 94.31 291 ILE A CA 1
ATOM 2404 C C . ILE A 1 291 ? 18.625 -19.562 -4.738 1 94.31 291 ILE A C 1
ATOM 2406 O O . ILE A 1 291 ? 18.906 -20.125 -5.793 1 94.31 291 ILE A O 1
ATOM 2410 N N . LYS A 1 292 ? 17.906 -18.453 -4.754 1 94.62 292 LYS A N 1
ATOM 2411 C CA . LYS A 1 292 ? 17.328 -17.906 -5.969 1 94.62 292 LYS A CA 1
ATOM 2412 C C . LYS A 1 292 ? 18.391 -17.656 -7.031 1 94.62 292 LYS A C 1
ATOM 2414 O O . LYS A 1 292 ? 18.156 -17.891 -8.219 1 94.62 292 LYS A O 1
ATOM 2419 N N . ASN A 1 293 ? 19.562 -17.203 -6.629 1 93 293 ASN A N 1
ATOM 2420 C CA . ASN A 1 293 ? 20.625 -16.938 -7.594 1 93 293 ASN A CA 1
ATOM 2421 C C . ASN A 1 293 ? 21.125 -18.219 -8.234 1 93 293 ASN A C 1
ATOM 2423 O O . ASN A 1 293 ? 21.484 -18.25 -9.414 1 93 293 ASN A O 1
ATOM 2427 N N . ILE A 1 294 ? 21.188 -19.234 -7.457 1 93.94 294 ILE A N 1
ATOM 2428 C CA . ILE A 1 294 ? 21.578 -20.531 -7.988 1 93.94 294 ILE A CA 1
ATOM 2429 C C . ILE A 1 294 ? 20.562 -21 -9.031 1 93.94 294 ILE A C 1
ATOM 2431 O O . ILE A 1 294 ? 20.938 -21.469 -10.109 1 93.94 294 ILE A O 1
ATOM 2435 N N . TYR A 1 295 ? 19.312 -20.844 -8.688 1 94.94 295 TYR A N 1
ATOM 2436 C CA . TYR A 1 295 ? 18.234 -21.203 -9.609 1 94.94 295 TYR A CA 1
ATOM 2437 C C . TYR A 1 295 ? 18.344 -20.391 -10.898 1 94.94 295 TYR A C 1
ATOM 2439 O O . TYR A 1 295 ? 18.266 -20.953 -11.992 1 94.94 295 TYR A O 1
ATOM 2447 N N . TYR A 1 296 ? 18.609 -19.109 -10.812 1 93.19 296 TYR A N 1
ATOM 2448 C CA . TYR A 1 296 ? 18.719 -18.219 -11.961 1 93.19 296 TYR A CA 1
ATOM 2449 C C . TYR A 1 296 ? 19.922 -18.578 -12.82 1 93.19 296 TYR A C 1
ATOM 2451 O O . TYR A 1 296 ? 19.812 -18.688 -14.047 1 93.19 296 TYR A O 1
ATOM 2459 N N . HIS A 1 297 ? 21.016 -18.797 -12.18 1 93.88 297 HIS A N 1
ATOM 2460 C CA . HIS A 1 297 ? 22.234 -19.141 -12.914 1 93.88 297 HIS A CA 1
ATOM 2461 C C . HIS A 1 297 ? 22.062 -20.469 -13.664 1 93.88 297 HIS A C 1
ATOM 2463 O O . HIS A 1 297 ? 22.469 -20.594 -14.82 1 93.88 297 HIS A O 1
ATOM 2469 N N . PHE A 1 298 ? 21.484 -21.375 -13 1 94.75 298 PHE A N 1
ATOM 2470 C CA . PHE A 1 298 ? 21.266 -22.672 -13.609 1 94.75 298 PHE A CA 1
ATOM 2471 C C . PHE A 1 298 ? 20.344 -22.562 -14.812 1 94.75 298 PHE A C 1
ATOM 2473 O O . PHE A 1 298 ? 20.656 -23.078 -15.898 1 94.75 298 PHE A O 1
ATOM 2480 N N . THR A 1 299 ? 19.234 -21.906 -14.695 1 93.38 299 THR A N 1
ATOM 2481 C CA . THR A 1 299 ? 18.266 -21.797 -15.781 1 93.38 299 THR A CA 1
ATOM 2482 C C . THR A 1 299 ? 18.844 -20.984 -16.938 1 93.38 299 THR A C 1
ATOM 2484 O O . THR A 1 299 ? 18.547 -21.25 -18.094 1 93.38 299 THR A O 1
ATOM 2487 N N . LYS A 1 300 ? 19.625 -20 -16.641 1 90.56 300 LYS A N 1
ATOM 2488 C CA . LYS A 1 300 ? 20.281 -19.234 -17.672 1 90.56 300 LYS A CA 1
ATOM 2489 C C . LYS A 1 300 ? 21.25 -20.094 -18.469 1 90.56 300 LYS A C 1
ATOM 2491 O O . LYS A 1 300 ? 21.344 -19.984 -19.703 1 90.56 300 LYS A O 1
ATOM 2496 N N . SER A 1 301 ? 21.969 -20.953 -17.797 1 92.31 301 SER A N 1
ATOM 2497 C CA . SER A 1 301 ? 22.938 -21.812 -18.438 1 92.31 301 SER A CA 1
ATOM 2498 C C . SER A 1 301 ? 22.266 -22.781 -19.391 1 92.31 301 SER A C 1
ATOM 2500 O O . SER A 1 301 ? 22.906 -23.266 -20.344 1 92.31 301 SER A O 1
ATOM 2502 N N . LEU A 1 302 ? 21 -23.078 -19.172 1 91.19 302 LEU A N 1
ATOM 2503 C CA . LEU A 1 302 ? 20.281 -24.016 -20.031 1 91.19 302 LEU A CA 1
ATOM 2504 C C . LEU A 1 302 ? 20.078 -23.438 -21.422 1 91.19 302 LEU A C 1
ATOM 2506 O O . LEU A 1 302 ? 19.844 -24.172 -22.391 1 91.19 302 LEU A O 1
ATOM 2510 N N . TYR A 1 303 ? 20.141 -22.141 -21.562 1 88.06 303 TYR A N 1
ATOM 2511 C CA . TYR A 1 303 ? 19.938 -21.484 -22.859 1 88.06 303 TYR A CA 1
ATOM 2512 C C . TYR A 1 303 ? 21.141 -21.688 -23.766 1 88.06 303 TYR A C 1
ATOM 2514 O O . TYR A 1 303 ? 21.062 -21.438 -24.969 1 88.06 303 TYR A O 1
ATOM 2522 N N . GLU A 1 304 ? 22.234 -22.156 -23.234 1 87.19 304 GLU A N 1
ATOM 2523 C CA . GLU A 1 304 ? 23.422 -22.469 -24.016 1 87.19 304 GLU A CA 1
ATOM 2524 C C . GLU A 1 304 ? 23.328 -23.875 -24.625 1 87.19 304 GLU A C 1
ATOM 2526 O O . GLU A 1 304 ? 24.109 -24.219 -25.516 1 87.19 304 GLU A O 1
ATOM 2531 N N . LYS A 1 305 ? 22.375 -24.609 -24.234 1 89.12 305 LYS A N 1
ATOM 2532 C CA . LYS A 1 305 ? 22.188 -25.969 -24.719 1 89.12 305 LYS A CA 1
ATOM 2533 C C . LYS A 1 305 ? 21.266 -26 -25.938 1 89.12 305 LYS A C 1
ATOM 2535 O O . LYS A 1 305 ? 20.5 -25.062 -26.156 1 89.12 305 LYS A O 1
ATOM 2540 N N . PRO A 1 306 ? 21.406 -27.141 -26.75 1 87.5 306 PRO A N 1
ATOM 2541 C CA . PRO A 1 306 ? 20.453 -27.281 -27.844 1 87.5 306 PRO A CA 1
ATOM 2542 C C . PRO A 1 306 ? 19 -27.312 -27.344 1 87.5 306 PRO A C 1
ATOM 2544 O O . PRO A 1 306 ? 18.734 -27.656 -26.203 1 87.5 306 PRO A O 1
ATOM 2547 N N . PHE A 1 307 ? 18.062 -26.984 -28.188 1 86.12 307 PHE A N 1
ATOM 2548 C CA . PHE A 1 307 ? 16.672 -26.719 -27.859 1 86.12 307 PHE A CA 1
ATOM 2549 C C . PHE A 1 307 ? 16.062 -27.906 -27.109 1 86.12 307 PHE A C 1
ATOM 2551 O O . PHE A 1 307 ? 15.453 -27.719 -26.062 1 86.12 307 PHE A O 1
ATOM 2558 N N . PHE A 1 308 ? 16.219 -29.094 -27.656 1 89.5 308 PHE A N 1
ATOM 2559 C CA . PHE A 1 308 ? 15.555 -30.25 -27.062 1 89.5 308 PHE A CA 1
ATOM 2560 C C . PHE A 1 308 ? 16.141 -30.578 -25.703 1 89.5 308 PHE A C 1
ATOM 2562 O O . PHE A 1 308 ? 15.43 -31 -24.797 1 89.5 308 PHE A O 1
ATOM 2569 N N . GLU A 1 309 ? 17.469 -30.359 -25.516 1 92.12 309 GLU A N 1
ATOM 2570 C CA . GLU A 1 309 ? 18.109 -30.547 -24.219 1 92.12 309 GLU A CA 1
ATOM 2571 C C . GLU A 1 309 ? 17.672 -29.484 -23.219 1 92.12 309 GLU A C 1
ATOM 2573 O O . GLU A 1 309 ? 17.5 -29.766 -22.031 1 92.12 309 GLU A O 1
ATOM 2578 N N . HIS A 1 310 ? 17.516 -28.281 -23.797 1 91.56 310 HIS A N 1
ATOM 2579 C CA . HIS A 1 310 ? 17 -27.188 -22.969 1 91.56 310 HIS A CA 1
ATOM 2580 C C . HIS A 1 310 ? 15.617 -27.5 -22.422 1 91.56 310 HIS A C 1
ATOM 2582 O O . HIS A 1 310 ? 15.398 -27.422 -21.219 1 91.56 310 HIS A O 1
ATOM 2588 N N . VAL A 1 311 ? 14.75 -27.922 -23.266 1 92 311 VAL A N 1
ATOM 2589 C CA . VAL A 1 311 ? 13.359 -28.188 -22.906 1 92 311 VAL A CA 1
ATOM 2590 C C . VAL A 1 311 ? 13.289 -29.359 -21.938 1 92 311 VAL A C 1
ATOM 2592 O O . VAL A 1 311 ? 12.594 -29.297 -20.922 1 92 311 VAL A O 1
ATOM 2595 N N . TYR A 1 312 ? 14.039 -30.375 -22.25 1 95.12 312 TYR A N 1
ATOM 2596 C CA . TYR A 1 312 ? 14.07 -31.547 -21.391 1 95.12 312 TYR A CA 1
ATOM 2597 C C . TYR A 1 312 ? 14.578 -31.203 -20 1 95.12 312 TYR A C 1
ATOM 2599 O O . TYR A 1 312 ? 13.984 -31.609 -19 1 95.12 312 TYR A O 1
ATOM 2607 N N . SER A 1 313 ? 15.68 -30.516 -19.938 1 96.25 313 SER A N 1
ATOM 2608 C CA . SER A 1 313 ? 16.266 -30.109 -18.656 1 96.25 313 SER A CA 1
ATOM 2609 C C . SER A 1 313 ? 15.305 -29.25 -17.859 1 96.25 313 SER A C 1
ATOM 2611 O O . SER A 1 313 ? 15.219 -29.375 -16.625 1 96.25 313 SER A O 1
ATOM 2613 N N . LEU A 1 314 ? 14.555 -28.391 -18.531 1 95.44 314 LEU A N 1
ATOM 2614 C CA . LEU A 1 314 ? 13.578 -27.531 -17.859 1 95.44 314 LEU A CA 1
ATOM 2615 C C . LEU A 1 314 ? 12.445 -28.375 -17.25 1 95.44 314 LEU A C 1
ATOM 2617 O O . LEU A 1 314 ? 12.039 -28.141 -16.125 1 95.44 314 LEU A O 1
ATOM 2621 N N . ILE A 1 315 ? 11.984 -29.297 -18.016 1 96.5 315 ILE A N 1
ATOM 2622 C CA . ILE A 1 315 ? 10.898 -30.156 -17.547 1 96.5 315 ILE A CA 1
ATOM 2623 C C . ILE A 1 315 ? 11.344 -30.922 -16.297 1 96.5 315 ILE A C 1
ATOM 2625 O O . ILE A 1 315 ? 10.602 -31.016 -15.32 1 96.5 315 ILE A O 1
ATOM 2629 N N . VAL A 1 316 ? 12.516 -31.453 -16.328 1 97.19 316 VAL A N 1
ATOM 2630 C CA . VAL A 1 316 ? 13.062 -32.188 -15.195 1 97.19 316 VAL A CA 1
ATOM 2631 C C . VAL A 1 316 ? 13.211 -31.25 -14 1 97.19 316 VAL A C 1
ATOM 2633 O O . VAL A 1 316 ? 12.828 -31.609 -12.875 1 97.19 316 VAL A O 1
ATOM 2636 N N . LEU A 1 317 ? 13.734 -30.094 -14.242 1 97.19 317 LEU A N 1
ATOM 2637 C CA . LEU A 1 317 ? 13.906 -29.125 -13.18 1 97.19 317 LEU A CA 1
ATOM 2638 C C . LEU A 1 317 ? 12.57 -28.766 -12.539 1 97.19 317 LEU A C 1
ATOM 2640 O O . LEU A 1 317 ? 12.438 -28.781 -11.312 1 97.19 317 LEU A O 1
ATOM 2644 N N . PHE A 1 318 ? 11.539 -28.469 -13.367 1 97.69 318 PHE A N 1
ATOM 2645 C CA . PHE A 1 318 ? 10.219 -28.094 -12.875 1 97.69 318 PHE A CA 1
ATOM 2646 C C . PHE A 1 318 ? 9.625 -29.219 -12.031 1 97.69 318 PHE A C 1
ATOM 2648 O O . PHE A 1 318 ? 9.07 -28.953 -10.953 1 97.69 318 PHE A O 1
ATOM 2655 N N . THR A 1 319 ? 9.82 -30.391 -12.5 1 96.94 319 THR A N 1
ATOM 2656 C CA . THR A 1 319 ? 9.273 -31.547 -11.797 1 96.94 319 THR A CA 1
ATOM 2657 C C . THR A 1 319 ? 9.961 -31.734 -10.453 1 96.94 319 THR A C 1
ATOM 2659 O O . THR A 1 319 ? 9.305 -31.953 -9.438 1 96.94 319 THR A O 1
ATOM 2662 N N . CYS A 1 320 ? 11.227 -31.625 -10.414 1 96.94 320 CYS A N 1
ATOM 2663 C CA . CYS A 1 320 ? 12 -31.812 -9.188 1 96.94 320 CYS A CA 1
ATOM 2664 C C . CYS A 1 320 ? 11.672 -30.719 -8.172 1 96.94 320 CYS A C 1
ATOM 2666 O O . CYS A 1 320 ? 11.445 -31.016 -6.996 1 96.94 320 CYS A O 1
ATOM 2668 N N . VAL A 1 321 ? 11.602 -29.516 -8.664 1 97.06 321 VAL A N 1
ATOM 2669 C CA . VAL A 1 321 ? 11.289 -28.406 -7.781 1 97.06 321 VAL A CA 1
ATOM 2670 C C . VAL A 1 321 ? 9.875 -28.547 -7.238 1 97.06 321 VAL A C 1
ATOM 2672 O O . VAL A 1 321 ? 9.641 -28.391 -6.035 1 97.06 321 VAL A O 1
ATOM 2675 N N . PHE A 1 322 ? 9.008 -28.891 -8.117 1 96.19 322 PHE A N 1
ATOM 2676 C CA . PHE A 1 322 ? 7.598 -29 -7.77 1 96.19 322 PHE A CA 1
ATOM 2677 C C . PHE A 1 322 ? 7.363 -30.156 -6.801 1 96.19 322 PHE A C 1
ATOM 2679 O O . PHE A 1 322 ? 6.859 -29.938 -5.691 1 96.19 322 PHE A O 1
ATOM 2686 N N . LEU A 1 323 ? 7.797 -31.328 -7.117 1 95.75 323 LEU A N 1
ATOM 2687 C CA . LEU A 1 323 ? 7.57 -32.5 -6.297 1 95.75 323 LEU A CA 1
ATOM 2688 C C . LEU A 1 323 ? 8.438 -32.469 -5.039 1 95.75 323 LEU A C 1
ATOM 2690 O O . LEU A 1 323 ? 7.973 -32.812 -3.951 1 95.75 323 LEU A O 1
ATOM 2694 N N . GLY A 1 324 ? 9.672 -32.094 -5.156 1 97.25 324 GLY A N 1
ATOM 2695 C CA . GLY A 1 324 ? 10.547 -31.969 -4.004 1 97.25 324 GLY A CA 1
ATOM 2696 C C . GLY A 1 324 ? 10.023 -31.016 -2.943 1 97.25 324 GLY A C 1
ATOM 2697 O O . GLY A 1 324 ? 10.031 -31.344 -1.754 1 97.25 324 GLY A O 1
ATOM 2698 N N . SER A 1 325 ? 9.531 -29.875 -3.385 1 98 325 SER A N 1
ATOM 2699 C CA . SER A 1 325 ? 9.008 -28.891 -2.449 1 98 325 SER A CA 1
ATOM 2700 C C . SER A 1 325 ? 7.754 -29.391 -1.749 1 98 325 SER A C 1
ATOM 2702 O O . SER A 1 325 ? 7.555 -29.141 -0.558 1 98 325 SER A O 1
ATOM 2704 N N . ILE A 1 326 ? 6.895 -30.062 -2.479 1 97.25 326 ILE A N 1
ATOM 2705 C CA . ILE A 1 326 ? 5.656 -30.594 -1.913 1 97.25 326 ILE A CA 1
ATOM 2706 C C . ILE A 1 326 ? 5.98 -31.625 -0.825 1 97.25 326 ILE A C 1
ATOM 2708 O O . ILE A 1 326 ? 5.41 -31.578 0.267 1 97.25 326 ILE A O 1
ATOM 2712 N N . LEU A 1 327 ? 6.91 -32.438 -1.083 1 96.62 327 LEU A N 1
ATOM 2713 C CA . LEU A 1 327 ? 7.27 -33.469 -0.125 1 96.62 327 LEU A CA 1
ATOM 2714 C C . LEU A 1 327 ? 7.91 -32.875 1.118 1 96.62 327 LEU A C 1
ATOM 2716 O O . LEU A 1 327 ? 7.578 -33.25 2.242 1 96.62 327 LEU A O 1
ATOM 2720 N N . ILE A 1 328 ? 8.773 -31.953 0.961 1 96.69 328 ILE A N 1
ATOM 2721 C CA . ILE A 1 328 ? 9.422 -31.281 2.08 1 96.69 328 ILE A CA 1
ATOM 2722 C C . ILE A 1 328 ? 8.367 -30.562 2.928 1 96.69 328 ILE A C 1
ATOM 2724 O O . ILE A 1 328 ? 8.445 -30.562 4.16 1 96.69 328 ILE A O 1
ATOM 2728 N N . ASP A 1 329 ? 7.398 -29.969 2.266 1 97.56 329 ASP A N 1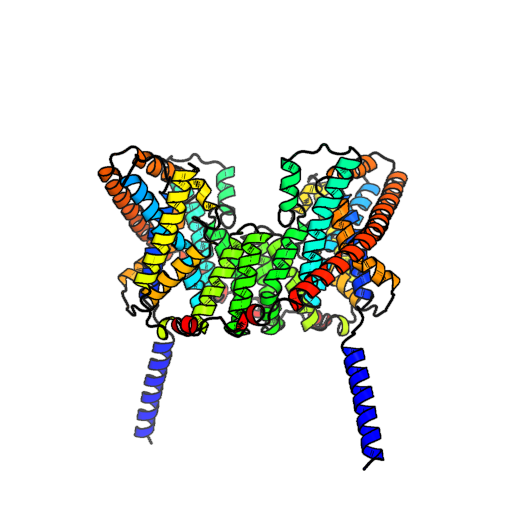
ATOM 2729 C CA . ASP A 1 329 ? 6.41 -29.141 2.951 1 97.56 329 ASP A CA 1
ATOM 2730 C C . ASP A 1 329 ? 5.496 -30 3.83 1 97.56 329 ASP A C 1
ATOM 2732 O O . ASP A 1 329 ? 4.898 -29.5 4.781 1 97.56 329 ASP A O 1
ATOM 2736 N N . LYS A 1 330 ? 5.383 -31.328 3.475 1 96.19 330 LYS A N 1
ATOM 2737 C CA . LYS A 1 330 ? 4.555 -32.188 4.32 1 96.19 330 LYS A CA 1
ATOM 2738 C C . LYS A 1 330 ? 5.141 -32.281 5.727 1 96.19 330 LYS A C 1
ATOM 2740 O O . LYS A 1 330 ? 4.398 -32.375 6.707 1 96.19 330 LYS A O 1
ATOM 2745 N N . ILE A 1 331 ? 6.406 -32.125 5.844 1 94.88 331 ILE A N 1
ATOM 2746 C CA . ILE A 1 331 ? 7.07 -32.094 7.145 1 94.88 331 ILE A CA 1
ATOM 2747 C C . ILE A 1 331 ? 6.719 -30.812 7.883 1 94.88 331 ILE A C 1
ATOM 2749 O O . ILE A 1 331 ? 6.344 -30.844 9.055 1 94.88 331 ILE A O 1
ATOM 2753 N N . ARG A 1 332 ? 6.82 -29.734 7.203 1 95.12 332 ARG A N 1
ATOM 2754 C CA . ARG A 1 332 ? 6.504 -28.438 7.801 1 95.12 332 ARG A CA 1
ATOM 2755 C C . ARG A 1 332 ? 5.059 -28.391 8.281 1 95.12 332 ARG A C 1
ATOM 2757 O O . ARG A 1 332 ? 4.773 -27.859 9.359 1 95.12 332 ARG A O 1
ATOM 2764 N N . ILE A 1 333 ? 4.148 -28.938 7.477 1 95.12 333 ILE A N 1
ATOM 2765 C CA . ILE A 1 333 ? 2.734 -28.938 7.836 1 95.12 333 ILE A CA 1
ATOM 2766 C C . ILE A 1 333 ? 2.535 -29.719 9.141 1 95.12 333 ILE A C 1
ATOM 2768 O O . ILE A 1 333 ? 1.776 -29.297 10.008 1 95.12 333 ILE A O 1
ATOM 2772 N N . TYR A 1 334 ? 3.232 -30.781 9.234 1 93.81 334 TYR A N 1
ATOM 2773 C CA . TYR A 1 334 ? 3.16 -31.562 10.461 1 93.81 334 TYR A CA 1
ATOM 2774 C C . TYR A 1 334 ? 3.643 -30.75 11.664 1 93.81 334 TYR A C 1
ATOM 2776 O O . TYR A 1 334 ? 2.984 -30.719 12.703 1 93.81 334 TYR A O 1
ATOM 2784 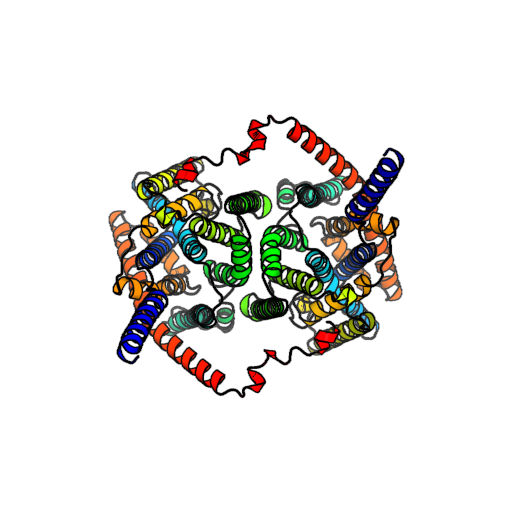N N . ILE A 1 335 ? 4.715 -30.094 11.578 1 94.44 335 ILE A N 1
ATOM 2785 C CA . ILE A 1 335 ? 5.289 -29.266 12.648 1 94.44 335 ILE A CA 1
ATOM 2786 C C . ILE A 1 335 ? 4.352 -28.109 12.977 1 94.44 335 ILE A C 1
ATOM 2788 O O . ILE A 1 335 ? 4.102 -27.828 14.148 1 94.44 335 ILE A O 1
ATOM 2792 N N . SER A 1 336 ? 3.908 -27.453 11.914 1 93.19 336 SER A N 1
ATOM 2793 C CA . SER A 1 336 ? 3.018 -26.297 12.078 1 93.19 336 SER A CA 1
ATOM 2794 C C . SER A 1 336 ? 1.765 -26.688 12.859 1 93.19 336 SER A C 1
ATOM 2796 O O . SER A 1 336 ? 1.328 -25.938 13.742 1 93.19 336 SER A O 1
ATOM 2798 N N . ASN A 1 337 ? 1.209 -27.812 12.508 1 91.75 337 ASN A N 1
ATOM 2799 C CA . ASN A 1 337 ? 0.009 -28.266 13.203 1 91.75 337 ASN A CA 1
ATOM 2800 C C . ASN A 1 337 ? 0.289 -28.562 14.672 1 91.75 337 ASN A C 1
ATOM 2802 O O . ASN A 1 337 ? -0.529 -28.25 15.539 1 91.75 337 ASN A O 1
ATOM 2806 N N . ARG A 1 338 ? 1.382 -29.094 14.992 1 92.12 338 ARG A N 1
ATOM 2807 C CA . ARG A 1 338 ? 1.765 -29.391 16.375 1 92.12 338 ARG A CA 1
ATOM 2808 C C . ARG A 1 338 ? 1.954 -28.109 17.172 1 92.12 338 ARG A C 1
ATOM 2810 O O . ARG A 1 338 ? 1.486 -28 18.312 1 92.12 338 ARG A O 1
ATOM 2817 N N . ILE A 1 339 ? 2.6 -27.156 16.609 1 93.12 339 ILE A N 1
ATOM 2818 C CA . ILE A 1 339 ? 2.859 -25.891 17.281 1 93.12 339 ILE A CA 1
ATOM 2819 C C . ILE A 1 339 ? 1.548 -25.141 17.484 1 93.12 339 ILE A C 1
ATOM 2821 O O . ILE A 1 339 ? 1.309 -24.578 18.562 1 93.12 339 ILE A O 1
ATOM 2825 N N . TYR A 1 340 ? 0.772 -25.109 16.438 1 91.56 340 TYR A N 1
ATOM 2826 C CA . TYR A 1 340 ? -0.517 -24.438 16.547 1 91.56 340 TYR A CA 1
ATOM 2827 C C . TYR A 1 340 ? -1.357 -25.047 17.656 1 91.56 340 TYR A C 1
ATOM 2829 O O . TYR A 1 340 ? -1.979 -24.328 18.438 1 91.56 340 TYR A O 1
ATOM 2837 N N . ASN A 1 341 ? -1.373 -26.344 17.703 1 89 341 ASN A N 1
ATOM 2838 C CA . ASN A 1 341 ? -2.119 -27.031 18.75 1 89 341 ASN A CA 1
ATOM 2839 C C . ASN A 1 341 ? -1.557 -26.719 20.125 1 89 341 ASN A C 1
ATOM 2841 O O . ASN A 1 341 ? -2.312 -26.578 21.094 1 89 341 ASN A O 1
ATOM 2845 N N . PHE A 1 342 ? -0.343 -26.641 20.219 1 90.62 342 PHE A N 1
ATOM 2846 C CA . PHE A 1 342 ? 0.307 -26.281 21.469 1 90.62 342 PHE A CA 1
ATOM 2847 C C . PHE A 1 342 ? -0.082 -24.875 21.906 1 90.62 342 PHE A C 1
ATOM 2849 O O . PHE A 1 342 ? -0.417 -24.656 23.078 1 90.62 342 PHE A O 1
ATOM 2856 N N . ILE A 1 343 ? -0.056 -23.906 21.031 1 89.62 343 ILE A N 1
ATOM 2857 C CA . ILE A 1 343 ? -0.42 -22.516 21.312 1 89.62 343 ILE A CA 1
ATOM 2858 C C . ILE A 1 343 ? -1.884 -22.453 21.75 1 89.62 343 ILE A C 1
ATOM 2860 O O . ILE A 1 343 ? -2.227 -21.734 22.688 1 89.62 343 ILE A O 1
ATOM 2864 N N . ASN A 1 344 ? -2.654 -23.188 20.984 1 86 344 ASN A N 1
ATOM 2865 C CA . ASN A 1 344 ? -4.074 -23.234 21.312 1 86 344 ASN A CA 1
ATOM 2866 C C . ASN A 1 344 ? -4.305 -23.797 22.719 1 86 344 ASN A C 1
ATOM 2868 O O . ASN A 1 344 ? -5.195 -23.359 23.438 1 86 344 ASN A O 1
ATOM 2872 N N . MET A 1 345 ? -3.551 -24.719 23.141 1 87.75 345 MET A N 1
ATOM 2873 C CA . MET A 1 345 ? -3.633 -25.297 24.469 1 87.75 345 MET A CA 1
ATOM 2874 C C . MET A 1 345 ? -3.252 -24.281 25.531 1 87.75 345 MET A C 1
ATOM 2876 O O . MET A 1 345 ? -3.926 -24.156 26.562 1 87.75 345 MET A O 1
ATOM 2880 N N . ILE A 1 346 ? -2.242 -23.5 25.281 1 86.75 346 ILE A N 1
ATOM 2881 C CA . ILE A 1 346 ? -1.808 -22.453 26.203 1 86.75 346 ILE A CA 1
ATOM 2882 C C . ILE A 1 346 ? -2.881 -21.375 26.312 1 86.75 346 ILE A C 1
ATOM 2884 O O . ILE A 1 346 ? -3.184 -20.891 27.406 1 86.75 346 ILE A O 1
ATOM 2888 N N . TRP A 1 347 ? -3.398 -21.016 25.125 1 81.75 347 TRP A N 1
ATOM 2889 C CA . TRP A 1 347 ? -4.438 -19.984 25.078 1 81.75 347 TRP A CA 1
ATOM 2890 C C . TRP A 1 347 ? -5.656 -20.406 25.891 1 81.75 347 TRP A C 1
ATOM 2892 O O . TRP A 1 347 ? -6.25 -19.594 26.594 1 81.75 347 TRP A O 1
ATOM 2902 N N . GLN A 1 348 ? -5.996 -21.641 25.781 1 80.69 348 GLN A N 1
ATOM 2903 C CA . GLN A 1 348 ? -7.152 -22.156 26.5 1 80.69 348 GLN A CA 1
ATOM 2904 C C . GLN A 1 348 ? -6.863 -22.25 28 1 80.69 348 GLN A C 1
ATOM 2906 O O . GLN A 1 348 ? -7.777 -22.156 28.812 1 80.69 348 GLN A O 1
ATOM 2911 N N . ALA A 1 349 ? -5.613 -22.328 28.359 1 79.62 349 ALA A N 1
ATOM 2912 C CA . ALA A 1 349 ? -5.207 -22.422 29.75 1 79.62 349 ALA A CA 1
ATOM 2913 C C . ALA A 1 349 ? -5.125 -21.047 30.406 1 79.62 349 ALA A C 1
ATOM 2915 O O . ALA A 1 349 ? -5.129 -20.938 31.625 1 79.62 349 ALA A O 1
ATOM 2916 N N . LEU A 1 350 ? -4.973 -20.047 29.547 1 73.25 350 LEU A N 1
ATOM 2917 C CA . LEU A 1 350 ? -4.891 -18.703 30.094 1 73.25 350 LEU A CA 1
ATOM 2918 C C . LEU A 1 350 ? -6.207 -18.297 30.766 1 73.25 350 LEU A C 1
ATOM 2920 O O . LEU A 1 350 ? -7.281 -18.641 30.266 1 73.25 350 LEU A O 1
ATOM 2924 N N . PRO A 1 351 ? -6.172 -17.703 32.031 1 64.12 351 PRO A N 1
ATOM 2925 C CA . PRO A 1 351 ? -7.383 -17.312 32.75 1 64.12 351 PRO A CA 1
ATOM 2926 C C . PRO A 1 351 ? -8.297 -16.406 31.938 1 64.12 351 PRO A C 1
ATOM 2928 O O . PRO A 1 351 ? -7.82 -15.672 31.078 1 64.12 351 PRO A O 1
ATOM 2931 N N . LEU A 1 352 ? -9.656 -16.656 31.984 1 56.94 352 LEU A N 1
ATOM 2932 C CA . LEU A 1 352 ? -10.742 -15.945 31.328 1 56.94 352 LEU A CA 1
ATOM 2933 C C . LEU A 1 352 ? -10.516 -14.438 31.375 1 56.94 352 LEU A C 1
ATOM 2935 O O . LEU A 1 352 ? -10.945 -13.711 30.484 1 56.94 352 LEU A O 1
ATOM 2939 N N . ARG A 1 353 ? -9.883 -13.977 32.438 1 52.09 353 ARG A N 1
ATOM 2940 C CA . ARG A 1 353 ? -9.672 -12.547 32.594 1 52.09 353 ARG A CA 1
ATOM 2941 C C . ARG A 1 353 ? -8.836 -11.977 31.469 1 52.09 353 ARG A C 1
ATOM 2943 O O . ARG A 1 353 ? -9.062 -10.844 31.031 1 52.09 353 ARG A O 1
ATOM 2950 N N . PHE A 1 354 ? -7.93 -12.719 30.984 1 51.78 354 PHE A N 1
ATOM 2951 C CA . PHE A 1 354 ? -7.07 -12.227 29.922 1 51.78 354 PHE A CA 1
ATOM 2952 C C . PHE A 1 354 ? -7.742 -12.391 28.562 1 51.78 354 PHE A C 1
ATOM 2954 O O . PHE A 1 354 ? -7.449 -11.648 27.609 1 51.78 354 PHE A O 1
ATOM 2961 N N . LYS A 1 355 ? -8.5 -13.438 28.516 1 52 355 LYS A N 1
ATOM 2962 C CA . LYS A 1 355 ? -9.195 -13.648 27.25 1 52 355 LYS A CA 1
ATOM 2963 C C . LYS A 1 355 ? -10.227 -12.555 27 1 52 355 LYS A C 1
ATOM 2965 O O . LYS A 1 355 ? -10.516 -12.219 25.859 1 52 355 LYS A O 1
ATOM 2970 N N . LYS A 1 356 ? -10.773 -11.992 28.078 1 44.84 356 LYS A N 1
ATOM 2971 C CA . LYS A 1 356 ? -11.797 -10.953 27.953 1 44.84 356 LYS A CA 1
ATOM 2972 C C . LYS A 1 356 ? -11.164 -9.586 27.75 1 44.84 356 LYS A C 1
ATOM 2974 O O . LYS A 1 356 ? -11.117 -8.773 28.688 1 44.84 356 LYS A O 1
ATOM 2979 N N . PHE A 1 357 ? -10.125 -9.609 27.031 1 42.88 357 PHE A N 1
ATOM 2980 C CA . PHE A 1 357 ? -9.734 -8.25 26.703 1 42.88 357 PHE A CA 1
ATOM 2981 C C . PHE A 1 357 ? -10.945 -7.422 26.281 1 42.88 357 PHE A C 1
ATOM 2983 O O . PHE A 1 357 ? -10.836 -6.219 26.047 1 42.88 357 PHE A O 1
ATOM 2990 N N . GLU A 1 358 ? -11.836 -8.148 25.906 1 40.56 358 GLU A N 1
ATOM 2991 C CA . GLU A 1 358 ? -13.031 -7.469 25.422 1 40.56 358 GLU A CA 1
ATOM 2992 C C . GLU A 1 358 ? -13.57 -6.492 26.453 1 40.56 358 GLU A C 1
ATOM 2994 O O . GLU A 1 358 ? -14.117 -5.441 26.109 1 40.56 358 GLU A O 1
ATOM 2999 N N . THR A 1 359 ? -13.453 -6.938 27.734 1 37.75 359 THR A N 1
ATOM 3000 C CA . THR A 1 359 ? -14.188 -6.168 28.734 1 37.75 359 THR A CA 1
ATOM 3001 C C . THR A 1 359 ? -13.414 -4.906 29.125 1 37.75 359 THR A C 1
ATOM 3003 O O . THR A 1 359 ? -13.953 -4.035 29.812 1 37.75 359 THR A O 1
ATOM 3006 N N . TYR A 1 360 ? -12.148 -5.004 28.953 1 34.91 360 TYR A N 1
ATOM 3007 C CA . TYR A 1 360 ? -11.477 -3.85 29.531 1 34.91 360 TYR A CA 1
ATOM 3008 C C . TYR A 1 360 ? -11.477 -2.676 28.547 1 34.91 360 TYR A C 1
ATOM 3010 O O . TYR A 1 360 ? -10.547 -1.864 28.547 1 34.91 360 TYR A O 1
ATOM 3018 N N . ILE A 1 361 ? -11.93 -2.842 27.484 1 37.53 361 ILE A N 1
ATOM 3019 C CA . ILE A 1 361 ? -12.086 -1.521 26.891 1 37.53 361 ILE A CA 1
ATOM 3020 C C . ILE A 1 361 ? -12.766 -0.584 27.875 1 37.53 361 ILE A C 1
ATOM 3022 O O . ILE A 1 361 ? -13.898 -0.834 28.297 1 37.53 361 ILE A O 1
ATOM 3026 N N . PRO A 1 362 ? -11.977 0.077 28.734 1 33.16 362 PRO A N 1
ATOM 3027 C CA . PRO A 1 362 ? -12.5 0.888 29.844 1 33.16 362 PRO A CA 1
ATOM 3028 C C . PRO A 1 362 ? -13.82 1.576 29.484 1 33.16 362 PRO A C 1
ATOM 3030 O O . PRO A 1 362 ? -14.07 1.883 28.328 1 33.16 362 PRO A O 1
ATOM 3033 N N . SER A 1 363 ? -14.727 1.504 30.406 1 35.59 363 SER A N 1
ATOM 3034 C CA . SER A 1 363 ? -15.867 2.414 30.484 1 35.59 363 SER A CA 1
ATOM 3035 C C . SER A 1 363 ? -15.453 3.848 30.172 1 35.59 363 SER A C 1
ATOM 3037 O O . SER A 1 363 ? -16.25 4.641 29.672 1 35.59 363 SER A O 1
ATOM 3039 N N . SER A 1 364 ? -14.219 4.113 30.547 1 33.06 364 SER A N 1
ATOM 3040 C CA . SER A 1 364 ? -13.711 5.469 30.391 1 33.06 364 SER A CA 1
ATOM 3041 C C . SER A 1 364 ? -13.297 5.738 28.953 1 33.06 364 SER A C 1
ATOM 3043 O O . SER A 1 364 ? -13.016 6.879 28.578 1 33.06 364 SER A O 1
ATOM 3045 N N . LEU A 1 365 ? -12.734 4.91 28.328 1 34.25 365 LEU A N 1
ATOM 3046 C CA . LEU A 1 365 ? -12.867 5.219 26.906 1 34.25 365 LEU A CA 1
ATOM 3047 C C . LEU A 1 365 ? -14.328 5.215 26.484 1 34.25 365 LEU A C 1
ATOM 3049 O O . LEU A 1 365 ? -14.656 5.578 25.359 1 34.25 365 LEU A O 1
ATOM 3053 N N . LYS A 1 366 ? -15.195 4.875 27.219 1 33.5 366 LYS A N 1
ATOM 3054 C CA . LYS A 1 366 ? -16.578 5.316 27.391 1 33.5 366 LYS A CA 1
ATOM 3055 C C . LYS A 1 366 ? -16.641 6.797 27.75 1 33.5 366 LYS A C 1
ATOM 3057 O O . LYS A 1 366 ? -17.672 7.441 27.562 1 33.5 366 LYS A O 1
ATOM 3062 N N . VAL A 1 367 ? -15.648 7.297 28.406 1 29.14 367 VAL A N 1
ATOM 3063 C CA . VAL A 1 367 ? -15.453 8.719 28.672 1 29.14 367 VAL A CA 1
ATOM 3064 C C . VAL A 1 367 ? -14.867 9.398 27.438 1 29.14 367 VAL A C 1
ATOM 3066 O O . VAL A 1 367 ? -14.945 10.625 27.312 1 29.14 367 VAL A O 1
ATOM 3069 N N . LEU A 1 368 ? -13.961 8.844 26.812 1 29.78 368 LEU A N 1
ATOM 3070 C CA . LEU A 1 368 ? -13.898 9.469 25.5 1 29.78 368 LEU A CA 1
ATOM 3071 C C . LEU A 1 368 ? -15.18 9.211 24.719 1 29.78 368 LEU A C 1
ATOM 3073 O O . LEU A 1 368 ? -15.398 9.812 23.672 1 29.78 368 LEU A O 1
ATOM 3077 N N . PHE A 1 369 ? -15.781 7.906 24.875 1 27.38 369 PHE A N 1
ATOM 3078 C CA . PHE A 1 369 ? -17.219 7.754 24.641 1 27.38 369 PHE A CA 1
ATOM 3079 C C . PHE A 1 369 ? -18 7.836 25.938 1 27.38 369 PHE A C 1
ATOM 3081 O O . PHE A 1 369 ? -17.531 7.348 26.984 1 27.38 369 PHE A O 1
ATOM 3088 N N . MET B 1 1 ? -58.062 28 0.366 1 36.78 1 MET B N 1
ATOM 3089 C CA . MET B 1 1 ? -57.094 27.109 -0.274 1 36.78 1 MET B CA 1
ATOM 3090 C C . MET B 1 1 ? -55.812 27.859 -0.604 1 36.78 1 MET B C 1
ATOM 3092 O O . MET B 1 1 ? -54.75 27.25 -0.638 1 36.78 1 MET B O 1
ATOM 3096 N N . LYS B 1 2 ? -55.875 29.172 -0.812 1 48.72 2 LYS B N 1
ATOM 3097 C CA . LYS B 1 2 ? -54.781 30.047 -1.2 1 48.72 2 LYS B CA 1
ATOM 3098 C C . LYS B 1 2 ? -53.938 30.438 0.01 1 48.72 2 LYS B C 1
ATOM 3100 O O . LYS B 1 2 ? -52.719 30.578 -0.097 1 48.72 2 LYS B O 1
ATOM 3105 N N . LYS B 1 3 ? -54.5 30.578 1.152 1 41.03 3 LYS B N 1
ATOM 3106 C CA . LYS B 1 3 ? -53.688 30.969 2.287 1 41.03 3 LYS B CA 1
ATOM 3107 C C . LYS B 1 3 ? -52.875 29.781 2.828 1 41.03 3 LYS B C 1
ATOM 3109 O O . LYS B 1 3 ? -51.719 29.938 3.238 1 41.03 3 LYS B O 1
ATOM 3114 N N . LYS B 1 4 ? -53.438 28.5 2.84 1 49.09 4 LYS B N 1
ATOM 3115 C CA . LYS B 1 4 ? -52.656 27.344 3.297 1 49.09 4 LYS B CA 1
ATOM 3116 C C . LYS B 1 4 ? -51.562 26.969 2.295 1 49.09 4 LYS B C 1
ATOM 3118 O O . LYS B 1 4 ? -50.562 26.375 2.662 1 49.09 4 LYS B O 1
ATOM 3123 N N . GLU B 1 5 ? -51.875 27.328 1.016 1 43.69 5 GLU B N 1
ATOM 3124 C CA . GLU B 1 5 ? -50.844 27.078 0.014 1 43.69 5 GLU B CA 1
ATOM 3125 C C . GLU B 1 5 ? -49.688 28.062 0.176 1 43.69 5 GLU B C 1
ATOM 3127 O O . GLU B 1 5 ? -48.531 27.688 0.002 1 43.69 5 GLU B O 1
ATOM 3132 N N . LYS B 1 6 ? -49.969 29.281 0.686 1 48.81 6 LYS B N 1
ATOM 3133 C CA . LYS B 1 6 ? -48.844 30.219 0.881 1 48.81 6 LYS B CA 1
ATOM 3134 C C . LYS B 1 6 ? -48.062 29.859 2.125 1 48.81 6 LYS B C 1
ATOM 3136 O O . LYS B 1 6 ? -46.812 29.969 2.129 1 48.81 6 LYS B O 1
ATOM 3141 N N . ILE B 1 7 ? -48.75 29.391 3.143 1 50.62 7 ILE B N 1
ATOM 3142 C CA . ILE B 1 7 ? -48 29 4.332 1 50.62 7 ILE B CA 1
ATOM 3143 C C . ILE B 1 7 ? -47.219 27.703 4.051 1 50.62 7 ILE B C 1
ATOM 3145 O O . ILE B 1 7 ? -46.094 27.562 4.48 1 50.62 7 ILE B O 1
ATOM 3149 N N . TRP B 1 8 ? -47.781 26.75 3.203 1 45.75 8 TRP B N 1
ATOM 3150 C CA . TRP B 1 8 ? -47.062 25.547 2.828 1 45.75 8 TRP B CA 1
ATOM 3151 C C . TRP B 1 8 ? -45.875 25.891 1.914 1 45.75 8 TRP B C 1
ATOM 3153 O O . TRP B 1 8 ? -44.781 25.375 2.088 1 45.75 8 TRP B O 1
ATOM 3163 N N . ILE B 1 9 ? -46 26.859 1.021 1 43.75 9 ILE B N 1
ATOM 3164 C CA . ILE B 1 9 ? -44.875 27.25 0.173 1 43.75 9 ILE B CA 1
ATOM 3165 C C . ILE B 1 9 ? -43.812 27.969 1.013 1 43.75 9 ILE B C 1
ATOM 3167 O O . ILE B 1 9 ? -42.625 27.734 0.839 1 43.75 9 ILE B O 1
ATOM 3171 N N . LYS B 1 10 ? -44.188 28.797 1.968 1 47.22 10 LYS B N 1
ATOM 3172 C CA . LYS B 1 10 ? -43.188 29.406 2.814 1 47.22 10 LYS B CA 1
ATOM 3173 C C . LYS B 1 10 ? -42.5 28.375 3.699 1 47.22 10 LYS B C 1
ATOM 3175 O O . LYS B 1 10 ? -41.281 28.438 3.928 1 47.22 10 LYS B O 1
ATOM 3180 N N . LYS B 1 11 ? -43.188 27.375 4.254 1 46.69 11 LYS B N 1
ATOM 3181 C CA . LYS B 1 11 ? -42.531 26.328 5.031 1 46.69 11 LYS B CA 1
ATOM 3182 C C . LYS B 1 11 ? -41.656 25.469 4.141 1 46.69 11 LYS B C 1
ATOM 3184 O O . LYS B 1 11 ? -40.594 25.016 4.57 1 46.69 11 LYS B O 1
ATOM 3189 N N . CYS B 1 12 ? -42.062 25.219 2.969 1 41.03 12 CYS B N 1
ATOM 3190 C CA . CYS B 1 12 ? -41.188 24.516 2.057 1 41.03 12 CYS B CA 1
ATOM 3191 C C . CYS B 1 12 ? -39.969 25.391 1.694 1 41.03 12 CYS B C 1
ATOM 3193 O O . CYS B 1 12 ? -38.875 24.875 1.496 1 41.03 12 CYS B O 1
ATOM 3195 N N . LYS B 1 13 ? -40.188 26.734 1.487 1 41.97 13 LYS B N 1
ATOM 3196 C CA . LYS B 1 13 ? -39 27.578 1.243 1 41.97 13 LYS B CA 1
ATOM 3197 C C . LYS B 1 13 ? -38.125 27.641 2.48 1 41.97 13 LYS B C 1
ATOM 3199 O O . LYS B 1 13 ? -36.875 27.625 2.369 1 41.97 13 LYS B O 1
ATOM 3204 N N . ASP B 1 14 ? -38.688 27.844 3.688 1 43.16 14 ASP B N 1
ATOM 3205 C CA . ASP B 1 14 ? -37.844 27.812 4.883 1 43.16 14 ASP B CA 1
ATOM 3206 C C . ASP B 1 14 ? -37.219 26.422 5.078 1 43.16 14 ASP B C 1
ATOM 3208 O O . ASP B 1 14 ? -36.062 26.312 5.5 1 43.16 14 ASP B O 1
ATOM 3212 N N . LEU B 1 15 ? -37.969 25.312 4.848 1 38.47 15 LEU B N 1
ATOM 3213 C CA . LEU B 1 15 ? -37.344 23.984 4.887 1 38.47 15 LEU B CA 1
ATOM 3214 C C . LEU B 1 15 ? -36.281 23.859 3.793 1 38.47 15 LEU B C 1
ATOM 3216 O O . LEU B 1 15 ? -35.219 23.281 4.02 1 38.47 15 LEU B O 1
ATOM 3220 N N . ASN B 1 16 ? -36.594 24.281 2.598 1 35.59 16 ASN B N 1
ATOM 3221 C CA . ASN B 1 16 ? -35.531 24.312 1.575 1 35.59 16 ASN B CA 1
ATOM 3222 C C . ASN B 1 16 ? -34.406 25.234 1.966 1 35.59 16 ASN B C 1
ATOM 3224 O O . ASN B 1 16 ? -33.219 24.938 1.705 1 35.59 16 ASN B O 1
ATOM 3228 N N . ASP B 1 17 ? -34.625 26.469 2.455 1 37.38 17 ASP B N 1
ATOM 3229 C CA . ASP B 1 17 ? -33.531 27.297 2.957 1 37.38 17 ASP B CA 1
ATOM 3230 C C . ASP B 1 17 ? -32.844 26.641 4.145 1 37.38 17 ASP B C 1
ATOM 3232 O O . ASP B 1 17 ? -31.625 26.766 4.301 1 37.38 17 ASP B O 1
ATOM 3236 N N . MET B 1 18 ? -33.531 26.016 5.141 1 35.25 18 MET B N 1
ATOM 3237 C CA . MET B 1 18 ? -32.844 25.219 6.16 1 35.25 18 MET B CA 1
ATOM 3238 C C . MET B 1 18 ? -32.094 24.062 5.527 1 35.25 18 MET B C 1
ATOM 3240 O O . MET B 1 18 ? -31.031 23.672 6.023 1 35.25 18 MET B O 1
ATOM 3244 N N . LEU B 1 19 ? -32.656 23.281 4.5 1 32.88 19 LEU B N 1
ATOM 3245 C CA . LEU B 1 19 ? -31.906 22.234 3.789 1 32.88 19 LEU B CA 1
ATOM 3246 C C . LEU B 1 19 ? -30.797 22.844 2.953 1 32.88 19 LEU B C 1
ATOM 3248 O O . LEU B 1 19 ? -29.719 22.25 2.824 1 32.88 19 LEU B O 1
ATOM 3252 N N . ILE B 1 20 ? -30.953 23.891 2.096 1 34.31 20 ILE B N 1
ATOM 3253 C CA . ILE B 1 20 ? -29.844 24.578 1.43 1 34.31 20 ILE B CA 1
ATOM 3254 C C . ILE B 1 20 ? -28.891 25.141 2.473 1 34.31 20 ILE B C 1
ATOM 3256 O O . ILE B 1 20 ? -27.672 25.125 2.279 1 34.31 20 ILE B O 1
ATOM 3260 N N . ASN B 1 21 ? -29.359 25.906 3.594 1 31.77 21 ASN B N 1
ATOM 3261 C CA . ASN B 1 21 ? -28.422 26.312 4.648 1 31.77 21 ASN B CA 1
ATOM 3262 C C . ASN B 1 21 ? -27.812 25.094 5.348 1 31.77 21 ASN B C 1
ATOM 3264 O O . ASN B 1 21 ? -26.938 25.234 6.191 1 31.77 21 ASN B O 1
ATOM 3268 N N . ARG B 1 22 ? -28.375 23.891 5.52 1 34.94 22 ARG B N 1
ATOM 3269 C CA . ARG B 1 22 ? -27.719 22.641 5.922 1 34.94 22 ARG B CA 1
ATOM 3270 C C . ARG B 1 22 ? -26.734 22.172 4.855 1 34.94 22 ARG B C 1
ATOM 3272 O O . ARG B 1 22 ? -25.812 21.406 5.148 1 34.94 22 ARG B O 1
ATOM 3279 N N . ASN B 1 23 ? -26.797 22.078 3.518 1 34.38 23 ASN B N 1
ATOM 3280 C CA . ASN B 1 23 ? -26.109 21.703 2.295 1 34.38 23 ASN B CA 1
ATOM 3281 C C . ASN B 1 23 ? -24.906 22.594 2.025 1 34.38 23 ASN B C 1
ATOM 3283 O O . ASN B 1 23 ? -24.047 22.266 1.21 1 34.38 23 ASN B O 1
ATOM 3287 N N . THR B 1 24 ? -25 23.969 1.995 1 35.47 24 THR B N 1
ATOM 3288 C CA . THR B 1 24 ? -23.797 24.781 2.002 1 35.47 24 THR B CA 1
ATOM 3289 C C . THR B 1 24 ? -23.047 24.641 3.324 1 35.47 24 THR B C 1
ATOM 3291 O O . THR B 1 24 ? -23.188 25.469 4.219 1 35.47 24 THR B O 1
ATOM 3294 N N . GLY B 1 25 ? -23.172 23.812 4.164 1 42.38 25 GLY B N 1
ATOM 3295 C CA . GLY B 1 25 ? -22.547 23.531 5.449 1 42.38 25 GLY B CA 1
ATOM 3296 C C . GLY B 1 25 ? -21.125 24.062 5.555 1 42.38 25 GLY B C 1
ATOM 3297 O O . GLY B 1 25 ? -20.203 23.516 4.941 1 42.38 25 GLY B O 1
ATOM 3298 N N . GLY B 1 26 ? -20.875 25.297 5.668 1 51.19 26 GLY B N 1
ATOM 3299 C CA . GLY B 1 26 ? -19.625 26.031 5.781 1 51.19 26 GLY B CA 1
ATOM 3300 C C . GLY B 1 26 ? -18.547 25.281 6.559 1 51.19 26 GLY B C 1
ATOM 3301 O O . GLY B 1 26 ? -18.875 24.469 7.434 1 51.19 26 GLY B O 1
ATOM 3302 N N . ARG B 1 27 ? -17.406 25.094 5.957 1 62.38 27 ARG B N 1
ATOM 3303 C CA . ARG B 1 27 ? -16.25 24.5 6.621 1 62.38 27 ARG B CA 1
ATOM 3304 C C . ARG B 1 27 ? -16.078 25.062 8.023 1 62.38 27 ARG B C 1
ATOM 3306 O O . ARG B 1 27 ? -16.062 26.281 8.211 1 62.38 27 ARG B O 1
ATOM 3313 N N . LEU B 1 28 ? -16.344 24.266 9.039 1 78.56 28 LEU B N 1
ATOM 3314 C CA . LEU B 1 28 ? -16 24.656 10.398 1 78.56 28 LEU B CA 1
ATOM 3315 C C . LEU B 1 28 ? -14.562 25.125 10.484 1 78.56 28 LEU B C 1
ATOM 3317 O O . LEU B 1 28 ? -13.633 24.375 10.18 1 78.56 28 LEU B O 1
ATOM 3321 N N . SER B 1 29 ? -14.367 26.391 10.75 1 91.56 29 SER B N 1
ATOM 3322 C CA . SER B 1 29 ? -13.055 27.047 10.711 1 91.56 29 SER B CA 1
ATOM 3323 C C . SER B 1 29 ? -12.109 26.438 11.742 1 91.56 29 SER B C 1
ATOM 3325 O O . SER B 1 29 ? -10.898 26.625 11.664 1 91.56 29 SER B O 1
ATOM 3327 N N . ASN B 1 30 ? -12.672 25.719 12.695 1 93 30 ASN B N 1
ATOM 3328 C CA . ASN B 1 30 ? -11.828 25.094 13.703 1 93 30 ASN B CA 1
ATOM 3329 C C . ASN B 1 30 ? -10.906 24.047 13.094 1 93 30 ASN B C 1
ATOM 3331 O O . ASN B 1 30 ? -9.719 23.969 13.43 1 93 30 ASN B O 1
ATOM 3335 N N . PHE B 1 31 ? -11.43 23.297 12.164 1 93.88 31 PHE B N 1
ATOM 3336 C CA . PHE B 1 31 ? -10.609 22.266 11.531 1 93.88 31 PHE B CA 1
ATOM 3337 C C . PHE B 1 31 ? -9.672 22.875 10.508 1 93.88 31 PHE B C 1
ATOM 3339 O O . PHE B 1 31 ? -8.57 22.375 10.273 1 93.88 31 PHE B O 1
ATOM 3346 N N . GLU B 1 32 ? -10.07 23.969 9.914 1 95.75 32 GLU B N 1
ATOM 3347 C CA . GLU B 1 32 ? -9.164 24.688 9.016 1 95.75 32 GLU B CA 1
ATOM 3348 C C . GLU B 1 32 ? -7.984 25.281 9.773 1 95.75 32 GLU B C 1
ATOM 3350 O O . GLU B 1 32 ? -6.855 25.281 9.281 1 95.75 32 GLU B O 1
ATOM 3355 N N . LEU B 1 33 ? -8.305 25.797 10.891 1 96.31 33 LEU B N 1
ATOM 3356 C CA . LEU B 1 33 ? -7.238 26.312 11.75 1 96.31 33 LEU B CA 1
ATOM 3357 C C . LEU B 1 33 ? -6.285 25.188 12.156 1 96.31 33 LEU B C 1
ATOM 3359 O O . LEU B 1 33 ? -5.07 25.391 12.203 1 96.31 33 LEU B O 1
ATOM 3363 N N . LEU B 1 34 ? -6.836 24.031 12.477 1 96.94 34 LEU B N 1
ATOM 3364 C CA . LEU B 1 34 ? -6.023 22.875 12.844 1 96.94 34 LEU B CA 1
ATOM 3365 C C . LEU B 1 34 ? -5.113 22.469 11.688 1 96.94 34 LEU B C 1
ATOM 3367 O O . LEU B 1 34 ? -3.953 22.109 11.898 1 96.94 34 LEU B O 1
ATOM 3371 N N . ARG B 1 35 ? -5.602 22.484 10.453 1 97.38 35 ARG B N 1
ATOM 3372 C CA . ARG B 1 35 ? -4.785 22.203 9.281 1 97.38 35 ARG B CA 1
ATOM 3373 C C . ARG B 1 35 ? -3.613 23.172 9.172 1 97.38 35 ARG B C 1
ATOM 3375 O O . ARG B 1 35 ? -2.486 22.75 8.883 1 97.38 35 ARG B O 1
ATOM 3382 N N . LEU B 1 36 ? -3.914 24.406 9.422 1 97.19 36 LEU B N 1
ATOM 3383 C CA . LEU B 1 36 ? -2.875 25.438 9.352 1 97.19 36 LEU B CA 1
ATOM 3384 C C . LEU B 1 36 ? -1.827 25.219 10.438 1 97.19 36 LEU B C 1
ATOM 3386 O O . LEU B 1 36 ? -0.626 25.312 10.172 1 97.19 36 LEU B O 1
ATOM 3390 N N . LEU B 1 37 ? -2.307 24.953 11.602 1 97.31 37 LEU B N 1
ATOM 3391 C CA . LEU B 1 37 ? -1.38 24.688 12.695 1 97.31 37 LEU B CA 1
ATOM 3392 C C . LEU B 1 37 ? -0.52 23.453 12.391 1 97.31 37 LEU B C 1
ATOM 3394 O O . LEU B 1 37 ? 0.693 23.484 12.617 1 97.31 37 LEU B O 1
ATOM 3398 N N . SER B 1 38 ? -1.204 22.406 11.914 1 97.75 38 SER B N 1
ATOM 3399 C CA . SER B 1 38 ? -0.474 21.188 11.562 1 97.75 38 SER B CA 1
ATOM 3400 C C . SER B 1 38 ? 0.587 21.469 10.5 1 97.75 38 SER B C 1
ATOM 3402 O O . SER B 1 38 ? 1.693 20.938 10.562 1 97.75 38 SER B O 1
ATOM 3404 N N . MET B 1 39 ? 0.249 22.297 9.57 1 97.94 39 MET B N 1
ATOM 3405 C CA . MET B 1 39 ? 1.215 22.641 8.531 1 97.94 39 MET B CA 1
ATOM 3406 C C . MET B 1 39 ? 2.391 23.422 9.117 1 97.94 39 MET B C 1
ATOM 3408 O O . MET B 1 39 ? 3.537 23.203 8.727 1 97.94 39 MET B O 1
ATOM 3412 N N . LEU B 1 40 ? 2.105 24.344 10.008 1 97.25 40 LEU B N 1
ATOM 3413 C CA . LEU B 1 40 ? 3.176 25.047 10.695 1 97.25 40 LEU B CA 1
ATOM 3414 C C . LEU B 1 40 ? 4.078 24.078 11.445 1 97.25 40 LEU B C 1
ATOM 3416 O O . LEU B 1 40 ? 5.301 24.234 11.445 1 97.25 40 LEU B O 1
ATOM 3420 N N . MET B 1 41 ? 3.457 23.125 12.086 1 97.25 41 MET B N 1
ATOM 3421 C CA . MET B 1 41 ? 4.203 22.078 12.789 1 97.25 41 MET B CA 1
ATOM 3422 C C . MET B 1 41 ? 5.078 21.297 11.82 1 97.25 41 MET B C 1
ATOM 3424 O O . MET B 1 41 ? 6.215 20.938 12.141 1 97.25 41 MET B O 1
ATOM 3428 N N . VAL B 1 42 ? 4.578 20.969 10.609 1 96.56 42 VAL B N 1
ATOM 3429 C CA . VAL B 1 42 ? 5.336 20.266 9.594 1 96.56 42 VAL B CA 1
ATOM 3430 C C . VAL B 1 42 ? 6.551 21.078 9.18 1 96.56 42 VAL B C 1
ATOM 3432 O O . VAL B 1 42 ? 7.656 20.547 9.055 1 96.56 42 VAL B O 1
ATOM 3435 N N . VAL B 1 43 ? 6.375 22.375 8.969 1 96.44 43 VAL B N 1
ATOM 3436 C CA . VAL B 1 43 ? 7.48 23.266 8.625 1 96.44 43 VAL B CA 1
ATOM 3437 C C . VAL B 1 43 ? 8.555 23.219 9.711 1 96.44 43 VAL B C 1
ATOM 3439 O O . VAL B 1 43 ? 9.75 23.172 9.414 1 96.44 43 VAL B O 1
ATOM 3442 N N . ASN B 1 44 ? 8.109 23.203 10.93 1 94.56 44 ASN B N 1
ATOM 3443 C CA . ASN B 1 44 ? 9.016 23.078 12.062 1 94.56 44 ASN B CA 1
ATOM 3444 C C . ASN B 1 44 ? 9.758 21.734 12.039 1 94.56 44 ASN B C 1
ATOM 3446 O O . ASN B 1 44 ? 10.977 21.688 12.242 1 94.56 44 ASN B O 1
ATOM 3450 N N . LEU B 1 45 ? 9.078 20.672 11.781 1 93.06 45 LEU B N 1
ATOM 3451 C CA . LEU B 1 45 ? 9.672 19.344 11.758 1 93.06 45 LEU B CA 1
ATOM 3452 C C . LEU B 1 45 ? 10.797 19.266 10.734 1 93.06 45 LEU B C 1
ATOM 3454 O O . LEU B 1 45 ? 11.805 18.594 10.961 1 93.06 45 LEU B O 1
ATOM 3458 N N . HIS B 1 46 ? 10.648 19.922 9.648 1 94.06 46 HIS B N 1
ATOM 3459 C CA . HIS B 1 46 ? 11.633 19.875 8.57 1 94.06 46 HIS B CA 1
ATOM 3460 C C . HIS B 1 46 ? 12.836 20.766 8.883 1 94.06 46 HIS B C 1
ATOM 3462 O O . HIS B 1 46 ? 13.797 20.812 8.109 1 94.06 46 HIS B O 1
ATOM 3468 N N . SER B 1 47 ? 12.875 21.438 9.953 1 92.19 47 SER B N 1
ATOM 3469 C CA . SER B 1 47 ? 13.992 22.297 10.352 1 92.19 47 SER B CA 1
ATOM 3470 C C . SER B 1 47 ? 14.734 21.719 11.547 1 92.19 47 SER B C 1
ATOM 3472 O O . SER B 1 47 ? 15.633 22.344 12.094 1 92.19 47 SER B O 1
ATOM 3474 N N . PHE B 1 48 ? 14.32 20.484 11.961 1 86.88 48 PHE B N 1
ATOM 3475 C CA . PHE B 1 48 ? 14.891 19.859 13.156 1 86.88 48 PHE B CA 1
ATOM 3476 C C . PHE B 1 48 ? 16.109 19.016 12.789 1 86.88 48 PHE B C 1
ATOM 3478 O O . PHE B 1 48 ? 16 18.078 11.984 1 86.88 48 PHE B O 1
ATOM 3485 N N . TRP B 1 49 ? 17.219 19.219 13.312 1 77.44 49 TRP B N 1
ATOM 3486 C CA . TRP B 1 49 ? 18.422 18.453 13.016 1 77.44 49 TRP B CA 1
ATOM 3487 C C . TRP B 1 49 ? 19.062 17.938 14.297 1 77.44 49 TRP B C 1
ATOM 3489 O O . TRP B 1 49 ? 20.094 17.25 14.25 1 77.44 49 TRP B O 1
ATOM 3499 N N . GLY B 1 50 ? 18.453 17.984 15.367 1 64.38 50 GLY B N 1
ATOM 3500 C CA . GLY B 1 50 ? 18.906 17.406 16.625 1 64.38 50 GLY B CA 1
ATOM 3501 C C . GLY B 1 50 ? 20.25 17.938 17.062 1 64.38 50 GLY B C 1
ATOM 3502 O O . GLY B 1 50 ? 21.25 17.219 17.016 1 64.38 50 GLY B O 1
ATOM 3503 N N . TYR B 1 51 ? 20.328 19.312 17.266 1 57 51 TYR B N 1
ATOM 3504 C CA . TYR B 1 51 ? 21.5 20.125 17.578 1 57 51 TYR B CA 1
ATOM 3505 C C . TYR B 1 51 ? 22.391 19.422 18.609 1 57 51 TYR B C 1
ATOM 3507 O O . TYR B 1 51 ? 21.891 18.812 19.547 1 57 51 TYR B O 1
ATOM 3515 N N . GLU B 1 52 ? 23.516 18.922 18.125 1 57.81 52 GLU B N 1
ATOM 3516 C CA . GLU B 1 52 ? 24.531 18.875 19.188 1 57.81 52 GLU B CA 1
ATOM 3517 C C . GLU B 1 52 ? 24.672 20.219 19.875 1 57.81 52 GLU B C 1
ATOM 3519 O O . GLU B 1 52 ? 25.562 20.406 20.719 1 57.81 52 GLU B O 1
ATOM 3524 N N . TYR B 1 53 ? 23.828 21.188 19.344 1 49.38 53 TYR B N 1
ATOM 3525 C CA . TYR B 1 53 ? 24.203 22.5 19.844 1 49.38 53 TYR B CA 1
ATOM 3526 C C . TYR B 1 53 ? 24 22.609 21.344 1 49.38 53 TYR B C 1
ATOM 3528 O O . TYR B 1 53 ? 22.875 22.609 21.828 1 49.38 53 TYR B O 1
ATOM 3536 N N . GLY B 1 54 ? 25.062 22.594 22.062 1 53.94 54 GLY B N 1
ATOM 3537 C CA . GLY B 1 54 ? 25.328 22.922 23.469 1 53.94 54 GLY B CA 1
ATOM 3538 C C . GLY B 1 54 ? 24.594 22.016 24.438 1 53.94 54 GLY B C 1
ATOM 3539 O O . GLY B 1 54 ? 23.531 21.484 24.109 1 53.94 54 GLY B O 1
ATOM 3540 N N . THR B 1 55 ? 25.203 21.156 25.047 1 61.5 55 THR B N 1
ATOM 3541 C CA . THR B 1 55 ? 24.734 20.391 26.203 1 61.5 55 THR B CA 1
ATOM 3542 C C . THR B 1 55 ? 23.875 21.266 27.109 1 61.5 55 THR B C 1
ATOM 3544 O O . THR B 1 55 ? 24.078 22.484 27.203 1 61.5 55 THR B O 1
ATOM 3547 N N . GLY B 1 56 ? 22.547 20.938 27.25 1 77 56 GLY B N 1
ATOM 3548 C CA . GLY B 1 56 ? 21.781 21.531 28.328 1 77 56 GLY B CA 1
ATOM 3549 C C . GLY B 1 56 ? 20.359 21.859 27.938 1 77 56 GLY B C 1
ATOM 3550 O O . GLY B 1 56 ? 19.719 21.109 27.203 1 77 56 GLY B O 1
ATOM 3551 N N . VAL B 1 57 ? 19.891 23.078 28.312 1 82.38 57 VAL B N 1
ATOM 3552 C CA . VAL B 1 57 ? 18.484 23.484 28.281 1 82.38 57 VAL B CA 1
ATOM 3553 C C . VAL B 1 57 ? 18.062 23.781 26.844 1 82.38 57 VAL B C 1
ATOM 3555 O O . VAL B 1 57 ? 16.938 23.469 26.453 1 82.38 57 VAL B O 1
ATOM 3558 N N . PHE B 1 58 ? 18.969 24.25 26.031 1 82.62 58 PHE B N 1
ATOM 3559 C CA . PHE B 1 58 ? 18.625 24.641 24.672 1 82.62 58 PHE B CA 1
ATOM 3560 C C . PHE B 1 58 ? 18.438 23.406 23.781 1 82.62 58 PHE B C 1
ATOM 3562 O O . PHE B 1 58 ? 17.578 23.391 22.906 1 82.62 58 PHE B O 1
ATOM 3569 N N . GLN B 1 59 ? 19.188 22.406 24.016 1 85.5 59 GLN B N 1
ATOM 3570 C CA . GLN B 1 59 ? 19 21.141 23.328 1 85.5 59 GLN B CA 1
ATOM 3571 C C . GLN B 1 59 ? 17.672 20.5 23.719 1 85.5 59 GLN B C 1
ATOM 3573 O O . GLN B 1 59 ? 16.969 19.969 22.859 1 85.5 59 GLN B O 1
ATOM 3578 N N . ALA B 1 60 ? 17.422 20.594 24.984 1 88.25 60 ALA B N 1
ATOM 3579 C CA . ALA B 1 60 ? 16.156 20.062 25.469 1 88.25 60 ALA B CA 1
ATOM 3580 C C . ALA B 1 60 ? 14.977 20.766 24.812 1 88.25 60 ALA B C 1
ATOM 3582 O O . ALA B 1 60 ? 13.984 20.125 24.453 1 88.25 60 ALA B O 1
ATOM 3583 N N . PHE B 1 61 ? 15.109 22.047 24.609 1 89.5 61 PHE B N 1
ATOM 3584 C CA . PHE B 1 61 ? 14.055 22.812 23.984 1 89.5 61 PHE B CA 1
ATOM 3585 C C . PHE B 1 61 ? 13.867 22.391 22.531 1 89.5 61 PHE B C 1
ATOM 3587 O O . PHE B 1 61 ? 12.742 22.344 22.031 1 89.5 61 PHE B O 1
ATOM 3594 N N . ASP B 1 62 ? 14.914 22.125 21.891 1 89.06 62 ASP B N 1
ATOM 3595 C CA . ASP B 1 62 ? 14.859 21.672 20.5 1 89.06 62 ASP B CA 1
ATOM 3596 C C . ASP B 1 62 ? 14.125 20.344 20.375 1 89.06 62 ASP B C 1
ATOM 3598 O O . ASP B 1 62 ? 13.258 20.188 19.516 1 89.06 62 ASP B O 1
ATOM 3602 N N . PHE B 1 63 ? 14.414 19.469 21.281 1 89.62 63 PHE B N 1
ATOM 3603 C CA . PHE B 1 63 ? 13.75 18.172 21.266 1 89.62 63 PHE B CA 1
ATOM 3604 C C . PHE B 1 63 ? 12.289 18.312 21.672 1 89.62 63 PHE B C 1
ATOM 3606 O O . PHE B 1 63 ? 11.438 17.562 21.188 1 89.62 63 PHE B O 1
ATOM 3613 N N . PHE B 1 64 ? 12.07 19.281 22.484 1 92.56 64 PHE B N 1
ATOM 3614 C CA . PHE B 1 64 ? 10.695 19.5 22.922 1 92.56 64 PHE B CA 1
ATOM 3615 C C . PHE B 1 64 ? 9.836 20 21.766 1 92.56 64 PHE B C 1
ATOM 3617 O O . PHE B 1 64 ? 8.703 19.547 21.578 1 92.56 64 PHE B O 1
ATOM 3624 N N . ARG B 1 65 ? 10.344 20.938 21.062 1 92.88 65 ARG B N 1
ATOM 3625 C CA . ARG B 1 65 ? 9.547 21.453 19.953 1 92.88 65 ARG B CA 1
ATOM 3626 C C . ARG B 1 65 ? 9.281 20.359 18.922 1 92.88 65 ARG B C 1
ATOM 3628 O O . ARG B 1 65 ? 8.195 20.312 18.328 1 92.88 65 ARG B O 1
ATOM 3635 N N . GLU B 1 66 ? 10.234 19.484 18.719 1 92.25 66 GLU B N 1
ATOM 3636 C CA . GLU B 1 66 ? 10.031 18.359 17.828 1 92.25 66 GLU B CA 1
ATOM 3637 C C . GLU B 1 66 ? 8.961 17.406 18.359 1 92.25 66 GLU B C 1
ATOM 3639 O O . GLU B 1 66 ? 8.07 16.984 17.609 1 92.25 66 GLU B O 1
ATOM 3644 N N . SER B 1 67 ? 9.039 17.141 19.641 1 94 67 SER B N 1
ATOM 3645 C CA . SER B 1 67 ? 8.086 16.234 20.266 1 94 67 SER B CA 1
ATOM 3646 C C . SER B 1 67 ? 6.672 16.812 20.25 1 94 67 SER B C 1
ATOM 3648 O O . SER B 1 67 ? 5.695 16.062 20.141 1 94 67 SER B O 1
ATOM 3650 N N . ALA B 1 68 ? 6.625 18.094 20.312 1 96.56 68 ALA B N 1
ATOM 3651 C CA . ALA B 1 68 ? 5.324 18.766 20.312 1 96.56 68 ALA B CA 1
ATOM 3652 C C . ALA B 1 68 ? 4.695 18.766 18.922 1 96.56 68 ALA B C 1
ATOM 3654 O O . ALA B 1 68 ? 3.473 18.828 18.797 1 96.56 68 ALA B O 1
ATOM 3655 N N . CYS B 1 69 ? 5.496 18.594 17.922 1 96.88 69 CYS B N 1
ATOM 3656 C CA . CYS B 1 69 ? 4.996 18.812 16.562 1 96.88 69 CYS B CA 1
ATOM 3657 C C . CYS B 1 69 ? 4.945 17.5 15.789 1 96.88 69 CYS B C 1
ATOM 3659 O O . CYS B 1 69 ? 4.41 17.438 14.68 1 96.88 69 CYS B O 1
ATOM 3661 N N . ILE B 1 70 ? 5.352 16.406 16.328 1 95.25 70 ILE B N 1
ATOM 3662 C CA . ILE B 1 70 ? 5.594 15.172 15.586 1 95.25 70 ILE B CA 1
ATOM 3663 C C . ILE B 1 70 ? 4.27 14.586 15.102 1 95.25 70 ILE B C 1
ATOM 3665 O O . ILE B 1 70 ? 4.227 13.867 14.102 1 95.25 70 ILE B O 1
ATOM 3669 N N . CYS B 1 71 ? 3.164 14.93 15.688 1 96.62 71 CYS B N 1
ATOM 3670 C CA . CYS B 1 71 ? 1.872 14.352 15.336 1 96.62 71 CYS B CA 1
ATOM 3671 C C . CYS B 1 71 ? 1.237 15.102 14.172 1 96.62 71 CYS B C 1
ATOM 3673 O O . CYS B 1 71 ? 0.117 14.797 13.766 1 96.62 71 CYS B O 1
ATOM 3675 N N . ALA B 1 72 ? 1.887 16.078 13.625 1 97 72 ALA B N 1
ATOM 3676 C CA . ALA B 1 72 ? 1.335 16.969 12.617 1 97 72 ALA B CA 1
ATOM 3677 C C . ALA B 1 72 ? 0.784 16.188 11.43 1 97 72 ALA B C 1
ATOM 3679 O O . ALA B 1 72 ? -0.362 16.391 11.016 1 97 72 ALA B O 1
ATOM 3680 N N . VAL B 1 73 ? 1.523 15.258 10.891 1 95.81 73 VAL B N 1
ATOM 3681 C CA . VAL B 1 73 ? 1.137 14.484 9.719 1 95.81 73 VAL B CA 1
ATOM 3682 C C . VAL B 1 73 ? -0.092 13.633 10.031 1 95.81 73 VAL B C 1
ATOM 3684 O O . VAL B 1 73 ? -1.054 13.609 9.266 1 95.81 73 VAL B O 1
ATOM 3687 N N . ASP B 1 74 ? -0.068 13.023 11.164 1 96.81 74 ASP B N 1
ATOM 3688 C CA . ASP B 1 74 ? -1.193 12.195 11.594 1 96.81 74 ASP B CA 1
ATOM 3689 C C . ASP B 1 74 ? -2.461 13.031 11.75 1 96.81 74 ASP B C 1
ATOM 3691 O O . ASP B 1 74 ? -3.562 12.562 11.461 1 96.81 74 ASP B O 1
ATOM 3695 N N . THR B 1 75 ? -2.264 14.203 12.219 1 97.62 75 THR B N 1
ATOM 3696 C CA . THR B 1 75 ? -3.414 15.078 12.422 1 97.62 75 THR B CA 1
ATOM 3697 C C . THR B 1 75 ? -4.109 15.367 11.094 1 97.62 75 THR B C 1
ATOM 3699 O O . THR B 1 75 ? -5.344 15.375 11.023 1 97.62 75 THR B O 1
ATOM 3702 N N . PHE B 1 76 ? -3.375 15.57 10.055 1 96.81 76 PHE B N 1
ATOM 3703 C CA . PHE B 1 76 ? -3.947 15.758 8.727 1 96.81 76 PHE B CA 1
ATOM 3704 C C . PHE B 1 76 ? -4.812 14.562 8.336 1 96.81 76 PHE B C 1
ATOM 3706 O O . PHE B 1 76 ? -5.934 14.734 7.863 1 96.81 76 PHE B O 1
ATOM 3713 N N . ILE B 1 77 ? -4.289 13.438 8.578 1 97.62 77 ILE B N 1
ATOM 3714 C CA . ILE B 1 77 ? -4.969 12.211 8.164 1 97.62 77 ILE B CA 1
ATOM 3715 C C . ILE B 1 77 ? -6.191 11.984 9.047 1 97.62 77 ILE B C 1
ATOM 3717 O O . ILE B 1 77 ? -7.23 11.516 8.57 1 97.62 77 ILE B O 1
ATOM 3721 N N . LEU B 1 78 ? -6.035 12.328 10.352 1 97.44 78 LEU B N 1
ATOM 3722 C CA . LEU B 1 78 ? -7.156 12.211 11.273 1 97.44 78 LEU B CA 1
ATOM 3723 C C . LEU B 1 78 ? -8.336 13.062 10.805 1 97.44 78 LEU B C 1
ATOM 3725 O O . LEU B 1 78 ? -9.484 12.609 10.828 1 97.44 78 LEU B O 1
ATOM 3729 N N . ILE B 1 79 ? -8.062 14.258 10.375 1 96.62 79 ILE B N 1
ATOM 3730 C CA . ILE B 1 79 ? -9.109 15.141 9.875 1 96.62 79 ILE B CA 1
ATOM 3731 C C . ILE B 1 79 ? -9.789 14.508 8.664 1 96.62 79 ILE B C 1
ATOM 3733 O O . ILE B 1 79 ? -11.023 14.453 8.586 1 96.62 79 ILE B O 1
ATOM 3737 N N . SER B 1 80 ? -9.023 13.992 7.75 1 96.38 80 SER B N 1
ATOM 3738 C CA . SER B 1 80 ? -9.547 13.344 6.547 1 96.38 80 SER B CA 1
ATOM 3739 C C . SER B 1 80 ? -10.398 12.125 6.898 1 96.38 80 SER B C 1
ATOM 3741 O O . SER B 1 80 ? -11.445 11.898 6.293 1 96.38 80 SER B O 1
ATOM 3743 N N . GLY B 1 81 ? -9.906 11.367 7.871 1 97.44 81 GLY B N 1
ATOM 3744 C CA . GLY B 1 81 ? -10.656 10.203 8.305 1 97.44 81 GLY B CA 1
ATOM 3745 C C . GLY B 1 81 ? -11.953 10.555 9.008 1 97.44 81 GLY B C 1
ATOM 3746 O O . GLY B 1 81 ? -12.992 9.938 8.758 1 97.44 81 GLY B O 1
ATOM 3747 N N . PHE B 1 82 ? -11.914 11.531 9.852 1 96.25 82 PHE B N 1
ATOM 3748 C CA . PHE B 1 82 ? -13.078 11.945 10.625 1 96.25 82 PHE B CA 1
ATOM 3749 C C . PHE B 1 82 ? -14.227 12.352 9.703 1 96.25 82 PHE B C 1
ATOM 3751 O O . PHE B 1 82 ? -15.367 11.953 9.93 1 96.25 82 PHE B O 1
ATOM 3758 N N . PHE B 1 83 ? -13.906 13.047 8.648 1 94.44 83 PHE B N 1
ATOM 3759 C CA . PHE B 1 83 ? -14.938 13.508 7.73 1 94.44 83 PHE B CA 1
ATOM 3760 C C . PHE B 1 83 ? -15.164 12.492 6.617 1 94.44 83 PHE B C 1
ATOM 3762 O O . PHE B 1 83 ? -16.203 12.516 5.953 1 94.44 83 PHE B O 1
ATOM 3769 N N . GLY B 1 84 ? -14.242 11.609 6.406 1 95.19 84 GLY B N 1
ATOM 3770 C CA . GLY B 1 84 ? -14.344 10.633 5.332 1 95.19 84 GLY B CA 1
ATOM 3771 C C . GLY B 1 84 ? -14.07 11.227 3.963 1 95.19 84 GLY B C 1
ATOM 3772 O O . GLY B 1 84 ? -14.742 12.18 3.549 1 95.19 84 GLY B O 1
ATOM 3773 N N . ILE B 1 85 ? -13.18 10.68 3.334 1 94.62 85 ILE B N 1
ATOM 3774 C CA . ILE B 1 85 ? -12.867 11.117 1.978 1 94.62 85 ILE B CA 1
ATOM 3775 C C . ILE B 1 85 ? -13.898 10.562 1.002 1 94.62 85 ILE B C 1
ATOM 3777 O O . ILE B 1 85 ? -14.156 9.352 0.982 1 94.62 85 ILE B O 1
ATOM 3781 N N . ARG B 1 86 ? -14.461 11.414 0.232 1 90.12 86 ARG B N 1
ATOM 3782 C CA . ARG B 1 86 ? -15.375 11.008 -0.833 1 90.12 86 ARG B CA 1
ATOM 3783 C C . ARG B 1 86 ? -14.789 11.32 -2.205 1 90.12 86 ARG B C 1
ATOM 3785 O O . ARG B 1 86 ? -14.203 12.383 -2.41 1 90.12 86 ARG B O 1
ATOM 3792 N N . TRP B 1 87 ? -14.938 10.375 -3.047 1 89.5 87 TRP B N 1
ATOM 3793 C CA . TRP B 1 87 ? -14.422 10.57 -4.395 1 89.5 87 TRP B CA 1
ATOM 3794 C C . TRP B 1 87 ? -15.203 11.648 -5.129 1 89.5 87 TRP B C 1
ATOM 3796 O O . TRP B 1 87 ? -16.422 11.531 -5.301 1 89.5 87 TRP B O 1
ATOM 3806 N N . LYS B 1 88 ? -14.602 12.703 -5.414 1 88.69 88 LYS B N 1
ATOM 3807 C CA . LYS B 1 88 ? -15.141 13.789 -6.23 1 88.69 88 LYS B CA 1
ATOM 3808 C C . LYS B 1 88 ? -14.156 14.195 -7.324 1 88.69 88 LYS B C 1
ATOM 3810 O O . LYS B 1 88 ? -12.961 14.344 -7.066 1 88.69 88 LYS B O 1
ATOM 3815 N N . VAL B 1 89 ? -14.664 14.336 -8.492 1 85.81 89 VAL B N 1
ATOM 3816 C CA . VAL B 1 89 ? -13.82 14.648 -9.641 1 85.81 89 VAL B CA 1
ATOM 3817 C C . VAL B 1 89 ? -13.078 15.961 -9.398 1 85.81 89 VAL B C 1
ATOM 3819 O O . VAL B 1 89 ? -11.875 16.047 -9.625 1 85.81 89 VAL B O 1
ATOM 3822 N N . LYS B 1 90 ? -13.781 16.875 -8.906 1 87.44 90 LYS B N 1
ATOM 3823 C CA . LYS B 1 90 ? -13.188 18.203 -8.68 1 87.44 90 LYS B CA 1
ATOM 3824 C C . LYS B 1 90 ? -12.078 18.141 -7.633 1 87.44 90 LYS B C 1
ATOM 3826 O O . LYS B 1 90 ? -11.023 18.75 -7.801 1 87.44 90 LYS B O 1
ATOM 3831 N N . SER B 1 91 ? -12.312 17.422 -6.559 1 88.44 91 SER B N 1
ATOM 3832 C CA . SER B 1 91 ? -11.328 17.297 -5.488 1 88.44 91 SER B CA 1
ATOM 3833 C C . SER B 1 91 ? -10.062 16.594 -5.973 1 88.44 91 SER B C 1
ATOM 3835 O O . SER B 1 91 ? -8.953 17.016 -5.66 1 88.44 91 SER B O 1
ATOM 3837 N N . LEU B 1 92 ? -10.297 15.57 -6.699 1 89.56 92 LEU B N 1
ATOM 3838 C CA . LEU B 1 92 ? -9.156 14.844 -7.242 1 89.56 92 LEU B CA 1
ATOM 3839 C C . LEU B 1 92 ? -8.375 15.703 -8.234 1 89.56 92 LEU B C 1
ATOM 3841 O O . LEU B 1 92 ? -7.145 15.727 -8.211 1 89.56 92 LEU B O 1
ATOM 3845 N N . PHE B 1 93 ? -9.102 16.359 -9.062 1 89.94 93 PHE B N 1
ATOM 3846 C CA . PHE B 1 93 ? -8.469 17.266 -10.023 1 89.94 93 PHE B CA 1
ATOM 3847 C C . PHE B 1 93 ? -7.613 18.297 -9.312 1 89.94 93 PHE B C 1
ATOM 3849 O O . PHE B 1 93 ? -6.457 18.516 -9.68 1 89.94 93 PHE B O 1
ATOM 3856 N N . ASN B 1 94 ? -8.195 18.922 -8.336 1 91.06 94 ASN B N 1
ATOM 3857 C CA . ASN B 1 94 ? -7.477 19.953 -7.609 1 91.06 94 ASN B CA 1
ATOM 3858 C C . ASN B 1 94 ? -6.199 19.422 -6.969 1 91.06 94 ASN B C 1
ATOM 3860 O O . ASN B 1 94 ? -5.156 20.078 -7.004 1 91.06 94 ASN B O 1
ATOM 3864 N N . LEU B 1 95 ? -6.324 18.281 -6.371 1 91.75 95 LEU B N 1
ATOM 3865 C CA . LEU B 1 95 ? -5.164 17.656 -5.738 1 91.75 95 LEU B CA 1
ATOM 3866 C C . LEU B 1 95 ? -4.078 17.359 -6.766 1 91.75 95 LEU B C 1
ATOM 3868 O O . LEU B 1 95 ? -2.926 17.766 -6.59 1 91.75 95 LEU B O 1
ATOM 3872 N N . LEU B 1 96 ? -4.434 16.688 -7.879 1 92.25 96 LEU B N 1
ATOM 3873 C CA . LEU B 1 96 ? -3.467 16.281 -8.891 1 92.25 96 LEU B CA 1
ATOM 3874 C C . LEU B 1 96 ? -2.883 17.5 -9.602 1 92.25 96 LEU B C 1
ATOM 3876 O O . LEU B 1 96 ? -1.68 17.547 -9.867 1 92.25 96 LEU B O 1
ATOM 3880 N N . PHE B 1 97 ? -3.699 18.438 -9.875 1 93.94 97 PHE B N 1
ATOM 3881 C CA . PHE B 1 97 ? -3.236 19.641 -10.555 1 93.94 97 PHE B CA 1
ATOM 3882 C C . PHE B 1 97 ? -2.236 20.406 -9.688 1 93.94 97 PHE B C 1
ATOM 3884 O O . PHE B 1 97 ? -1.222 20.891 -10.188 1 93.94 97 PHE B O 1
ATOM 3891 N N . GLN B 1 98 ? -2.602 20.531 -8.438 1 95.5 98 GLN B N 1
ATOM 3892 C CA . GLN B 1 98 ? -1.716 21.25 -7.527 1 95.5 98 GLN B CA 1
ATOM 3893 C C . GLN B 1 98 ? -0.334 20.609 -7.48 1 95.5 98 GLN B C 1
ATOM 3895 O O . GLN B 1 98 ? 0.683 21.312 -7.504 1 95.5 98 GLN B O 1
ATOM 3900 N N . VAL B 1 99 ? -0.268 19.328 -7.445 1 95.25 99 VAL B N 1
ATOM 3901 C CA . VAL B 1 99 ? 0.989 18.594 -7.371 1 95.25 99 VAL B CA 1
ATOM 3902 C C . VAL B 1 99 ? 1.778 18.781 -8.664 1 95.25 99 VAL B C 1
ATOM 3904 O O . VAL B 1 99 ? 2.965 19.109 -8.633 1 95.25 99 VAL B O 1
ATOM 3907 N N . VAL B 1 100 ? 1.103 18.656 -9.797 1 95.06 100 VAL B N 1
ATOM 3908 C CA . VAL B 1 100 ? 1.77 18.812 -11.086 1 95.06 100 VAL B CA 1
ATOM 3909 C C . VAL B 1 100 ? 2.229 20.25 -11.273 1 95.06 100 VAL B C 1
ATOM 3911 O O . VAL B 1 100 ? 3.354 20.5 -11.711 1 95.06 100 VAL B O 1
ATOM 3914 N N . PHE B 1 101 ? 1.373 21.156 -10.93 1 96.25 101 PHE B N 1
ATOM 3915 C CA . PHE B 1 101 ? 1.68 22.562 -11.078 1 96.25 101 PHE B CA 1
ATOM 3916 C C . PHE B 1 101 ? 2.955 22.922 -10.328 1 96.25 101 PHE B C 1
ATOM 3918 O O . PHE B 1 101 ? 3.873 23.516 -10.898 1 96.25 101 PHE B O 1
ATOM 3925 N N . TYR B 1 102 ? 3.02 22.594 -9.102 1 97 102 TYR B N 1
ATOM 3926 C CA . TYR B 1 102 ? 4.16 23.016 -8.297 1 97 102 TYR B CA 1
ATOM 3927 C C . TYR B 1 102 ? 5.402 22.203 -8.648 1 97 102 TYR B C 1
ATOM 3929 O O . TYR B 1 102 ? 6.527 22.672 -8.469 1 97 102 TYR B O 1
ATOM 3937 N N . SER B 1 103 ? 5.211 20.922 -9.125 1 96.56 103 SER B N 1
ATOM 3938 C CA . SER B 1 103 ? 6.367 20.172 -9.609 1 96.56 103 SER B CA 1
ATOM 3939 C C . SER B 1 103 ? 7.102 20.953 -10.703 1 96.56 103 SER B C 1
ATOM 3941 O O . SER B 1 103 ? 8.328 21.094 -10.656 1 96.56 103 SER B O 1
ATOM 3943 N N . PHE B 1 104 ? 6.367 21.531 -11.578 1 96.44 104 PHE B N 1
ATOM 3944 C CA . PHE B 1 104 ? 6.969 22.234 -12.711 1 96.44 104 PHE B CA 1
ATOM 3945 C C . PHE B 1 104 ? 7.266 23.688 -12.352 1 96.44 104 PHE B C 1
ATOM 3947 O O . PHE B 1 104 ? 8.305 24.219 -12.734 1 96.44 104 PHE B O 1
ATOM 3954 N N . ALA B 1 105 ? 6.367 24.344 -11.672 1 96.38 105 ALA B N 1
ATOM 3955 C CA . ALA B 1 105 ? 6.504 25.781 -11.375 1 96.38 105 ALA B CA 1
ATOM 3956 C C . ALA B 1 105 ? 7.746 26.047 -10.531 1 96.38 105 ALA B C 1
ATOM 3958 O O . ALA B 1 105 ? 8.508 26.969 -10.805 1 96.38 105 ALA B O 1
ATOM 3959 N N . VAL B 1 106 ? 7.941 25.266 -9.477 1 96.44 106 VAL B N 1
ATOM 3960 C CA . VAL B 1 106 ? 9.094 25.469 -8.609 1 96.44 106 VAL B CA 1
ATOM 3961 C C . VAL B 1 106 ? 10.383 25.141 -9.367 1 96.44 106 VAL B C 1
ATOM 3963 O O . VAL B 1 106 ? 11.367 25.875 -9.289 1 96.44 106 VAL B O 1
ATOM 3966 N N . TYR B 1 107 ? 10.398 24 -10.086 1 96.38 107 TYR B N 1
ATOM 3967 C CA . TYR B 1 107 ? 11.547 23.656 -10.914 1 96.38 107 TYR B CA 1
ATOM 3968 C C . TYR B 1 107 ? 11.859 24.766 -11.906 1 96.38 107 TYR B C 1
ATOM 3970 O O . TYR B 1 107 ? 13.016 25.188 -12.031 1 96.38 107 TYR B O 1
ATOM 3978 N N . GLY B 1 108 ? 10.867 25.219 -12.617 1 96.81 108 GLY B N 1
ATOM 3979 C CA . GLY B 1 108 ? 11.039 26.312 -13.562 1 96.81 108 GLY B CA 1
ATOM 3980 C C . GLY B 1 108 ? 11.594 27.562 -12.922 1 96.81 108 GLY B C 1
ATOM 3981 O O . GLY B 1 108 ? 12.461 28.234 -13.5 1 96.81 108 GLY B O 1
ATOM 3982 N N . ALA B 1 109 ? 11.094 27.953 -11.789 1 96 109 ALA B N 1
ATOM 3983 C CA . ALA B 1 109 ? 11.586 29.125 -11.062 1 96 109 ALA B CA 1
ATOM 3984 C C . ALA B 1 109 ? 13.062 28.953 -10.703 1 96 109 ALA B C 1
ATOM 3986 O O . ALA B 1 109 ? 13.844 29.906 -10.797 1 96 109 ALA B O 1
ATOM 3987 N N . CYS B 1 110 ? 13.453 27.766 -10.289 1 96.31 110 CYS B N 1
ATOM 3988 C CA . CYS B 1 110 ? 14.844 27.5 -9.938 1 96.31 110 CYS B CA 1
ATOM 3989 C C . CYS B 1 110 ? 15.758 27.656 -11.148 1 96.31 110 CYS B C 1
ATOM 3991 O O . CYS B 1 110 ? 16.875 28.172 -11.031 1 96.31 110 CYS B O 1
ATOM 3993 N N . ILE B 1 111 ? 15.281 27.203 -12.281 1 96.56 111 ILE B N 1
ATOM 3994 C CA . ILE B 1 111 ? 16.047 27.375 -13.516 1 96.56 111 ILE B CA 1
ATOM 3995 C C . ILE B 1 111 ? 16.125 28.859 -13.875 1 96.56 111 ILE B C 1
ATOM 3997 O O . ILE B 1 111 ? 17.188 29.359 -14.211 1 96.56 111 ILE B O 1
ATOM 4001 N N . ALA B 1 112 ? 15.039 29.578 -13.812 1 96.25 112 ALA B N 1
ATOM 4002 C CA . ALA B 1 112 ? 14.945 30.984 -14.18 1 96.25 112 ALA B CA 1
ATOM 4003 C C . ALA B 1 112 ? 15.859 31.844 -13.312 1 96.25 112 ALA B C 1
ATOM 4005 O O . ALA B 1 112 ? 16.469 32.812 -13.789 1 96.25 112 ALA B O 1
ATOM 4006 N N . PHE B 1 113 ? 15.969 31.5 -12.039 1 95.56 113 PHE B N 1
ATOM 4007 C CA . PHE B 1 113 ? 16.781 32.281 -11.109 1 95.56 113 PHE B CA 1
ATOM 4008 C C . PHE B 1 113 ? 18.203 31.719 -11.039 1 95.56 113 PHE B C 1
ATOM 4010 O O . PHE B 1 113 ? 18.969 32.094 -10.148 1 95.56 113 PHE B O 1
ATOM 4017 N N . ASN B 1 114 ? 18.531 30.75 -11.789 1 94.88 114 ASN B N 1
ATOM 4018 C CA . ASN B 1 114 ? 19.875 30.172 -11.961 1 94.88 114 ASN B CA 1
ATOM 4019 C C . ASN B 1 114 ? 20.328 29.422 -10.703 1 94.88 114 ASN B C 1
ATOM 4021 O O . ASN B 1 114 ? 21.5 29.469 -10.352 1 94.88 114 ASN B O 1
ATOM 4025 N N . ILE B 1 115 ? 19.344 28.969 -10.055 1 93.31 115 ILE B N 1
ATOM 4026 C CA . ILE B 1 115 ? 19.641 28.109 -8.914 1 93.31 115 ILE B CA 1
ATOM 4027 C C . ILE B 1 115 ? 20.016 26.719 -9.398 1 93.31 115 ILE B C 1
ATOM 4029 O O . ILE B 1 115 ? 20.891 26.062 -8.82 1 93.31 115 ILE B O 1
ATOM 4033 N N . LEU B 1 116 ? 19.281 26.297 -10.453 1 94.12 116 LEU B N 1
ATOM 4034 C CA . LEU B 1 116 ? 19.562 25.031 -11.102 1 94.12 116 LEU B CA 1
ATOM 4035 C C . LEU B 1 116 ? 19.797 25.219 -12.594 1 94.12 116 LEU B C 1
ATOM 4037 O O . LEU B 1 116 ? 19.344 26.203 -13.18 1 94.12 116 LEU B O 1
ATOM 4041 N N . THR B 1 117 ? 20.547 24.25 -13.164 1 95.75 117 THR B N 1
ATOM 4042 C CA . THR B 1 117 ? 20.734 24.203 -14.609 1 95.75 117 THR B CA 1
ATOM 4043 C C . THR B 1 117 ? 19.75 23.219 -15.25 1 95.75 117 THR B C 1
ATOM 4045 O O . THR B 1 117 ? 19.484 22.156 -14.695 1 95.75 117 THR B O 1
ATOM 4048 N N . PHE B 1 118 ? 19.281 23.625 -16.344 1 94.88 118 PHE B N 1
ATOM 4049 C CA . PHE B 1 118 ? 18.312 22.797 -17.031 1 94.88 118 PHE B CA 1
ATOM 4050 C C . PHE B 1 118 ? 18.922 21.469 -17.469 1 94.88 118 PHE B C 1
ATOM 4052 O O . PHE B 1 118 ? 20.062 21.438 -17.953 1 94.88 118 PHE B O 1
ATOM 4059 N N . SER B 1 119 ? 18.328 20.391 -17.219 1 94.25 119 SER B N 1
ATOM 4060 C CA . SER B 1 119 ? 18.656 19.062 -17.734 1 94.25 119 SER B CA 1
ATOM 4061 C C . SER B 1 119 ? 17.406 18.297 -18.141 1 94.25 119 SER B C 1
ATOM 4063 O O . SER B 1 119 ? 16.391 18.344 -17.453 1 94.25 119 SER B O 1
ATOM 4065 N N . TRP B 1 120 ? 17.453 17.594 -19.219 1 93.62 120 TRP B N 1
ATOM 4066 C CA . TRP B 1 120 ? 16.328 16.812 -19.719 1 93.62 120 TRP B CA 1
ATOM 4067 C C . TRP B 1 120 ? 15.93 15.742 -18.688 1 93.62 120 TRP B C 1
ATOM 4069 O O . TRP B 1 120 ? 14.742 15.461 -18.531 1 93.62 120 TRP B O 1
ATOM 4079 N N . HIS B 1 121 ? 16.906 15.234 -18.078 1 91.25 121 HIS B N 1
ATOM 4080 C CA . HIS B 1 121 ? 16.641 14.219 -17.062 1 91.25 121 HIS B CA 1
ATOM 4081 C C . HIS B 1 121 ? 15.766 14.773 -15.938 1 91.25 121 HIS B C 1
ATOM 4083 O O . HIS B 1 121 ? 14.734 14.188 -15.594 1 91.25 121 HIS B O 1
ATOM 4089 N N . ASP B 1 122 ? 16.141 15.898 -15.492 1 91.38 122 ASP B N 1
ATOM 4090 C CA . ASP B 1 122 ? 15.414 16.516 -14.391 1 91.38 122 ASP B CA 1
ATOM 4091 C C . ASP B 1 122 ? 14.031 16.984 -14.836 1 91.38 122 ASP B C 1
ATOM 4093 O O . ASP B 1 122 ? 13.062 16.922 -14.07 1 91.38 122 ASP B O 1
ATOM 4097 N N . PHE B 1 123 ? 14.031 17.406 -16.031 1 93.88 123 PHE B N 1
ATOM 4098 C CA . PHE B 1 123 ? 12.758 17.844 -16.578 1 93.88 123 PHE B CA 1
ATOM 4099 C C . PHE B 1 123 ? 11.766 16.688 -16.641 1 93.88 123 PHE B C 1
ATOM 4101 O O . PHE B 1 123 ? 10.617 16.828 -16.234 1 93.88 123 PHE B O 1
ATOM 4108 N N . ILE B 1 124 ? 12.195 15.523 -17.078 1 91.25 124 ILE B N 1
ATOM 4109 C CA . ILE B 1 124 ? 11.336 14.352 -17.203 1 91.25 124 ILE B CA 1
ATOM 4110 C C . ILE B 1 124 ? 10.961 13.828 -15.82 1 91.25 124 ILE B C 1
ATOM 4112 O O . ILE B 1 124 ? 9.844 13.352 -15.609 1 91.25 124 ILE B O 1
ATOM 4116 N N . GLU B 1 125 ? 11.805 14.016 -14.93 1 90.06 125 GLU B N 1
ATOM 4117 C CA . GLU B 1 125 ? 11.562 13.57 -13.562 1 90.06 125 GLU B CA 1
ATOM 4118 C C . GLU B 1 125 ? 10.391 14.32 -12.93 1 90.06 125 GLU B C 1
ATOM 4120 O O . GLU B 1 125 ? 9.734 13.797 -12.031 1 90.06 125 GLU B O 1
ATOM 4125 N N . GLN B 1 126 ? 10.148 15.531 -13.438 1 92.31 126 GLN B N 1
ATOM 4126 C CA . GLN B 1 126 ? 9.055 16.328 -12.891 1 92.31 126 GLN B CA 1
ATOM 4127 C C . GLN B 1 126 ? 7.703 15.664 -13.148 1 92.31 126 GLN B C 1
ATOM 4129 O O . GLN B 1 126 ? 6.738 15.906 -12.422 1 92.31 126 GLN B O 1
ATOM 4134 N N . PHE B 1 127 ? 7.652 14.773 -14.133 1 89.81 127 PHE B N 1
ATOM 4135 C CA . PHE B 1 127 ? 6.414 14.07 -14.445 1 89.81 127 PHE B CA 1
ATOM 4136 C C . PHE B 1 127 ? 6.168 12.945 -13.453 1 89.81 127 PHE B C 1
ATOM 4138 O O . PHE B 1 127 ? 5.059 12.414 -13.375 1 89.81 127 PHE B O 1
ATOM 4145 N N . LYS B 1 128 ? 7.129 12.57 -12.688 1 86.06 128 LYS B N 1
ATOM 4146 C CA . LYS B 1 128 ? 7.027 11.492 -11.711 1 86.06 128 LYS B CA 1
ATOM 4147 C C . LYS B 1 128 ? 6.738 12.039 -10.312 1 86.06 128 LYS B C 1
ATOM 4149 O O . LYS B 1 128 ? 7.094 11.414 -9.312 1 86.06 128 LYS B O 1
ATOM 4154 N N . CYS B 1 129 ? 6.086 13.094 -10.312 1 89.38 129 CYS B N 1
ATOM 4155 C CA . CYS B 1 129 ? 5.895 13.859 -9.086 1 89.38 129 CYS B CA 1
ATOM 4156 C C . CYS B 1 129 ? 4.934 13.148 -8.141 1 89.38 129 CYS B C 1
ATOM 4158 O O . CYS B 1 129 ? 5.008 13.328 -6.922 1 89.38 129 CYS B O 1
ATOM 4160 N N . PHE B 1 130 ? 4.121 12.258 -8.609 1 86.38 130 PHE B N 1
ATOM 4161 C CA . PHE B 1 130 ? 3.094 11.648 -7.781 1 86.38 130 PHE B CA 1
ATOM 4162 C C . PHE B 1 130 ? 3.695 10.578 -6.875 1 86.38 130 PHE B C 1
ATOM 4164 O O . PHE B 1 130 ? 3.141 10.273 -5.816 1 86.38 130 PHE B O 1
ATOM 4171 N N . TYR B 1 131 ? 4.805 10.008 -7.27 1 79.44 131 TYR B N 1
ATOM 4172 C CA . TYR B 1 131 ? 5.266 8.875 -6.48 1 79.44 131 TYR B CA 1
ATOM 4173 C C . TYR B 1 131 ? 6.723 9.047 -6.074 1 79.44 131 TYR B C 1
ATOM 4175 O O . TYR B 1 131 ? 7.242 8.289 -5.254 1 79.44 131 TYR B O 1
ATOM 4183 N N . LYS B 1 132 ? 7.348 10.047 -6.469 1 78.94 132 LYS B N 1
ATOM 4184 C CA . LYS B 1 132 ? 8.781 10.133 -6.195 1 78.94 132 LYS B CA 1
ATOM 4185 C C . LYS B 1 132 ? 9.125 11.438 -5.48 1 78.94 132 LYS B C 1
ATOM 4187 O O . LYS B 1 132 ? 10.062 11.477 -4.676 1 78.94 132 LYS B O 1
ATOM 4192 N N . SER B 1 133 ? 8.383 12.438 -5.664 1 83.06 133 SER B N 1
ATOM 4193 C CA . SER B 1 133 ? 8.836 13.773 -5.281 1 83.06 133 SER B CA 1
ATOM 4194 C C . SER B 1 133 ? 8.523 14.062 -3.818 1 83.06 133 SER B C 1
ATOM 4196 O O . SER B 1 133 ? 9.383 14.562 -3.084 1 83.06 133 SER B O 1
ATOM 4198 N N . TRP B 1 134 ? 7.328 13.867 -3.428 1 91.75 134 TRP B N 1
ATOM 4199 C CA . TRP B 1 134 ? 6.887 14.156 -2.068 1 91.75 134 TRP B CA 1
ATOM 4200 C C . TRP B 1 134 ? 6.406 12.891 -1.366 1 91.75 134 TRP B C 1
ATOM 4202 O O . TRP B 1 134 ? 5.426 12.273 -1.789 1 91.75 134 TRP B O 1
ATOM 4212 N N . GLY B 1 135 ? 7.039 12.562 -0.288 1 89.31 135 GLY B N 1
ATOM 4213 C CA . GLY B 1 135 ? 6.676 11.352 0.434 1 89.31 135 GLY B CA 1
ATOM 4214 C C . GLY B 1 135 ? 5.234 11.352 0.909 1 89.31 135 GLY B C 1
ATOM 4215 O O . GLY B 1 135 ? 4.516 10.367 0.73 1 89.31 135 GLY B O 1
ATOM 4216 N N . PHE B 1 136 ? 4.812 12.422 1.492 1 92.69 136 PHE B N 1
ATOM 4217 C CA . PHE B 1 136 ? 3.451 12.539 2 1 92.69 136 PHE B CA 1
ATOM 4218 C C . PHE B 1 136 ? 2.438 12.414 0.869 1 92.69 136 PHE B C 1
ATOM 4220 O O . PHE B 1 136 ? 1.43 11.719 1.007 1 92.69 136 PHE B O 1
ATOM 4227 N N . ILE B 1 137 ? 2.672 13.086 -0.23 1 92.81 137 ILE B N 1
ATOM 4228 C CA . ILE B 1 137 ? 1.739 13.133 -1.35 1 92.81 137 ILE B CA 1
ATOM 4229 C C . ILE B 1 137 ? 1.55 11.727 -1.923 1 92.81 137 ILE B C 1
ATOM 4231 O O . ILE B 1 137 ? 0.422 11.305 -2.195 1 92.81 137 ILE B O 1
ATOM 4235 N N . SER B 1 138 ? 2.627 11.016 -2.086 1 91.75 138 SER B N 1
ATOM 4236 C CA . SER B 1 138 ? 2.551 9.664 -2.631 1 91.75 138 SER B CA 1
ATOM 4237 C C . SER B 1 138 ? 1.647 8.773 -1.78 1 91.75 138 SER B C 1
ATOM 4239 O O . SER B 1 138 ? 0.792 8.062 -2.311 1 91.75 138 SER B O 1
ATOM 4241 N N . SER B 1 139 ? 1.765 8.898 -0.478 1 92.69 139 SER B N 1
ATOM 4242 C CA . SER B 1 139 ? 0.967 8.086 0.432 1 92.69 139 SER B CA 1
ATOM 4243 C C . SER B 1 139 ? -0.469 8.594 0.514 1 92.69 139 SER B C 1
ATOM 4245 O O . SER B 1 139 ? -1.405 7.801 0.642 1 92.69 139 SER B O 1
ATOM 4247 N N . TYR B 1 140 ? -0.577 9.859 0.458 1 94.38 140 TYR B N 1
ATOM 4248 C CA . TYR B 1 140 ? -1.913 10.43 0.565 1 94.38 140 TYR B CA 1
ATOM 4249 C C . TYR B 1 140 ? -2.76 10.07 -0.651 1 94.38 140 TYR B C 1
ATOM 4251 O O . TYR B 1 140 ? -3.963 9.836 -0.529 1 94.38 140 TYR B O 1
ATOM 4259 N N . ILE B 1 141 ? -2.162 10.086 -1.812 1 93.69 141 ILE B N 1
ATOM 4260 C CA . ILE B 1 141 ? -2.896 9.727 -3.021 1 93.69 141 ILE B CA 1
ATOM 4261 C C . ILE B 1 141 ? -3.344 8.273 -2.947 1 93.69 141 ILE B C 1
ATOM 4263 O O . ILE B 1 141 ? -4.465 7.938 -3.342 1 93.69 141 ILE B O 1
ATOM 4267 N N . VAL B 1 142 ? -2.506 7.418 -2.461 1 92.94 142 VAL B N 1
ATOM 4268 C CA . VAL B 1 142 ? -2.895 6.027 -2.25 1 92.94 142 VAL B CA 1
ATOM 4269 C C . VAL B 1 142 ? -4.09 5.965 -1.301 1 92.94 142 VAL B C 1
ATOM 4271 O O . VAL B 1 142 ? -5.07 5.27 -1.574 1 92.94 142 VAL B O 1
ATOM 4274 N N . LEU B 1 143 ? -3.98 6.684 -0.251 1 95.19 143 LEU B N 1
ATOM 4275 C CA . LEU B 1 143 ? -5.078 6.738 0.708 1 95.19 143 LEU B CA 1
ATOM 4276 C C . LEU B 1 143 ? -6.359 7.223 0.04 1 95.19 143 LEU B C 1
ATOM 4278 O O . LEU B 1 143 ? -7.43 6.648 0.257 1 95.19 143 LEU B O 1
ATOM 4282 N N . TYR B 1 144 ? -6.234 8.258 -0.744 1 94.75 144 TYR B N 1
ATOM 4283 C CA . TYR B 1 144 ? -7.395 8.812 -1.438 1 94.75 144 TYR B CA 1
ATOM 4284 C C . TYR B 1 144 ? -8.102 7.738 -2.252 1 94.75 144 TYR B C 1
ATOM 4286 O O . TYR B 1 144 ? -9.328 7.582 -2.158 1 94.75 144 TYR B O 1
ATOM 4294 N N . PHE B 1 145 ? -7.387 6.949 -2.916 1 93.38 145 PHE B N 1
ATOM 4295 C CA . PHE B 1 145 ? -7.977 5.98 -3.834 1 93.38 145 PHE B CA 1
ATOM 4296 C C . PHE B 1 145 ? -8.492 4.766 -3.076 1 93.38 145 PHE B C 1
ATOM 4298 O O . PHE B 1 145 ? -9.414 4.086 -3.535 1 93.38 145 PHE B O 1
ATOM 4305 N N . ILE B 1 146 ? -7.98 4.488 -1.902 1 95.06 146 ILE B N 1
ATOM 4306 C CA . ILE B 1 146 ? -8.406 3.328 -1.123 1 95.06 146 ILE B CA 1
ATOM 4307 C C . ILE B 1 146 ? -9.5 3.74 -0.139 1 95.06 146 ILE B C 1
ATOM 4309 O O . ILE B 1 146 ? -10.172 2.887 0.444 1 95.06 146 ILE B O 1
ATOM 4313 N N . SER B 1 147 ? -9.75 4.969 -0.003 1 96.56 147 SER B N 1
ATOM 4314 C CA . SER B 1 147 ? -10.633 5.512 1.021 1 96.56 147 SER B CA 1
ATOM 4315 C C . SER B 1 147 ? -12.047 4.957 0.882 1 96.56 147 SER B C 1
ATOM 4317 O O . SER B 1 147 ? -12.727 4.723 1.883 1 96.56 147 SER B O 1
ATOM 4319 N N . PRO B 1 148 ? -12.539 4.73 -0.369 1 95.44 148 PRO B N 1
ATOM 4320 C CA . PRO B 1 148 ? -13.875 4.129 -0.441 1 95.44 148 PRO B CA 1
ATOM 4321 C C . PRO B 1 148 ? -13.961 2.783 0.275 1 95.44 148 PRO B C 1
ATOM 4323 O O . PRO B 1 148 ? -14.969 2.479 0.91 1 95.44 148 PRO B O 1
ATOM 4326 N N . ALA B 1 149 ? -12.945 2.021 0.162 1 96.88 149 ALA B N 1
ATOM 4327 C CA . ALA B 1 149 ? -12.906 0.729 0.844 1 96.88 149 ALA B CA 1
ATOM 4328 C C . ALA B 1 149 ? -12.852 0.911 2.357 1 96.88 149 ALA B C 1
ATOM 4330 O O . ALA B 1 149 ? -13.547 0.212 3.098 1 96.88 149 ALA B O 1
ATOM 4331 N N . LEU B 1 150 ? -12.086 1.796 2.807 1 97.75 150 LEU B N 1
ATOM 4332 C CA . LEU B 1 150 ? -11.961 2.059 4.234 1 97.75 150 LEU B CA 1
ATOM 4333 C C . LEU B 1 150 ? -13.266 2.619 4.801 1 97.75 150 LEU B C 1
ATOM 4335 O O . LEU B 1 150 ? -13.656 2.273 5.918 1 97.75 150 LEU B O 1
ATOM 4339 N N . ASN B 1 151 ? -13.875 3.512 4.027 1 97.25 151 ASN B N 1
ATOM 4340 C CA . ASN B 1 151 ? -15.172 4.023 4.434 1 97.25 151 ASN B CA 1
ATOM 4341 C C . ASN B 1 151 ? -16.203 2.906 4.551 1 97.25 151 ASN B C 1
ATOM 4343 O O . ASN B 1 151 ? -16.969 2.857 5.52 1 97.25 151 ASN B O 1
ATOM 4347 N N . ALA B 1 152 ? -16.219 2.045 3.537 1 97 152 ALA B N 1
ATOM 4348 C CA . ALA B 1 152 ? -17.141 0.92 3.557 1 97 152 ALA B CA 1
ATOM 4349 C C . ALA B 1 152 ? -16.922 0.037 4.777 1 97 152 ALA B C 1
ATOM 4351 O O . ALA B 1 152 ? -17.875 -0.405 5.422 1 97 152 ALA B O 1
ATOM 4352 N N . LEU B 1 153 ? -15.703 -0.241 5.062 1 96.94 153 LEU B N 1
ATOM 4353 C CA . LEU B 1 153 ? -15.352 -1.035 6.234 1 96.94 153 LEU B CA 1
ATOM 4354 C C . LEU B 1 153 ? -15.883 -0.387 7.508 1 96.94 153 LEU B C 1
ATOM 4356 O O . LEU B 1 153 ? -16.484 -1.061 8.344 1 96.94 153 LEU B O 1
ATOM 4360 N N . SER B 1 154 ? -15.602 0.884 7.645 1 97.06 154 SER B N 1
ATOM 4361 C CA . SER B 1 154 ? -16.062 1.622 8.82 1 97.06 154 SER B CA 1
ATOM 4362 C C . SER B 1 154 ? -17.578 1.616 8.914 1 97.06 154 SER B C 1
ATOM 4364 O O . SER B 1 154 ? -18.125 1.428 10 1 97.06 154 SER B O 1
ATOM 4366 N N . ASP B 1 155 ? -18.219 1.826 7.805 1 96.06 155 ASP B N 1
ATOM 4367 C CA . ASP B 1 155 ? -19.672 1.911 7.781 1 96.06 155 ASP B CA 1
ATOM 4368 C C . ASP B 1 155 ? -20.312 0.572 8.148 1 96.06 155 ASP B C 1
ATOM 4370 O O . ASP B 1 155 ? -21.344 0.533 8.812 1 96.06 155 ASP B O 1
ATOM 4374 N N . GLN B 1 156 ? -19.688 -0.465 7.82 1 95.25 156 GLN B N 1
ATOM 4375 C CA . GLN B 1 156 ? -20.266 -1.791 8.023 1 95.25 156 GLN B CA 1
ATOM 4376 C C . GLN B 1 156 ? -19.891 -2.35 9.391 1 95.25 156 GLN B C 1
ATOM 4378 O O . GLN B 1 156 ? -20.5 -3.311 9.859 1 95.25 156 GLN B O 1
ATOM 4383 N N . SER B 1 157 ? -18.969 -1.783 10.008 1 95.12 157 SER B N 1
ATOM 4384 C CA . SER B 1 157 ? -18.453 -2.32 11.266 1 95.12 157 SER B CA 1
ATOM 4385 C C . SER B 1 157 ? -19.031 -1.562 12.461 1 95.12 157 SER B C 1
ATOM 4387 O O . SER B 1 157 ? -19.234 -0.349 12.391 1 95.12 157 SER B O 1
ATOM 4389 N N . SER B 1 158 ? -19.266 -2.346 13.539 1 95.31 158 SER B N 1
ATOM 4390 C CA . SER B 1 158 ? -19.516 -1.675 14.812 1 95.31 158 SER B CA 1
ATOM 4391 C C . SER B 1 158 ? -18.266 -0.97 15.328 1 95.31 158 SER B C 1
ATOM 4393 O O . SER B 1 158 ? -17.172 -1.221 14.844 1 95.31 158 SER B O 1
ATOM 4395 N N . SER B 1 159 ? -18.406 -0.01 16.266 1 94.5 159 SER B N 1
ATOM 4396 C CA . SER B 1 159 ? -17.266 0.706 16.844 1 94.5 159 SER B CA 1
ATOM 4397 C C . SER B 1 159 ? -16.281 -0.257 17.5 1 94.5 159 SER B C 1
ATOM 4399 O O . SER B 1 159 ? -15.062 -0.082 17.375 1 94.5 159 SER B O 1
ATOM 4401 N N . LYS B 1 160 ? -16.844 -1.255 18.109 1 93.94 160 LYS B N 1
ATOM 4402 C CA . LYS B 1 160 ? -15.984 -2.246 18.75 1 93.94 160 LYS B CA 1
ATOM 4403 C C . LYS B 1 160 ? -15.172 -3.029 17.734 1 93.94 160 LYS B C 1
ATOM 4405 O O . LYS B 1 160 ? -13.953 -3.184 17.875 1 93.94 160 LYS B O 1
ATOM 4410 N N . ARG B 1 161 ? -15.859 -3.477 16.719 1 93.5 161 ARG B N 1
ATOM 4411 C CA . ARG B 1 161 ? -15.195 -4.25 15.672 1 93.5 161 ARG B CA 1
ATOM 4412 C C . ARG B 1 161 ? -14.141 -3.416 14.953 1 93.5 161 ARG B C 1
ATOM 4414 O O . ARG B 1 161 ? -13.062 -3.912 14.633 1 93.5 161 ARG B O 1
ATOM 4421 N N . LEU B 1 162 ? -14.508 -2.215 14.695 1 95.69 162 LEU B N 1
ATOM 4422 C CA . LEU B 1 162 ? -13.562 -1.314 14.039 1 95.69 162 LEU B CA 1
ATOM 4423 C C . LEU B 1 162 ? -12.328 -1.099 14.906 1 95.69 162 LEU B C 1
ATOM 4425 O O . LEU B 1 162 ? -11.203 -1.084 14.406 1 95.69 162 LEU B O 1
ATOM 4429 N N . PHE B 1 163 ? -12.492 -0.916 16.188 1 94.69 163 PHE B N 1
ATOM 4430 C CA . PHE B 1 163 ? -11.391 -0.754 17.125 1 94.69 163 PHE B CA 1
ATOM 4431 C C . PHE B 1 163 ? -10.484 -1.978 17.109 1 94.69 163 PHE B C 1
ATOM 4433 O O . PHE B 1 163 ? -9.258 -1.846 17.094 1 94.69 163 PHE B O 1
ATOM 4440 N N . GLU B 1 164 ? -11.062 -3.162 17.062 1 93.12 164 GLU B N 1
ATOM 4441 C CA . GLU B 1 164 ? -10.297 -4.402 17 1 93.12 164 GLU B CA 1
ATOM 4442 C C . GLU B 1 164 ? -9.461 -4.48 15.734 1 93.12 164 GLU B C 1
ATOM 4444 O O . GLU B 1 164 ? -8.305 -4.895 15.766 1 93.12 164 GLU B O 1
ATOM 4449 N N . ILE B 1 165 ? -10.133 -4.113 14.672 1 94.56 165 ILE B N 1
ATOM 4450 C CA . ILE B 1 165 ? -9.445 -4.137 13.383 1 94.56 165 ILE B CA 1
ATOM 4451 C C . ILE B 1 165 ? -8.258 -3.182 13.422 1 94.56 165 ILE B C 1
ATOM 4453 O O . ILE B 1 165 ? -7.164 -3.523 12.961 1 94.56 165 ILE B O 1
ATOM 4457 N N . ILE B 1 166 ? -8.43 -2.006 13.984 1 95.44 166 ILE B N 1
ATOM 4458 C CA . ILE B 1 166 ? -7.375 -1.001 14.086 1 95.44 166 ILE B CA 1
ATOM 4459 C C . ILE B 1 166 ? -6.219 -1.549 14.922 1 95.44 166 ILE B C 1
ATOM 4461 O O . ILE B 1 166 ? -5.055 -1.411 14.539 1 95.44 166 ILE B O 1
ATOM 4465 N N . LEU B 1 167 ? -6.488 -2.203 15.984 1 92.94 167 LEU B N 1
ATOM 4466 C CA . LEU B 1 167 ? -5.465 -2.762 16.859 1 92.94 167 LEU B CA 1
ATOM 4467 C C . LEU B 1 167 ? -4.641 -3.818 16.141 1 92.94 167 LEU B C 1
ATOM 4469 O O . LEU B 1 167 ? -3.412 -3.83 16.234 1 92.94 167 LEU B O 1
ATOM 4473 N N . VAL B 1 168 ? -5.34 -4.676 15.414 1 91.75 168 VAL B N 1
ATOM 4474 C CA . VAL B 1 168 ? -4.656 -5.715 14.656 1 91.75 168 VAL B CA 1
ATOM 4475 C C . VAL B 1 168 ? -3.744 -5.082 13.602 1 91.75 168 VAL B C 1
ATOM 4477 O O . VAL B 1 168 ? -2.613 -5.527 13.406 1 91.75 168 VAL B O 1
ATOM 4480 N N . LEU B 1 169 ? -4.234 -4.062 12.961 1 93.88 169 LEU B N 1
ATOM 4481 C CA . LEU B 1 169 ? -3.447 -3.387 11.938 1 93.88 169 LEU B CA 1
ATOM 4482 C C . LEU B 1 169 ? -2.221 -2.717 12.547 1 93.88 169 LEU B C 1
ATOM 4484 O O . LEU B 1 169 ? -1.148 -2.703 11.938 1 93.88 169 LEU B O 1
ATOM 4488 N N . ILE B 1 170 ? -2.385 -2.125 13.742 1 92.19 170 ILE B N 1
ATOM 4489 C CA . ILE B 1 170 ? -1.262 -1.5 14.43 1 92.19 170 ILE B CA 1
ATOM 4490 C C . ILE B 1 170 ? -0.197 -2.551 14.742 1 92.19 170 ILE B C 1
ATOM 4492 O O . ILE B 1 170 ? 0.987 -2.344 14.461 1 92.19 170 ILE B O 1
ATOM 4496 N N . LEU B 1 171 ? -0.583 -3.658 15.227 1 89.44 171 LEU B N 1
ATOM 4497 C CA . LEU B 1 171 ? 0.351 -4.73 15.555 1 89.44 171 LEU B CA 1
ATOM 4498 C C . LEU B 1 171 ? 1.029 -5.266 14.297 1 89.44 171 LEU B C 1
ATOM 4500 O O . LEU B 1 171 ? 2.24 -5.496 14.289 1 89.44 171 LEU B O 1
ATOM 4504 N N . ALA B 1 172 ? 0.224 -5.449 13.281 1 90.5 172 ALA B N 1
ATOM 4505 C CA . ALA B 1 172 ? 0.792 -5.914 12.016 1 90.5 172 ALA B CA 1
ATOM 4506 C C . ALA B 1 172 ? 1.812 -4.922 11.477 1 90.5 172 ALA B C 1
ATOM 4508 O O . ALA B 1 172 ? 2.848 -5.316 10.93 1 90.5 172 ALA B O 1
ATOM 4509 N N . ASN B 1 173 ? 1.487 -3.629 11.555 1 90.06 173 ASN B N 1
ATOM 4510 C CA . ASN B 1 173 ? 2.395 -2.607 11.039 1 90.06 173 ASN B CA 1
ATOM 4511 C C . ASN B 1 173 ? 3.717 -2.598 11.797 1 90.06 173 ASN B C 1
ATOM 4513 O O . ASN B 1 173 ? 4.766 -2.305 11.227 1 90.06 173 ASN B O 1
ATOM 4517 N N . ILE B 1 174 ? 3.693 -2.912 13.078 1 85.56 174 ILE B N 1
ATOM 4518 C CA . ILE B 1 174 ? 4.883 -2.914 13.922 1 85.56 174 ILE B CA 1
ATOM 4519 C C . ILE B 1 174 ? 5.715 -4.164 13.641 1 85.56 174 ILE B C 1
ATOM 4521 O O . ILE B 1 174 ? 6.918 -4.074 13.391 1 85.56 174 ILE B O 1
ATOM 4525 N N . PHE B 1 175 ? 5.055 -5.293 13.562 1 84.12 175 PHE B N 1
ATOM 4526 C CA . PHE B 1 175 ? 5.797 -6.547 13.609 1 84.12 175 PHE B CA 1
ATOM 4527 C C . PHE B 1 175 ? 6.004 -7.109 12.211 1 84.12 175 PHE B C 1
ATOM 4529 O O . PHE B 1 175 ? 6.922 -7.898 11.984 1 84.12 175 PHE B O 1
ATOM 4536 N N . ILE B 1 176 ? 5.145 -6.727 11.344 1 85.5 176 ILE B N 1
ATOM 4537 C CA . ILE B 1 176 ? 5.184 -7.367 10.039 1 85.5 176 ILE B CA 1
ATOM 4538 C C . ILE B 1 176 ? 5.66 -6.363 8.984 1 85.5 176 ILE B C 1
ATOM 4540 O O . ILE B 1 176 ? 6.59 -6.648 8.227 1 85.5 176 ILE B O 1
ATOM 4544 N N . PHE B 1 177 ? 5.137 -5.16 8.961 1 85.19 177 PHE B N 1
ATOM 4545 C CA . PHE B 1 177 ? 5.352 -4.234 7.855 1 85.19 177 PHE B CA 1
ATOM 4546 C C . PHE B 1 177 ? 6.449 -3.234 8.195 1 85.19 177 PHE B C 1
ATOM 4548 O O . PHE B 1 177 ? 6.703 -2.303 7.426 1 85.19 177 PHE B O 1
ATOM 4555 N N . SER B 1 178 ? 7.07 -3.342 9.297 1 80.94 178 SER B N 1
ATOM 4556 C CA . SER B 1 178 ? 8.188 -2.488 9.688 1 80.94 178 SER B CA 1
ATOM 4557 C C . SER B 1 178 ? 7.812 -1.013 9.609 1 80.94 178 SER B C 1
ATOM 4559 O O . SER B 1 178 ? 8.523 -0.217 9 1 80.94 178 SER B O 1
ATOM 4561 N N . LEU B 1 179 ? 6.555 -0.649 10.07 1 80.56 179 LEU B N 1
ATOM 4562 C CA . LEU B 1 179 ? 6.086 0.723 10.227 1 80.56 179 LEU B CA 1
ATOM 4563 C C . LEU B 1 179 ? 5.961 1.411 8.875 1 80.56 179 LEU B C 1
ATOM 4565 O O . LEU B 1 179 ? 6.453 2.525 8.688 1 80.56 179 LEU B O 1
ATOM 4569 N N . ASN B 1 180 ? 5.301 0.705 7.949 1 87.06 180 ASN B N 1
ATOM 4570 C CA . ASN B 1 180 ? 5.062 1.221 6.605 1 87.06 180 ASN B CA 1
ATOM 4571 C C . ASN B 1 180 ? 4.145 2.441 6.629 1 87.06 180 ASN B C 1
ATOM 4573 O O . ASN B 1 180 ? 3.088 2.418 7.262 1 87.06 180 ASN B O 1
ATOM 4577 N N . ILE B 1 181 ? 4.492 3.467 5.922 1 89.38 181 ILE B N 1
ATOM 4578 C CA . ILE B 1 181 ? 3.809 4.754 5.98 1 89.38 181 ILE B CA 1
ATOM 4579 C C . ILE B 1 181 ? 2.408 4.625 5.387 1 89.38 181 ILE B C 1
ATOM 4581 O O . ILE B 1 181 ? 1.46 5.246 5.875 1 89.38 181 ILE B O 1
ATOM 4585 N N . ASN B 1 182 ? 2.254 3.877 4.34 1 91.12 182 ASN B N 1
ATOM 4586 C CA . ASN B 1 182 ? 0.936 3.707 3.738 1 91.12 182 ASN B CA 1
ATOM 4587 C C . ASN B 1 182 ? -0.04 3.045 4.707 1 91.12 182 ASN B C 1
ATOM 4589 O O . ASN B 1 182 ? -1.176 3.5 4.859 1 91.12 182 ASN B O 1
ATOM 4593 N N . ILE B 1 183 ? 0.435 2.039 5.367 1 92.56 183 ILE B N 1
ATOM 4594 C CA . ILE B 1 183 ? -0.404 1.328 6.324 1 92.56 183 ILE B CA 1
ATOM 4595 C C . ILE B 1 183 ? -0.717 2.238 7.508 1 92.56 183 ILE B C 1
ATOM 4597 O O . ILE B 1 183 ? -1.831 2.217 8.039 1 92.56 183 ILE B O 1
ATOM 4601 N N . THR B 1 184 ? 0.262 3.025 7.879 1 93.31 184 THR B N 1
ATOM 4602 C CA . THR B 1 184 ? 0.042 4.004 8.938 1 93.31 184 THR B CA 1
ATOM 4603 C C . THR B 1 184 ? -1.095 4.953 8.57 1 93.31 184 THR B C 1
ATOM 4605 O O . THR B 1 184 ? -1.976 5.219 9.391 1 93.31 184 THR B O 1
ATOM 4608 N N . PHE B 1 185 ? -1.098 5.441 7.355 1 96.44 185 PHE B N 1
ATOM 4609 C CA . PHE B 1 185 ? -2.146 6.352 6.906 1 96.44 185 PHE B CA 1
ATOM 4610 C C . PHE B 1 185 ? -3.508 5.668 6.945 1 96.44 185 PHE B C 1
ATOM 4612 O O . PHE B 1 185 ? -4.508 6.285 7.32 1 96.44 185 PHE B O 1
ATOM 4619 N N . PHE B 1 186 ? -3.535 4.387 6.613 1 96.88 186 PHE B N 1
ATOM 4620 C CA . PHE B 1 186 ? -4.789 3.646 6.691 1 96.88 186 PHE B CA 1
ATOM 4621 C C . PHE B 1 186 ? -5.281 3.564 8.133 1 96.88 186 PHE B C 1
ATOM 4623 O O . PHE B 1 186 ? -6.465 3.781 8.398 1 96.88 186 PHE B O 1
ATOM 4630 N N . ILE B 1 187 ? -4.355 3.275 9.023 1 96.62 187 ILE B N 1
ATOM 4631 C CA . ILE B 1 187 ? -4.676 3.115 10.438 1 96.62 187 ILE B CA 1
ATOM 4632 C C . ILE B 1 187 ? -5.207 4.434 11 1 96.62 187 ILE B C 1
ATOM 4634 O O . ILE B 1 187 ? -6.285 4.473 11.594 1 96.62 187 ILE B O 1
ATOM 4638 N N . VAL B 1 188 ? -4.48 5.496 10.789 1 97.69 188 VAL B N 1
ATOM 4639 C CA . VAL B 1 188 ? -4.84 6.801 11.336 1 97.69 188 VAL B CA 1
ATOM 4640 C C . VAL B 1 188 ? -6.156 7.27 10.727 1 97.69 188 VAL B C 1
ATOM 4642 O O . VAL B 1 188 ? -6.984 7.875 11.414 1 97.69 188 VAL B O 1
ATOM 4645 N N . TYR B 1 189 ? -6.359 7.012 9.438 1 98.25 189 TYR B N 1
ATOM 4646 C CA . TYR B 1 189 ? -7.625 7.316 8.789 1 98.25 189 TYR B CA 1
ATOM 4647 C C . TYR B 1 189 ? -8.781 6.602 9.469 1 98.25 189 TYR B C 1
ATOM 4649 O O . TYR B 1 189 ? -9.82 7.207 9.75 1 98.25 189 TYR B O 1
ATOM 4657 N N . LEU B 1 190 ? -8.586 5.348 9.75 1 98.12 190 LEU B N 1
ATOM 4658 C CA . LEU B 1 190 ? -9.625 4.559 10.406 1 98.12 190 LEU B CA 1
ATOM 4659 C C . LEU B 1 190 ? -9.859 5.039 11.836 1 98.12 190 LEU B C 1
ATOM 4661 O O . LEU B 1 190 ? -10.984 4.992 12.336 1 98.12 190 LEU B O 1
ATOM 4665 N N . VAL B 1 191 ? -8.781 5.484 12.469 1 97.38 191 VAL B N 1
ATOM 4666 C CA . VAL B 1 191 ? -8.953 6.094 13.789 1 97.38 191 VAL B CA 1
ATOM 4667 C C . VAL B 1 191 ? -9.859 7.316 13.68 1 97.38 191 VAL B C 1
ATOM 4669 O O . VAL B 1 191 ? -10.758 7.504 14.5 1 97.38 191 VAL B O 1
ATOM 4672 N N . GLY B 1 192 ? -9.594 8.148 12.664 1 97.81 192 GLY B N 1
ATOM 4673 C CA . GLY B 1 192 ? -10.484 9.273 12.422 1 97.81 192 GLY B CA 1
ATOM 4674 C C . GLY B 1 192 ? -11.93 8.859 12.227 1 97.81 192 GLY B C 1
ATOM 4675 O O . GLY B 1 192 ? -12.836 9.469 12.789 1 97.81 192 GLY B O 1
ATOM 4676 N N . ARG B 1 193 ? -12.109 7.781 11.43 1 97.75 193 ARG B N 1
ATOM 4677 C CA . ARG B 1 193 ? -13.453 7.258 11.211 1 97.75 193 ARG B CA 1
ATOM 4678 C C . ARG B 1 193 ? -14.078 6.793 12.523 1 97.75 193 ARG B C 1
ATOM 4680 O O . ARG B 1 193 ? -15.273 7.004 12.758 1 97.75 193 ARG B O 1
ATOM 4687 N N . LEU B 1 194 ? -13.305 6.164 13.32 1 96.56 194 LEU B N 1
ATOM 4688 C CA . LEU B 1 194 ? -13.766 5.664 14.609 1 96.56 194 LEU B CA 1
ATOM 4689 C C . LEU B 1 194 ? -14.188 6.812 15.516 1 96.56 194 LEU B C 1
ATOM 4691 O O . LEU B 1 194 ? -15.219 6.73 16.188 1 96.56 194 LEU B O 1
ATOM 4695 N N . LEU B 1 195 ? -13.406 7.883 15.555 1 95.25 195 LEU B N 1
ATOM 4696 C CA . LEU B 1 195 ? -13.734 9.055 16.359 1 95.25 195 LEU B CA 1
ATOM 4697 C C . LEU B 1 195 ? -15.07 9.648 15.945 1 95.25 195 LEU B C 1
ATOM 4699 O O . LEU B 1 195 ? -15.844 10.102 16.797 1 95.25 195 LEU B O 1
ATOM 4703 N N . ASN B 1 196 ? -15.281 9.672 14.664 1 94.75 196 ASN B N 1
ATOM 4704 C CA . ASN B 1 196 ? -16.547 10.164 14.156 1 94.75 196 ASN B CA 1
ATOM 4705 C C . ASN B 1 196 ? -17.703 9.266 14.578 1 94.75 196 ASN B C 1
ATOM 4707 O O . ASN B 1 196 ? -18.75 9.742 15.023 1 94.75 196 ASN B O 1
ATOM 4711 N N . LYS B 1 197 ? -17.5 8.023 14.422 1 93.62 197 LYS B N 1
ATOM 4712 C CA . LYS B 1 197 ? -18.531 7.047 14.758 1 93.62 197 LYS B CA 1
ATOM 4713 C C . LYS B 1 197 ? -18.875 7.113 16.234 1 93.62 197 LYS B C 1
ATOM 4715 O O . LYS B 1 197 ? -20.047 6.945 16.609 1 93.62 197 LYS B O 1
ATOM 4720 N N . LEU B 1 198 ? -17.938 7.379 17.062 1 91.94 198 LEU B N 1
ATOM 4721 C CA . LEU B 1 198 ? -18.125 7.457 18.5 1 91.94 198 LEU B CA 1
ATOM 4722 C C . LEU B 1 198 ? -18.609 8.844 18.906 1 91.94 198 LEU B C 1
ATOM 4724 O O . LEU B 1 198 ? -18.938 9.07 20.078 1 91.94 198 LEU B O 1
ATOM 4728 N N . ASP B 1 199 ? -18.641 9.758 18.047 1 89.19 199 ASP B N 1
ATOM 4729 C CA . ASP B 1 199 ? -19.047 11.141 18.312 1 89.19 199 ASP B CA 1
ATOM 4730 C C . ASP B 1 199 ? -18.297 11.719 19.516 1 89.19 199 ASP B C 1
ATOM 4732 O O . ASP B 1 199 ? -18.906 12.258 20.438 1 89.19 199 ASP B O 1
ATOM 4736 N N . VAL B 1 200 ? -17.078 11.531 19.438 1 86.06 200 VAL B N 1
ATOM 4737 C CA . VAL B 1 200 ? -16.25 11.859 20.594 1 86.06 200 VAL B CA 1
ATOM 4738 C C . VAL B 1 200 ? -16.188 13.375 20.766 1 86.06 200 VAL B C 1
ATOM 4740 O O . VAL B 1 200 ? -16.062 13.875 21.891 1 86.06 200 VAL B O 1
ATOM 4743 N N . VAL B 1 201 ? -16.203 14.117 19.734 1 83.69 201 VAL B N 1
ATOM 4744 C CA . VAL B 1 201 ? -16.094 15.578 19.781 1 83.69 201 VAL B CA 1
ATOM 4745 C C . VAL B 1 201 ? -17.234 16.141 20.609 1 83.69 201 VAL B C 1
ATOM 4747 O O . VAL B 1 201 ? -17.031 17.047 21.438 1 83.69 201 VAL B O 1
ATOM 4750 N N . ASN B 1 202 ? -18.375 15.531 20.5 1 81.69 202 ASN B N 1
ATOM 4751 C CA . ASN B 1 202 ? -19.547 16.047 21.203 1 81.69 202 ASN B CA 1
ATOM 4752 C C . ASN B 1 202 ? -19.734 15.367 22.562 1 81.69 202 ASN B C 1
ATOM 4754 O O . ASN B 1 202 ? -20.297 15.961 23.484 1 81.69 202 ASN B O 1
ATOM 4758 N N . ARG B 1 203 ? -19.219 14.273 22.656 1 80.62 203 ARG B N 1
ATOM 4759 C CA . ARG B 1 203 ? -19.562 13.477 23.844 1 80.62 203 ARG B CA 1
ATOM 4760 C C . ARG B 1 203 ? -18.516 13.648 24.938 1 80.62 203 ARG B C 1
ATOM 4762 O O . ARG B 1 203 ? -18.812 13.477 26.125 1 80.62 203 ARG B O 1
ATOM 4769 N N . THR B 1 204 ? -17.375 13.812 24.562 1 72.44 204 THR B N 1
ATOM 4770 C CA . THR B 1 204 ? -16.328 13.805 25.562 1 72.44 204 THR B CA 1
ATOM 4771 C C . THR B 1 204 ? -16.016 15.219 26.047 1 72.44 204 THR B C 1
ATOM 4773 O O . THR B 1 204 ? -16.031 16.156 25.25 1 72.44 204 THR B O 1
ATOM 4776 N N . LYS B 1 205 ? -16.094 15.359 27.391 1 69.69 205 LYS B N 1
ATOM 4777 C CA . LYS B 1 205 ? -15.758 16.641 28 1 69.69 205 LYS B CA 1
ATOM 4778 C C . LYS B 1 205 ? -14.344 16.625 28.578 1 69.69 205 LYS B C 1
ATOM 4780 O O . LYS B 1 205 ? -14.008 17.422 29.453 1 69.69 205 LYS B O 1
ATOM 4785 N N . ASN B 1 206 ? -13.508 15.836 27.984 1 68.88 206 ASN B N 1
ATOM 4786 C CA . ASN B 1 206 ? -12.195 15.672 28.609 1 68.88 206 ASN B CA 1
ATOM 4787 C C . ASN B 1 206 ? -11.289 16.859 28.328 1 68.88 206 ASN B C 1
ATOM 4789 O O . ASN B 1 206 ? -11.586 17.703 27.469 1 68.88 206 ASN B O 1
ATOM 4793 N N . HIS B 1 207 ? -10.281 17 29.172 1 85.75 207 HIS B N 1
ATOM 4794 C CA . HIS B 1 207 ? -9.242 18.016 29.047 1 85.75 207 HIS B CA 1
ATOM 4795 C C . HIS B 1 207 ? -8.25 17.641 27.953 1 85.75 207 HIS B C 1
ATOM 4797 O O . HIS B 1 207 ? -7.098 17.312 28.234 1 85.75 207 HIS B O 1
ATOM 4803 N N . ALA B 1 208 ? -8.656 17.75 26.656 1 90.44 208 ALA B N 1
ATOM 4804 C CA . ALA B 1 208 ? -7.859 17.344 25.516 1 90.44 208 ALA B CA 1
ATOM 4805 C C . ALA B 1 208 ? -6.535 18.094 25.469 1 90.44 208 ALA B C 1
ATOM 4807 O O . ALA B 1 208 ? -5.504 17.531 25.094 1 90.44 208 ALA B O 1
ATOM 4808 N N . GLY B 1 209 ? -6.578 19.328 25.906 1 92.5 209 GLY B N 1
ATOM 4809 C CA . GLY B 1 209 ? -5.352 20.109 25.938 1 92.5 209 GLY B CA 1
ATOM 4810 C C . GLY B 1 209 ? -4.316 19.562 26.906 1 92.5 209 GLY B C 1
ATOM 4811 O O . GLY B 1 209 ? -3.139 19.438 26.562 1 92.5 209 GLY B O 1
ATOM 4812 N N . PHE B 1 210 ? -4.77 19.266 28.016 1 94.69 210 PHE B N 1
ATOM 4813 C CA . PHE B 1 210 ? -3.891 18.703 29.047 1 94.69 210 PHE B CA 1
ATOM 4814 C C . PHE B 1 210 ? -3.352 17.359 28.594 1 94.69 210 PHE B C 1
ATOM 4816 O O . PHE B 1 210 ? -2.17 17.062 28.797 1 94.69 210 PHE B O 1
ATOM 4823 N N . ALA B 1 211 ? -4.238 16.547 28.031 1 93.88 211 ALA B N 1
ATOM 4824 C CA . ALA B 1 211 ? -3.82 15.234 27.562 1 93.88 211 ALA B CA 1
ATOM 4825 C C . ALA B 1 211 ? -2.77 15.352 26.453 1 93.88 211 ALA B C 1
ATOM 4827 O O . ALA B 1 211 ? -1.799 14.594 26.438 1 93.88 211 ALA B O 1
ATOM 4828 N N . TYR B 1 212 ? -2.984 16.281 25.547 1 96.38 212 TYR B N 1
ATOM 4829 C CA . TYR B 1 212 ? -2.006 16.531 24.5 1 96.38 212 TYR B CA 1
ATOM 4830 C C . TYR B 1 212 ? -0.643 16.875 25.094 1 96.38 212 TYR B C 1
ATOM 4832 O O . TYR B 1 212 ? 0.377 16.312 24.672 1 96.38 212 TYR B O 1
ATOM 4840 N N . LEU B 1 213 ? -0.621 17.734 26.109 1 96.94 213 LEU B N 1
ATOM 4841 C CA . LEU B 1 213 ? 0.621 18.156 26.734 1 96.94 213 LEU B CA 1
ATOM 4842 C C . LEU B 1 213 ? 1.283 16.984 27.469 1 96.94 213 LEU B C 1
ATOM 4844 O O . LEU B 1 213 ? 2.508 16.844 27.438 1 96.94 213 LEU B O 1
ATOM 4848 N N . MET B 1 214 ? 0.482 16.188 28.094 1 96.81 214 MET B N 1
ATOM 4849 C CA . MET B 1 214 ? 1.005 15.031 28.828 1 96.81 214 MET B CA 1
ATOM 4850 C C . MET B 1 214 ? 1.684 14.047 27.875 1 96.81 214 MET B C 1
ATOM 4852 O O . MET B 1 214 ? 2.789 13.578 28.156 1 96.81 214 MET B O 1
ATOM 4856 N N . VAL B 1 215 ? 1.011 13.781 26.766 1 95.88 215 VAL B N 1
ATOM 4857 C CA . VAL B 1 215 ? 1.58 12.844 25.797 1 95.88 215 VAL B CA 1
ATOM 4858 C C . VAL B 1 215 ? 2.84 13.445 25.188 1 95.88 215 VAL B C 1
ATOM 4860 O O . VAL B 1 215 ? 3.82 12.734 24.938 1 95.88 215 VAL B O 1
ATOM 4863 N N . THR B 1 216 ? 2.814 14.758 24.922 1 96.88 216 THR B N 1
ATOM 4864 C CA . THR B 1 216 ? 3.98 15.445 24.375 1 96.88 216 THR B CA 1
ATOM 4865 C C . THR B 1 216 ? 5.176 15.305 25.312 1 96.88 216 THR B C 1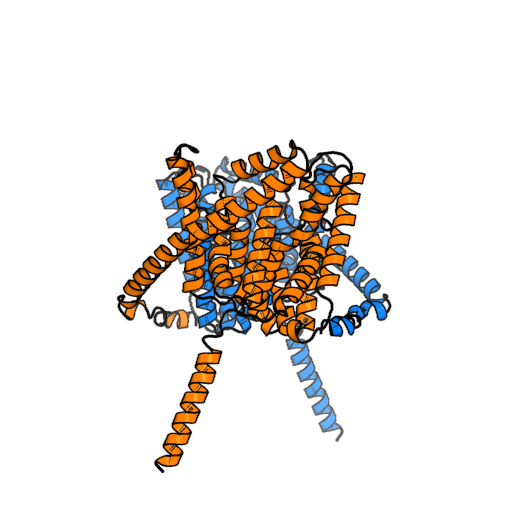
ATOM 4867 O O . THR B 1 216 ? 6.285 15 24.875 1 96.88 216 THR B O 1
ATOM 4870 N N . PHE B 1 217 ? 4.895 15.508 26.578 1 96.94 217 PHE B N 1
ATOM 4871 C CA . PHE B 1 217 ? 5.957 15.398 27.562 1 96.94 217 PHE B CA 1
ATOM 4872 C C . PHE B 1 217 ? 6.492 13.977 27.641 1 96.94 217 PHE B C 1
ATOM 4874 O O . PHE B 1 217 ? 7.695 13.766 27.797 1 96.94 217 PHE B O 1
ATOM 4881 N N . LEU B 1 218 ? 5.605 13.047 27.562 1 95.38 218 LEU B N 1
ATOM 4882 C CA . LEU B 1 218 ? 6.02 11.648 27.578 1 95.38 218 LEU B CA 1
ATOM 4883 C C . LEU B 1 218 ? 6.914 11.328 26.391 1 95.38 218 LEU B C 1
ATOM 4885 O O . LEU B 1 218 ? 7.969 10.711 26.547 1 95.38 218 LEU B O 1
ATOM 4889 N N . ILE B 1 219 ? 6.535 11.727 25.188 1 93.44 219 ILE B N 1
ATOM 4890 C CA . ILE B 1 219 ? 7.336 11.516 23.984 1 93.44 219 ILE B CA 1
ATOM 4891 C C . ILE B 1 219 ? 8.695 12.188 24.141 1 93.44 219 ILE B C 1
ATOM 4893 O O . ILE B 1 219 ? 9.734 11.578 23.891 1 93.44 219 ILE B O 1
ATOM 4897 N N . PHE B 1 220 ? 8.68 13.43 24.594 1 93.75 220 PHE B N 1
ATOM 4898 C CA . PHE B 1 220 ? 9.898 14.203 24.797 1 93.75 220 PHE B CA 1
ATOM 4899 C C . PHE B 1 220 ? 10.852 13.484 25.75 1 93.75 220 PHE B C 1
ATOM 4901 O O . PHE B 1 220 ? 12.031 13.312 25.438 1 93.75 220 PHE B O 1
ATOM 4908 N N . THR B 1 221 ? 10.312 13.031 26.906 1 93.75 221 THR B N 1
ATOM 4909 C CA . THR B 1 221 ? 11.133 12.391 27.938 1 93.75 221 THR B CA 1
ATOM 4910 C C . THR B 1 221 ? 11.734 11.086 27.406 1 93.75 221 THR B C 1
ATOM 4912 O O . THR B 1 221 ? 12.922 10.82 27.609 1 93.75 221 THR B O 1
ATOM 4915 N N . ILE B 1 222 ? 10.953 10.32 26.734 1 90.25 222 ILE B N 1
ATOM 4916 C CA . ILE B 1 222 ? 11.422 9.039 26.219 1 90.25 222 ILE B CA 1
ATOM 4917 C C . ILE B 1 222 ? 12.5 9.266 25.172 1 90.25 222 ILE B C 1
ATOM 4919 O O . ILE B 1 222 ? 13.602 8.711 25.266 1 90.25 222 ILE B O 1
ATOM 4923 N N . VAL B 1 223 ? 12.289 10.141 24.234 1 88.06 223 VAL B N 1
ATOM 4924 C CA . VAL B 1 223 ? 13.188 10.328 23.109 1 88.06 223 VAL B CA 1
ATOM 4925 C C . VAL B 1 223 ? 14.469 11.016 23.578 1 88.06 223 VAL B C 1
ATOM 4927 O O . VAL B 1 223 ? 15.57 10.617 23.203 1 88.06 223 VAL B O 1
ATOM 4930 N N . TYR B 1 224 ? 14.312 12.055 24.375 1 87.88 224 TYR B N 1
ATOM 4931 C CA . TYR B 1 224 ? 15.477 12.805 24.844 1 87.88 224 TYR B CA 1
ATOM 4932 C C . TYR B 1 224 ? 16.359 11.953 25.734 1 87.88 224 TYR B C 1
ATOM 4934 O O . TYR B 1 224 ? 17.594 12.031 25.656 1 87.88 224 TYR B O 1
ATOM 4942 N N . THR B 1 225 ? 15.719 11.094 26.609 1 87.38 225 THR B N 1
ATOM 4943 C CA . THR B 1 225 ? 16.484 10.195 27.453 1 87.38 225 THR B CA 1
ATOM 4944 C C . THR B 1 225 ? 17.25 9.172 26.609 1 87.38 225 THR B C 1
ATOM 4946 O O . THR B 1 225 ? 18.422 8.906 26.859 1 87.38 225 THR B O 1
ATOM 4949 N N . LEU B 1 226 ? 16.562 8.664 25.688 1 83 226 LEU B N 1
ATOM 4950 C CA . LEU B 1 226 ? 17.219 7.703 24.797 1 83 226 LEU B CA 1
ATOM 4951 C C . LEU B 1 226 ? 18.344 8.359 24.016 1 83 226 LEU B C 1
ATOM 4953 O O . LEU B 1 226 ? 19.391 7.746 23.797 1 83 226 LEU B O 1
ATOM 4957 N N . PHE B 1 227 ? 18.109 9.578 23.562 1 82.31 227 PHE B N 1
ATOM 4958 C CA . PHE B 1 227 ? 19.141 10.336 22.859 1 82.31 227 PHE B CA 1
ATOM 4959 C C . PHE B 1 227 ? 20.359 10.539 23.75 1 82.31 227 PHE B C 1
ATOM 4961 O O . PHE B 1 227 ? 21.5 10.367 23.297 1 82.31 227 PHE B O 1
ATOM 4968 N N . LEU B 1 228 ? 20.156 10.859 25 1 82.62 228 LEU B N 1
ATOM 4969 C CA . LEU B 1 228 ? 21.25 11.102 25.938 1 82.62 228 LEU B CA 1
ATOM 4970 C C . LEU B 1 228 ? 21.984 9.805 26.25 1 82.62 228 LEU B C 1
ATOM 4972 O O . LEU B 1 228 ? 23.203 9.805 26.422 1 82.62 228 LEU B O 1
ATOM 4976 N N . MET B 1 229 ? 21.219 8.773 26.312 1 82.5 229 MET B N 1
ATOM 4977 C CA . MET B 1 229 ? 21.797 7.496 26.703 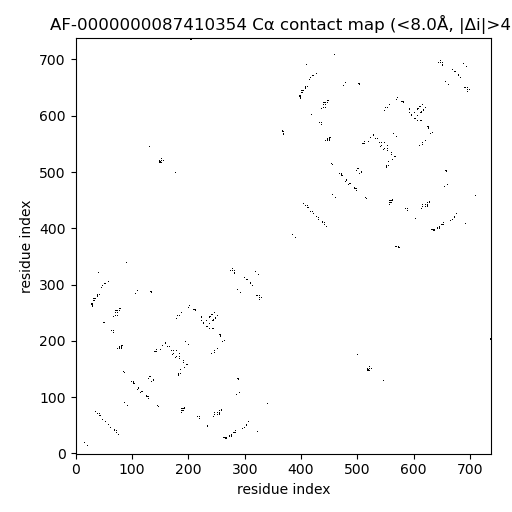1 82.5 229 MET B CA 1
ATOM 4978 C C . MET B 1 229 ? 22.578 6.875 25.562 1 82.5 229 MET B C 1
ATOM 4980 O O . MET B 1 229 ? 23.688 6.355 25.766 1 82.5 229 MET B O 1
ATOM 4984 N N . PHE B 1 230 ? 22.047 6.891 24.391 1 76.19 230 PHE B N 1
ATOM 4985 C CA . PHE B 1 230 ? 22.641 6.105 23.328 1 76.19 230 PHE B CA 1
ATOM 4986 C C . PHE B 1 230 ? 23.359 7.012 22.328 1 76.19 230 PHE B C 1
ATOM 4988 O O . PHE B 1 230 ? 24.125 6.535 21.484 1 76.19 230 PHE B O 1
ATOM 4995 N N . ARG B 1 231 ? 23.281 8.203 22.438 1 70.31 231 ARG B N 1
ATOM 4996 C CA . ARG B 1 231 ? 23.906 9.188 21.547 1 70.31 231 ARG B CA 1
ATOM 4997 C C . ARG B 1 231 ? 23.594 8.883 20.094 1 70.31 231 ARG B C 1
ATOM 4999 O O . ARG B 1 231 ? 24.484 8.938 19.234 1 70.31 231 ARG B O 1
ATOM 5006 N N . PHE B 1 232 ? 22.406 8.359 19.906 1 65.81 232 PHE B N 1
ATOM 5007 C CA . PHE B 1 232 ? 21.984 8.07 18.531 1 65.81 232 PHE B CA 1
ATOM 5008 C C . PHE B 1 232 ? 21.766 9.367 17.75 1 65.81 232 PHE B C 1
ATOM 5010 O O . PHE B 1 232 ? 21.516 10.422 18.344 1 65.81 232 PHE B O 1
ATOM 5017 N N . ASN B 1 233 ? 22.062 9.242 16.422 1 65.5 233 ASN B N 1
ATOM 5018 C CA . ASN B 1 233 ? 21.703 10.375 15.578 1 65.5 233 ASN B CA 1
ATOM 5019 C C . ASN B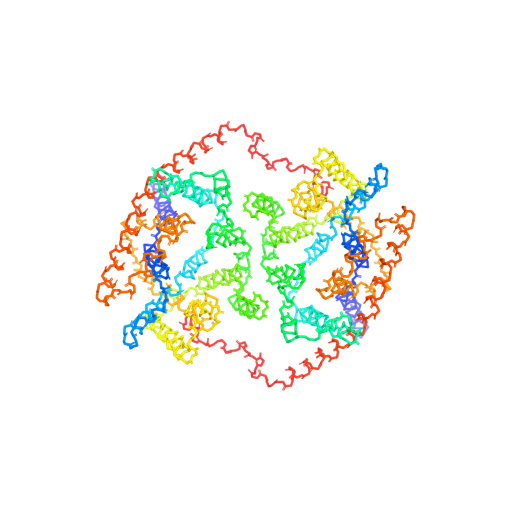 1 233 ? 20.203 10.672 15.656 1 65.5 233 ASN B C 1
ATOM 5021 O O . ASN B 1 233 ? 19.375 9.75 15.617 1 65.5 233 ASN B O 1
ATOM 5025 N N . ALA B 1 234 ? 19.891 11.867 16.047 1 59.22 234 ALA B N 1
ATOM 5026 C CA . ALA B 1 234 ? 18.516 12.328 16.219 1 59.22 234 ALA B CA 1
ATOM 5027 C C . ALA B 1 234 ? 17.641 11.883 15.047 1 59.22 234 ALA B C 1
ATOM 5029 O O . ALA B 1 234 ? 16.469 11.555 15.234 1 59.22 234 ALA B O 1
ATOM 5030 N N . SER B 1 235 ? 18.203 11.883 13.859 1 60.53 235 SER B N 1
ATOM 5031 C CA . SER B 1 235 ? 17.469 11.492 12.672 1 60.53 235 SER B CA 1
ATOM 5032 C C . SER B 1 235 ? 17.016 10.039 12.742 1 60.53 235 SER B C 1
ATOM 5034 O O . SER B 1 235 ? 15.984 9.672 12.172 1 60.53 235 SER B O 1
ATOM 5036 N N . ARG B 1 236 ? 17.719 9.328 13.469 1 56.94 236 ARG B N 1
ATOM 5037 C CA . ARG B 1 236 ? 17.438 7.898 13.562 1 56.94 236 ARG B CA 1
ATOM 5038 C C . ARG B 1 236 ? 16.219 7.637 14.453 1 56.94 236 ARG B C 1
ATOM 5040 O O . ARG B 1 236 ? 15.594 6.582 14.367 1 56.94 236 ARG B O 1
ATOM 5047 N N . MET B 1 237 ? 15.969 8.57 15.266 1 57.66 237 MET B N 1
ATOM 5048 C CA . MET B 1 237 ? 14.844 8.391 16.188 1 57.66 237 MET B CA 1
ATOM 5049 C C . MET B 1 237 ? 13.523 8.328 15.422 1 57.66 237 MET B C 1
ATOM 5051 O O . MET B 1 237 ? 12.508 7.918 15.969 1 57.66 237 MET B O 1
ATOM 5055 N N . GLN B 1 238 ? 13.656 8.594 14.172 1 60.94 238 GLN B N 1
ATOM 5056 C CA . GLN B 1 238 ? 12.461 8.602 13.336 1 60.94 238 GLN B CA 1
ATOM 5057 C C . GLN B 1 238 ? 12 7.176 13.031 1 60.94 238 GLN B C 1
ATOM 5059 O O . GLN B 1 238 ? 10.82 6.949 12.742 1 60.94 238 GLN B O 1
ATOM 5064 N N . SER B 1 239 ? 12.891 6.328 13.281 1 63 239 SER B N 1
ATOM 5065 C CA . SER B 1 239 ? 12.562 4.957 12.906 1 63 239 SER B CA 1
ATOM 5066 C C . SER B 1 239 ? 12.133 4.137 14.117 1 63 239 SER B C 1
ATOM 5068 O O . SER B 1 239 ? 11.586 3.039 13.969 1 63 239 SER B O 1
ATOM 5070 N N . PHE B 1 240 ? 12.266 4.801 15.258 1 67 240 PHE B N 1
ATOM 5071 C CA . PHE B 1 240 ? 11.977 4.035 16.469 1 67 240 PHE B CA 1
ATOM 5072 C C . PHE B 1 240 ? 10.5 4.133 16.828 1 67 240 PHE B C 1
ATOM 5074 O O . PHE B 1 240 ? 9.93 5.227 16.859 1 67 240 PHE B O 1
ATOM 5081 N N . PHE B 1 241 ? 9.922 2.98 17.078 1 68.75 241 PHE B N 1
ATOM 5082 C CA . PHE B 1 241 ? 8.508 2.834 17.375 1 68.75 241 PHE B CA 1
ATOM 5083 C C . PHE B 1 241 ? 8.109 3.711 18.562 1 68.75 241 PHE B C 1
ATOM 5085 O O . PHE B 1 241 ? 7.027 4.309 18.562 1 68.75 241 PHE B O 1
ATOM 5092 N N . PHE B 1 242 ? 8.961 3.91 19.438 1 69.38 242 PHE B N 1
ATOM 5093 C CA . PHE B 1 242 ? 8.656 4.742 20.594 1 69.38 242 PHE B CA 1
ATOM 5094 C C . PHE B 1 242 ? 9.25 6.137 20.438 1 69.38 242 PHE B C 1
ATOM 5096 O O . PHE B 1 242 ? 9.219 6.941 21.375 1 69.38 242 PHE B O 1
ATOM 5103 N N . GLY B 1 243 ? 9.688 6.477 19.297 1 78.38 243 GLY B N 1
ATOM 5104 C CA . GLY B 1 243 ? 10.281 7.773 19.016 1 78.38 243 GLY B CA 1
ATOM 5105 C C . GLY B 1 243 ? 9.406 8.656 18.141 1 78.38 243 GLY B C 1
ATOM 5106 O O . GLY B 1 243 ? 8.227 8.867 18.453 1 78.38 243 GLY B O 1
ATOM 5107 N N . TYR B 1 244 ? 10.062 9.203 17.125 1 82.5 244 TYR B N 1
ATOM 5108 C CA . TYR B 1 244 ? 9.391 10.172 16.266 1 82.5 244 TYR B CA 1
ATOM 5109 C C . TYR B 1 244 ? 8.812 9.5 15.031 1 82.5 244 TYR B C 1
ATOM 5111 O O . TYR B 1 244 ? 8.859 10.055 13.938 1 82.5 244 TYR B O 1
ATOM 5119 N N . ASN B 1 245 ? 8.258 8.289 15.266 1 85.31 245 ASN B N 1
ATOM 5120 C CA . ASN B 1 245 ? 7.594 7.613 14.156 1 85.31 245 ASN B CA 1
ATOM 5121 C C . ASN B 1 245 ? 6.09 7.891 14.156 1 85.31 245 ASN B C 1
ATOM 5123 O O . ASN B 1 245 ? 5.43 7.766 15.188 1 85.31 245 ASN B O 1
ATOM 5127 N N . TYR B 1 246 ? 5.609 8.141 13 1 85.38 246 TYR B N 1
ATOM 5128 C CA . TYR B 1 246 ? 4.203 8.5 12.867 1 85.38 246 TYR B CA 1
ATOM 5129 C C . TYR B 1 246 ? 3.303 7.34 13.266 1 85.38 246 TYR B C 1
ATOM 5131 O O . TYR B 1 246 ? 2.141 7.539 13.625 1 85.38 246 TYR B O 1
ATOM 5139 N N . CYS B 1 247 ? 3.807 6.195 13.164 1 81.69 247 CYS B N 1
ATOM 5140 C CA . CYS B 1 247 ? 3.008 5.012 13.469 1 81.69 247 CYS B CA 1
ATOM 5141 C C . CYS B 1 247 ? 3.055 4.688 14.953 1 81.69 247 CYS B C 1
ATOM 5143 O O . CYS B 1 247 ? 2.361 3.777 15.414 1 81.69 247 CYS B O 1
ATOM 5145 N N . GLY B 1 248 ? 3.84 5.379 15.68 1 86.62 248 GLY B N 1
ATOM 5146 C CA . GLY B 1 248 ? 3.887 5.125 17.109 1 86.62 248 GLY B CA 1
ATOM 5147 C C . GLY B 1 248 ? 2.57 5.406 17.812 1 86.62 248 GLY B C 1
ATOM 5148 O O . GLY B 1 248 ? 1.885 6.379 17.484 1 86.62 248 GLY B O 1
ATOM 5149 N N . PRO B 1 249 ? 2.256 4.492 18.688 1 86.38 249 PRO B N 1
ATOM 5150 C CA . PRO B 1 249 ? 0.978 4.676 19.375 1 86.38 249 PRO B CA 1
ATOM 5151 C C . PRO B 1 249 ? 0.895 6.008 20.125 1 86.38 249 PRO B C 1
ATOM 5153 O O . PRO B 1 249 ? -0.172 6.625 20.172 1 86.38 249 PRO B O 1
ATOM 5156 N N . LEU B 1 250 ? 2.014 6.445 20.609 1 92.06 250 LEU B N 1
ATOM 5157 C CA . LEU B 1 250 ? 2.004 7.707 21.344 1 92.06 250 LEU B CA 1
ATOM 5158 C C . LEU B 1 250 ? 1.799 8.883 20.406 1 92.06 250 LEU B C 1
ATOM 5160 O O . LEU B 1 250 ? 1.1 9.844 20.734 1 92.06 250 LEU B O 1
ATOM 5164 N N . VAL B 1 251 ? 2.377 8.805 19.281 1 94.25 251 VAL B N 1
ATOM 5165 C CA . VAL B 1 251 ? 2.248 9.883 18.312 1 94.25 251 VAL B CA 1
ATOM 5166 C C . VAL B 1 251 ? 0.812 9.938 17.797 1 94.25 251 VAL B C 1
ATOM 5168 O O . VAL B 1 251 ? 0.245 11.023 17.625 1 94.25 251 VAL B O 1
ATOM 5171 N N . ILE B 1 252 ? 0.229 8.789 17.547 1 94.19 252 ILE B N 1
ATOM 5172 C CA . ILE B 1 252 ? -1.164 8.727 17.109 1 94.19 252 ILE B CA 1
ATOM 5173 C C . ILE B 1 252 ? -2.062 9.312 18.203 1 94.19 252 ILE B C 1
ATOM 5175 O O . ILE B 1 252 ? -2.949 10.125 17.906 1 94.19 252 ILE B O 1
ATOM 5179 N N . LEU B 1 253 ? -1.79 8.922 19.406 1 94.19 253 LEU B N 1
ATOM 5180 C CA . LEU B 1 253 ? -2.568 9.422 20.531 1 94.19 253 LEU B CA 1
ATOM 5181 C C . LEU B 1 253 ? -2.428 10.938 20.656 1 94.19 253 LEU B C 1
ATOM 5183 O O . LEU B 1 253 ? -3.406 11.633 20.938 1 94.19 253 LEU B O 1
ATOM 5187 N N . GLN B 1 254 ? -1.225 11.406 20.516 1 96.75 254 GLN B N 1
ATOM 5188 C CA . GLN B 1 254 ? -0.973 12.844 20.531 1 96.75 254 GLN B CA 1
ATOM 5189 C C . GLN B 1 254 ? -1.819 13.562 19.484 1 96.75 254 GLN B C 1
ATOM 5191 O O . GLN B 1 254 ? -2.443 14.586 19.781 1 96.75 254 GLN B O 1
ATOM 5196 N N . GLY B 1 255 ? -1.833 13.023 18.266 1 97.38 255 GLY B N 1
ATOM 5197 C CA . GLY B 1 255 ? -2.648 13.586 17.203 1 97.38 255 GLY B CA 1
ATOM 5198 C C . GLY B 1 255 ? -4.133 13.586 17.516 1 97.38 255 GLY B C 1
ATOM 5199 O O . GLY B 1 255 ? -4.84 14.539 17.203 1 97.38 255 GLY B O 1
ATOM 5200 N N . VAL B 1 256 ? -4.59 12.555 18.172 1 95.94 256 VAL B N 1
ATOM 5201 C CA . VAL B 1 256 ? -6 12.43 18.531 1 95.94 256 VAL B CA 1
ATOM 5202 C C . VAL B 1 256 ? -6.379 13.539 19.5 1 95.94 256 VAL B C 1
ATOM 5204 O O . VAL B 1 256 ? -7.414 14.195 19.344 1 95.94 256 VAL B O 1
ATOM 5207 N N . PHE B 1 257 ? -5.559 13.789 20.484 1 96.06 257 PHE B N 1
ATOM 5208 C CA . PHE B 1 257 ? -5.875 14.805 21.484 1 96.06 257 PHE B CA 1
ATOM 5209 C C . PHE B 1 257 ? -5.816 16.203 20.875 1 96.06 257 PHE B C 1
ATOM 5211 O O . PHE B 1 257 ? -6.617 17.062 21.219 1 96.06 257 PHE B O 1
ATOM 5218 N N . LEU B 1 258 ? -4.848 16.406 20.016 1 96.56 258 LEU B N 1
ATOM 5219 C CA . LEU B 1 258 ? -4.801 17.688 19.297 1 96.56 258 LEU B CA 1
ATOM 5220 C C . LEU B 1 258 ? -6.059 17.891 18.469 1 96.56 258 LEU B C 1
ATOM 5222 O O . LEU B 1 258 ? -6.637 18.984 18.453 1 96.56 258 LEU B O 1
ATOM 5226 N N . PHE B 1 259 ? -6.5 16.875 17.812 1 96.06 259 PHE B N 1
ATOM 5227 C CA . PHE B 1 259 ? -7.711 16.875 17 1 96.06 259 PHE B CA 1
ATOM 5228 C C . PHE B 1 259 ? -8.93 17.219 17.859 1 96.06 259 PHE B C 1
ATOM 5230 O O . PHE B 1 259 ? -9.75 18.062 17.469 1 96.06 259 PHE B O 1
ATOM 5237 N N . LEU B 1 260 ? -8.992 16.594 19 1 93.75 260 LEU B N 1
ATOM 5238 C CA . LEU B 1 260 ? -10.133 16.812 19.891 1 93.75 260 LEU B CA 1
ATOM 5239 C C . LEU B 1 260 ? -10.141 18.219 20.453 1 93.75 260 LEU B C 1
ATOM 5241 O O . LEU B 1 260 ? -11.203 18.812 20.625 1 93.75 260 LEU B O 1
ATOM 5245 N N . LEU B 1 261 ? -9 18.734 20.75 1 93.19 261 LEU B N 1
ATOM 5246 C CA . LEU B 1 261 ? -8.883 20.094 21.266 1 93.19 261 LEU B CA 1
ATOM 5247 C C . LEU B 1 261 ? -9.5 21.094 20.297 1 93.19 261 LEU B C 1
ATOM 5249 O O . LEU B 1 261 ? -10.289 21.953 20.703 1 93.19 261 LEU B O 1
ATOM 5253 N N . PHE B 1 262 ? -9.281 20.953 19.031 1 93.25 262 PHE B N 1
ATOM 5254 C CA . PHE B 1 262 ? -9.766 21.906 18.031 1 93.25 262 PHE B CA 1
ATOM 5255 C C . PHE B 1 262 ? -11.164 21.531 17.578 1 93.25 262 PHE B C 1
ATOM 5257 O O . PHE B 1 262 ? -11.945 22.406 17.156 1 93.25 262 PHE B O 1
ATOM 5264 N N . GLY B 1 263 ? -11.477 20.266 17.609 1 89.75 263 GLY B N 1
ATOM 5265 C CA . GLY B 1 263 ? -12.797 19.828 17.203 1 89.75 263 GLY B CA 1
ATOM 5266 C C . GLY B 1 263 ? -13.914 20.422 18.047 1 89.75 263 GLY B C 1
ATOM 5267 O O . GLY B 1 263 ? -15.039 20.578 17.562 1 89.75 263 GLY B O 1
ATOM 5268 N N . ARG B 1 264 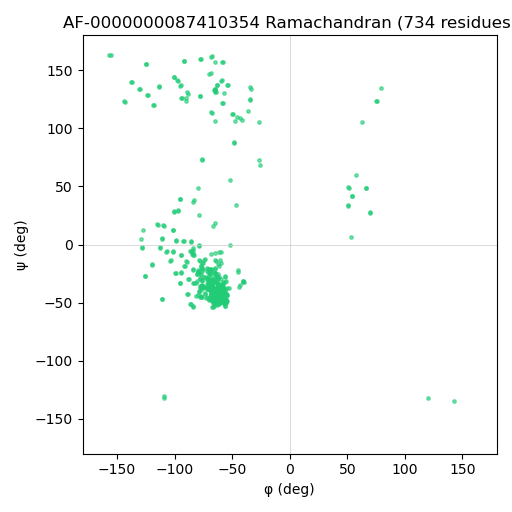? -13.562 21.016 19.188 1 87.81 264 ARG B N 1
ATOM 5269 C CA . ARG B 1 264 ? -14.57 21.484 20.141 1 87.81 264 ARG B CA 1
ATOM 5270 C C . ARG B 1 264 ? -14.703 23 20.062 1 87.81 264 ARG B C 1
ATOM 5272 O O . ARG B 1 264 ? -15.617 23.578 20.656 1 87.81 264 ARG B O 1
ATOM 5279 N N . MET B 1 265 ? -13.852 23.812 19.469 1 86.56 265 MET B N 1
ATOM 5280 C CA . MET B 1 265 ? -13.844 25.266 19.438 1 86.56 265 MET B CA 1
ATOM 5281 C C . MET B 1 265 ? -14.859 25.797 18.422 1 86.56 265 MET B C 1
ATOM 5283 O O . MET B 1 265 ? -15.336 26.922 18.531 1 86.56 265 MET B O 1
ATOM 5287 N N . LYS B 1 266 ? -15.82 25.359 18 1 84 266 LYS B N 1
ATOM 5288 C CA . LYS B 1 266 ? -16.766 25.672 16.938 1 84 266 LYS B CA 1
ATOM 5289 C C . LYS B 1 266 ? -16.781 27.172 16.641 1 84 266 LYS B C 1
ATOM 5291 O O . LYS B 1 266 ? -17.188 27.984 17.5 1 84 266 LYS B O 1
ATOM 5296 N N . PHE B 1 267 ? -16.188 27.672 15.5 1 90.5 267 PHE B N 1
ATOM 5297 C CA . PHE B 1 267 ? -16.203 29.062 15.055 1 90.5 267 PHE B CA 1
ATOM 5298 C C . PHE B 1 267 ? -16 29.156 13.547 1 90.5 267 PHE B C 1
ATOM 5300 O O . PHE B 1 267 ? -15.68 28.156 12.898 1 90.5 267 PHE B O 1
ATOM 5307 N N . LYS B 1 268 ? -16.344 30.312 13.008 1 91.44 268 LYS B N 1
ATOM 5308 C CA . LYS B 1 268 ? -16.156 30.594 11.586 1 91.44 268 LYS B CA 1
ATOM 5309 C C . LYS B 1 268 ? -15.305 31.844 11.375 1 91.44 268 LYS B C 1
ATOM 5311 O O . LYS B 1 268 ? -15.492 32.844 12.055 1 91.44 268 LYS B O 1
ATOM 5316 N N . ASN B 1 269 ? -14.32 31.781 10.609 1 94.56 269 ASN B N 1
ATOM 5317 C CA . ASN B 1 269 ? -13.43 32.875 10.258 1 94.56 269 ASN B CA 1
ATOM 5318 C C . ASN B 1 269 ? -12.977 32.781 8.805 1 94.56 269 ASN B C 1
ATOM 5320 O O . ASN B 1 269 ? -12.281 31.844 8.422 1 94.56 269 ASN B O 1
ATOM 5324 N N . ASN B 1 270 ? -13.188 33.75 8.031 1 93.25 270 ASN B N 1
ATOM 5325 C CA . ASN B 1 270 ? -12.93 33.719 6.594 1 93.25 270 ASN B CA 1
ATOM 5326 C C . ASN B 1 270 ? -11.438 33.812 6.289 1 93.25 270 ASN B C 1
ATOM 5328 O O . ASN B 1 270 ? -10.969 33.25 5.289 1 93.25 270 ASN B O 1
ATOM 5332 N N . ILE B 1 271 ? -10.758 34.562 7.078 1 94.44 271 ILE B N 1
ATOM 5333 C CA . ILE B 1 271 ? -9.32 34.688 6.863 1 94.44 271 ILE B CA 1
ATOM 5334 C C . ILE B 1 271 ? -8.641 33.312 7.051 1 94.44 271 ILE B C 1
ATOM 5336 O O . ILE B 1 271 ? -7.781 32.938 6.258 1 94.44 271 ILE B O 1
ATOM 5340 N N . ILE B 1 272 ? -9.047 32.625 8.07 1 94.94 272 ILE B N 1
ATOM 5341 C CA . ILE B 1 272 ? -8.508 31.297 8.336 1 94.94 272 ILE B CA 1
ATOM 5342 C C . ILE B 1 272 ? -8.828 30.359 7.172 1 94.94 272 ILE B C 1
ATOM 5344 O O . ILE B 1 272 ? -7.953 29.641 6.691 1 94.94 272 ILE B O 1
ATOM 5348 N N . ASN B 1 273 ? -10.023 30.453 6.723 1 94.38 273 ASN B N 1
ATOM 5349 C CA . ASN B 1 273 ? -10.438 29.609 5.605 1 94.38 273 ASN B CA 1
ATOM 5350 C C . ASN B 1 273 ? -9.672 29.969 4.332 1 94.38 273 ASN B C 1
ATOM 5352 O O . ASN B 1 273 ? -9.305 29.078 3.561 1 94.38 273 ASN B O 1
ATOM 5356 N N . TRP B 1 274 ? -9.477 31.25 4.215 1 94.69 274 TRP B N 1
ATOM 5357 C CA . TRP B 1 274 ? -8.727 31.719 3.059 1 94.69 274 TRP B CA 1
ATOM 5358 C C . TRP B 1 274 ? -7.289 31.219 3.098 1 94.69 274 TRP B C 1
ATOM 5360 O O . TRP B 1 274 ? -6.762 30.734 2.09 1 94.69 274 TRP B O 1
ATOM 5370 N N . CYS B 1 275 ? -6.664 31.219 4.172 1 95.69 275 CYS B N 1
ATOM 5371 C CA . CYS B 1 275 ? -5.301 30.734 4.336 1 95.69 275 CYS B CA 1
ATOM 5372 C C . CYS B 1 275 ? -5.246 29.219 4.207 1 95.69 275 CYS B C 1
ATOM 5374 O O . CYS B 1 275 ? -4.344 28.672 3.564 1 95.69 275 CYS B O 1
ATOM 5376 N N . ALA B 1 276 ? -6.242 28.578 4.734 1 95.25 276 ALA B N 1
ATOM 5377 C CA . ALA B 1 276 ? -6.258 27.125 4.809 1 95.25 276 ALA B CA 1
ATOM 5378 C C . ALA B 1 276 ? -6.418 26.5 3.422 1 95.25 276 ALA B C 1
ATOM 5380 O O . ALA B 1 276 ? -5.969 25.375 3.178 1 95.25 276 ALA B O 1
ATOM 5381 N N . SER B 1 277 ? -7.02 27.234 2.52 1 93.69 277 SER B N 1
ATOM 5382 C CA . SER B 1 277 ? -7.219 26.719 1.164 1 93.69 277 SER B CA 1
ATOM 5383 C C . SER B 1 277 ? -5.887 26.5 0.456 1 93.69 277 SER B C 1
ATOM 5385 O O . SER B 1 277 ? -5.82 25.797 -0.55 1 93.69 277 SER B O 1
ATOM 5387 N N . SER B 1 278 ? -4.801 27.062 1.034 1 96.06 278 SER B N 1
ATOM 5388 C CA . SER B 1 278 ? -3.471 26.953 0.445 1 96.06 278 SER B CA 1
ATOM 5389 C C . SER B 1 278 ? -2.535 26.141 1.338 1 96.06 278 SER B C 1
ATOM 5391 O O . SER B 1 278 ? -1.312 26.25 1.215 1 96.06 278 SER B O 1
ATOM 5393 N N . CYS B 1 279 ? -3.105 25.453 2.191 1 95.56 279 CYS B N 1
ATOM 5394 C CA . CYS B 1 279 ? -2.34 24.75 3.215 1 95.56 279 CYS B CA 1
ATOM 5395 C C . CYS B 1 279 ? -1.353 23.766 2.582 1 95.56 279 CYS B C 1
ATOM 5397 O O . CYS B 1 279 ? -0.168 23.781 2.922 1 95.56 279 CYS B O 1
ATOM 5399 N N . LEU B 1 280 ? -1.748 22.984 1.598 1 95.56 280 LEU B N 1
ATOM 5400 C CA . LEU B 1 280 ? -0.916 21.969 0.974 1 95.56 280 LEU B CA 1
ATOM 5401 C C . LEU B 1 280 ? 0.216 22.594 0.173 1 95.56 280 LEU B C 1
ATOM 5403 O O . LEU B 1 280 ? 1.314 22.047 0.095 1 95.56 280 LEU B O 1
ATOM 5407 N N . ALA B 1 281 ? -0.007 23.719 -0.35 1 97 281 ALA B N 1
ATOM 5408 C CA . ALA B 1 281 ? 0.979 24.422 -1.17 1 97 281 ALA B CA 1
ATOM 5409 C C . ALA B 1 281 ? 2.234 24.734 -0.364 1 97 281 ALA B C 1
ATOM 5411 O O . ALA B 1 281 ? 3.346 24.719 -0.901 1 97 281 ALA B O 1
ATOM 5412 N N . ILE B 1 282 ? 2.062 25.016 0.868 1 97.88 282 ILE B N 1
ATOM 5413 C CA . ILE B 1 282 ? 3.193 25.328 1.735 1 97.88 282 ILE B CA 1
ATOM 5414 C C . ILE B 1 282 ? 4.18 24.172 1.74 1 97.88 282 ILE B C 1
ATOM 5416 O O . ILE B 1 282 ? 5.387 24.375 1.583 1 97.88 282 ILE B O 1
ATOM 5420 N N . TYR B 1 283 ? 3.691 23.016 1.849 1 96.94 283 TYR B N 1
ATOM 5421 C CA . TYR B 1 283 ? 4.504 21.797 1.844 1 96.94 283 TYR B CA 1
ATOM 5422 C C . TYR B 1 283 ? 5.117 21.562 0.47 1 96.94 283 TYR B C 1
ATOM 5424 O O . TYR B 1 283 ? 6.309 21.266 0.36 1 96.94 283 TYR B O 1
ATOM 5432 N N . LEU B 1 284 ? 4.355 21.672 -0.597 1 97.31 284 LEU B N 1
ATOM 5433 C CA . LEU B 1 284 ? 4.789 21.375 -1.954 1 97.31 284 LEU B CA 1
ATOM 5434 C C . LEU B 1 284 ? 5.902 22.312 -2.396 1 97.31 284 LEU B C 1
ATOM 5436 O O . LEU B 1 284 ? 6.801 21.922 -3.141 1 97.31 284 LEU B O 1
ATOM 5440 N N . ILE B 1 285 ? 5.859 23.484 -1.886 1 97 285 ILE B N 1
ATOM 5441 C CA . ILE B 1 285 ? 6.832 24.484 -2.324 1 97 285 ILE B CA 1
ATOM 5442 C C . ILE B 1 285 ? 8.133 24.312 -1.542 1 97 285 ILE B C 1
ATOM 5444 O O . ILE B 1 285 ? 9.195 24.109 -2.131 1 97 285 ILE B O 1
ATOM 5448 N N . HIS B 1 286 ? 8.062 24.297 -0.21 1 96.5 286 HIS B N 1
ATOM 5449 C CA . HIS B 1 286 ? 9.312 24.344 0.542 1 96.5 286 HIS B CA 1
ATOM 5450 C C . HIS B 1 286 ? 10.008 23 0.553 1 96.5 286 HIS B C 1
ATOM 5452 O O . HIS B 1 286 ? 11.219 22.906 0.787 1 96.5 286 HIS B O 1
ATOM 5458 N N . MET B 1 287 ? 9.258 21.906 0.243 1 96.25 287 MET B N 1
ATOM 5459 C CA . MET B 1 287 ? 9.867 20.578 0.246 1 96.25 287 MET B CA 1
ATOM 5460 C C . MET B 1 287 ? 10 20.031 -1.173 1 96.25 287 MET B C 1
ATOM 5462 O O . MET B 1 287 ? 10.203 18.828 -1.367 1 96.25 287 MET B O 1
ATOM 5466 N N . HIS B 1 288 ? 9.883 20.906 -2.121 1 96.19 288 HIS B N 1
ATOM 5467 C CA . HIS B 1 288 ? 10.148 20.484 -3.494 1 96.19 288 HIS B CA 1
ATOM 5468 C C . HIS B 1 288 ? 11.57 19.953 -3.646 1 96.19 288 HIS B C 1
ATOM 5470 O O . HIS B 1 288 ? 12.508 20.516 -3.074 1 96.19 288 HIS B O 1
ATOM 5476 N N . PRO B 1 289 ? 11.75 18.891 -4.441 1 93.56 289 PRO B N 1
ATOM 5477 C CA . PRO B 1 289 ? 13.07 18.266 -4.566 1 93.56 289 PRO B CA 1
ATOM 5478 C C . PRO B 1 289 ? 14.156 19.25 -5.008 1 93.56 289 PRO B C 1
ATOM 5480 O O . PRO B 1 289 ? 15.32 19.078 -4.648 1 93.56 289 PRO B O 1
ATOM 5483 N N . SER B 1 290 ? 13.812 20.266 -5.703 1 93.19 290 SER B N 1
ATOM 5484 C CA . SER B 1 290 ? 14.797 21.219 -6.215 1 93.19 290 SER B CA 1
ATOM 5485 C C . SER B 1 290 ? 15.227 22.188 -5.133 1 93.19 290 SER B C 1
ATOM 5487 O O . SER B 1 290 ? 16.297 22.812 -5.234 1 93.19 290 SER B O 1
ATOM 5489 N N . ILE B 1 291 ? 14.453 22.422 -4.105 1 94.25 291 ILE B N 1
ATOM 5490 C CA . ILE B 1 291 ? 14.758 23.469 -3.143 1 94.25 291 ILE B CA 1
ATOM 5491 C C . ILE B 1 291 ? 14.945 22.859 -1.755 1 94.25 291 ILE B C 1
ATOM 5493 O O . ILE B 1 291 ? 15.477 23.516 -0.853 1 94.25 291 ILE B O 1
ATOM 5497 N N . LYS B 1 292 ? 14.516 21.656 -1.523 1 94.44 292 LYS B N 1
ATOM 5498 C CA . LYS B 1 292 ? 14.523 21.047 -0.195 1 94.44 292 LYS B CA 1
ATOM 5499 C C . LYS B 1 292 ? 15.922 21.047 0.406 1 94.44 292 LYS B C 1
ATOM 5501 O O . LYS B 1 292 ? 16.094 21.281 1.606 1 94.44 292 LYS B O 1
ATOM 5506 N N . ASN B 1 293 ? 16.922 20.797 -0.404 1 92.62 293 ASN B N 1
ATOM 5507 C CA . ASN B 1 293 ? 18.297 20.781 0.11 1 92.62 293 ASN B CA 1
ATOM 5508 C C . ASN B 1 293 ? 18.734 22.172 0.561 1 92.62 293 ASN B C 1
ATOM 5510 O O . ASN B 1 293 ? 19.484 22.297 1.531 1 92.62 293 ASN B O 1
ATOM 5514 N N . ILE B 1 294 ? 18.312 23.141 -0.149 1 93.81 294 ILE B N 1
ATOM 5515 C CA . ILE B 1 294 ? 18.625 24.516 0.248 1 93.81 294 ILE B CA 1
ATOM 5516 C C . ILE B 1 294 ? 17.984 24.812 1.603 1 93.81 294 ILE B C 1
ATOM 5518 O O . ILE B 1 294 ? 18.625 25.391 2.486 1 93.81 294 ILE B O 1
ATOM 5522 N N . TYR B 1 295 ? 16.734 24.422 1.73 1 94.69 295 TYR B N 1
ATOM 5523 C CA . TYR B 1 295 ? 16.031 24.578 2.99 1 94.69 295 TYR B CA 1
ATOM 5524 C C . TYR B 1 295 ? 16.75 23.875 4.129 1 94.69 295 TYR B C 1
ATOM 5526 O O . TYR B 1 295 ? 16.953 24.453 5.195 1 94.69 295 TYR B O 1
ATOM 5534 N N . TYR B 1 296 ? 17.203 22.656 3.898 1 92.94 296 TYR B N 1
ATOM 5535 C CA . TYR B 1 296 ? 17.891 21.859 4.902 1 92.94 296 TYR B CA 1
ATOM 5536 C C . TYR B 1 296 ? 19.234 22.469 5.277 1 92.94 296 TYR B C 1
ATOM 5538 O O . TYR B 1 296 ? 19.562 22.594 6.461 1 92.94 296 TYR B O 1
ATOM 5546 N N . HIS B 1 297 ? 19.953 22.859 4.293 1 93.38 297 HIS B N 1
ATOM 5547 C CA . HIS B 1 297 ? 21.266 23.469 4.559 1 93.38 297 HIS B CA 1
ATOM 5548 C C . HIS B 1 297 ? 21.125 24.75 5.352 1 93.38 297 HIS B C 1
ATOM 5550 O O . HIS B 1 297 ? 21.891 25 6.285 1 93.38 297 HIS B O 1
ATOM 5556 N N . PHE B 1 298 ? 20.172 25.5 4.98 1 94.44 298 PHE B N 1
ATOM 5557 C CA . PHE B 1 298 ? 19.969 26.766 5.668 1 94.44 298 PHE B CA 1
ATOM 5558 C C . PHE B 1 298 ? 19.578 26.531 7.125 1 94.44 298 PHE B C 1
ATOM 5560 O O . PHE B 1 298 ? 20.156 27.125 8.031 1 94.44 298 PHE B O 1
ATOM 5567 N N . THR B 1 299 ? 18.656 25.656 7.379 1 93.12 299 THR B N 1
ATOM 5568 C CA . THR B 1 299 ? 18.188 25.422 8.742 1 93.12 299 THR B CA 1
ATOM 5569 C C . THR B 1 299 ? 19.281 24.781 9.578 1 93.12 299 THR B C 1
ATOM 5571 O O . THR B 1 299 ? 19.391 25.031 10.781 1 93.12 299 THR B O 1
ATOM 5574 N N . LYS B 1 300 ? 20.062 23.969 8.984 1 90.06 300 LYS B N 1
ATOM 5575 C CA . LYS B 1 300 ? 21.203 23.375 9.688 1 90.06 300 LYS B CA 1
ATOM 5576 C C . LYS B 1 300 ? 22.203 24.438 10.102 1 90.06 300 LYS B C 1
ATOM 5578 O O . LYS B 1 300 ? 22.75 24.391 11.211 1 90.06 300 LYS B O 1
ATOM 5583 N N . SER B 1 301 ? 22.438 25.391 9.242 1 92.06 301 SER B N 1
ATOM 5584 C CA . SER B 1 301 ? 23.406 26.453 9.516 1 92.06 301 SER B CA 1
ATOM 5585 C C . SER B 1 301 ? 22.953 27.312 10.68 1 92.06 301 SER B C 1
ATOM 5587 O O . SER B 1 301 ? 23.781 27.938 11.344 1 92.06 301 SER B O 1
ATOM 5589 N N . LEU B 1 302 ? 21.672 27.344 10.93 1 90.69 302 LEU B N 1
ATOM 5590 C CA . LEU B 1 302 ? 21.141 28.156 12.023 1 90.69 302 LEU B CA 1
ATOM 5591 C C . LEU B 1 302 ? 21.578 27.609 13.375 1 90.69 302 LEU B C 1
ATOM 5593 O O . LEU B 1 302 ? 21.578 28.328 14.375 1 90.69 302 LEU B O 1
ATOM 5597 N N . TYR B 1 303 ? 21.938 26.375 13.43 1 87.31 303 TYR B N 1
ATOM 5598 C CA . TYR B 1 303 ? 22.344 25.75 14.68 1 87.31 303 TYR B CA 1
ATOM 5599 C C . TYR B 1 303 ? 23.734 26.219 15.094 1 87.31 303 TYR B C 1
ATOM 5601 O O . TYR B 1 303 ? 24.156 25.984 16.234 1 87.31 303 TYR B O 1
ATOM 5609 N N . GLU B 1 304 ? 24.438 26.844 14.211 1 86.56 304 GLU B N 1
ATOM 5610 C CA . GLU B 1 304 ? 25.75 27.406 14.531 1 86.56 304 GLU B CA 1
ATOM 5611 C C . GLU B 1 304 ? 25.609 28.781 15.188 1 86.56 304 GLU B C 1
ATOM 5613 O O . GLU B 1 304 ? 26.562 29.297 15.766 1 86.56 304 GLU B O 1
ATOM 5618 N N . LYS B 1 305 ? 24.453 29.297 15.203 1 88.75 305 LYS B N 1
ATOM 5619 C CA . LYS B 1 305 ? 24.188 30.609 15.781 1 88.75 305 LYS B CA 1
ATOM 5620 C C . LYS B 1 305 ? 23.797 30.5 17.25 1 88.75 305 LYS B C 1
ATOM 5622 O O . LYS B 1 305 ? 23.375 29.422 17.703 1 88.75 305 LYS B O 1
ATOM 5627 N N . PRO B 1 306 ? 24 31.672 18 1 87.19 306 PRO B N 1
ATOM 5628 C CA . PRO B 1 306 ? 23.484 31.656 19.375 1 87.19 306 PRO B CA 1
ATOM 5629 C C . PRO B 1 306 ? 22 31.375 19.438 1 87.19 306 PRO B C 1
ATOM 5631 O O . PRO B 1 306 ? 21.266 31.625 18.469 1 87.19 306 PRO B O 1
ATOM 5634 N N . PHE B 1 307 ? 21.516 30.891 20.531 1 85.38 307 PHE B N 1
ATOM 5635 C CA . PHE B 1 307 ? 20.172 30.344 20.719 1 85.38 307 PHE B CA 1
ATOM 5636 C C . PHE B 1 307 ? 19.109 31.344 20.312 1 85.38 307 PHE B C 1
ATOM 5638 O O . PHE B 1 307 ? 18.203 31.016 19.531 1 85.38 307 PHE B O 1
ATOM 5645 N N . PHE B 1 308 ? 19.219 32.594 20.797 1 89.81 308 PHE B N 1
ATOM 5646 C CA . PHE B 1 308 ? 18.172 33.562 20.547 1 89.81 308 PHE B CA 1
ATOM 5647 C C . PHE B 1 308 ? 18.156 33.969 19.062 1 89.81 308 PHE B C 1
ATOM 5649 O O . PHE B 1 308 ? 17.078 34.188 18.5 1 89.81 308 PHE B O 1
ATOM 5656 N N . GLU B 1 309 ? 19.344 34 18.406 1 92 309 GLU B N 1
ATOM 5657 C CA . GLU B 1 309 ? 19.406 34.25 16.984 1 92 309 GLU B CA 1
ATOM 5658 C C . GLU B 1 309 ? 18.844 33.094 16.172 1 92 309 GLU B C 1
ATOM 5660 O O . GLU B 1 309 ? 18.219 33.281 15.133 1 92 309 GLU B O 1
ATOM 5665 N N . HIS B 1 310 ? 19.141 31.922 16.703 1 91.31 310 HIS B N 1
ATOM 5666 C CA . HIS B 1 310 ? 18.594 30.719 16.078 1 91.31 310 HIS B CA 1
ATOM 5667 C C . HIS B 1 310 ? 17.078 30.734 16.078 1 91.31 310 HIS B C 1
ATOM 5669 O O . HIS B 1 310 ? 16.453 30.562 15.031 1 91.31 310 HIS B O 1
ATOM 5675 N N . VAL B 1 311 ? 16.516 31 17.203 1 91.88 311 VAL B N 1
ATOM 5676 C CA . VAL B 1 311 ? 15.062 30.969 17.375 1 91.88 311 VAL B CA 1
ATOM 5677 C C . VAL B 1 311 ? 14.414 32.094 16.547 1 91.88 311 VAL B C 1
ATOM 5679 O O . VAL B 1 311 ? 13.422 31.844 15.852 1 91.88 311 VAL B O 1
ATOM 5682 N N . TYR B 1 312 ? 15.023 33.219 16.625 1 95.06 312 TYR B N 1
ATOM 5683 C CA . TYR B 1 312 ? 14.516 34.344 15.852 1 95.06 312 TYR B CA 1
ATOM 5684 C C . TYR B 1 312 ? 14.539 34.062 14.359 1 95.06 312 TYR B C 1
ATOM 5686 O O . TYR B 1 312 ? 13.562 34.312 13.648 1 95.06 312 TYR B O 1
ATOM 5694 N N . SER B 1 313 ? 15.656 33.594 13.859 1 96 313 SER B N 1
ATOM 5695 C CA . SER B 1 313 ? 15.805 33.281 12.445 1 96 313 SER B CA 1
ATOM 5696 C C . SER B 1 313 ? 14.797 32.219 12.008 1 96 313 SER B C 1
ATOM 5698 O O . SER B 1 313 ? 14.25 32.281 10.906 1 96 313 SER B O 1
ATOM 5700 N N . LEU B 1 314 ? 14.516 31.25 12.883 1 95.31 314 LEU B N 1
ATOM 5701 C CA . LEU B 1 314 ? 13.547 30.203 12.57 1 95.31 314 LEU B CA 1
ATOM 5702 C C . LEU B 1 314 ? 12.141 30.781 12.453 1 95.31 314 LEU B C 1
ATOM 5704 O O . LEU B 1 314 ? 11.398 30.438 11.531 1 95.31 314 LEU B O 1
ATOM 5708 N N . ILE B 1 315 ? 11.812 31.625 13.359 1 96.44 315 ILE B N 1
ATOM 5709 C CA . ILE B 1 315 ? 10.492 32.219 13.344 1 96.44 315 ILE B CA 1
ATOM 5710 C C . ILE B 1 315 ? 10.305 33.031 12.055 1 96.44 315 ILE B C 1
ATOM 5712 O O . ILE B 1 315 ? 9.25 32.938 11.414 1 96.44 315 ILE B O 1
ATOM 5716 N N . VAL B 1 316 ? 11.281 33.781 11.68 1 97.12 316 VAL B N 1
ATOM 5717 C CA . VAL B 1 316 ? 11.219 34.562 10.461 1 97.12 316 VAL B CA 1
ATOM 5718 C C . VAL B 1 316 ? 11.102 33.656 9.25 1 97.12 316 VAL B C 1
ATOM 5720 O O . VAL B 1 316 ? 10.281 33.875 8.359 1 97.12 316 VAL B O 1
ATOM 5723 N N . LEU B 1 317 ? 11.891 32.625 9.25 1 97.12 317 LEU B N 1
ATOM 5724 C CA . LEU B 1 317 ? 11.852 31.656 8.148 1 97.12 317 LEU B CA 1
ATOM 5725 C C . LEU B 1 317 ? 10.469 31.016 8.031 1 97.12 317 LEU B C 1
ATOM 5727 O O . LEU B 1 317 ? 9.906 30.969 6.934 1 97.12 317 LEU B O 1
ATOM 5731 N N . PHE B 1 318 ? 9.891 30.562 9.156 1 97.62 318 PHE B N 1
ATOM 5732 C CA . PHE B 1 318 ? 8.586 29.922 9.164 1 97.62 318 PHE B CA 1
ATOM 5733 C C . PHE B 1 318 ? 7.516 30.875 8.633 1 97.62 318 PHE B C 1
ATOM 5735 O O . PHE B 1 318 ? 6.672 30.469 7.828 1 97.62 318 PHE B O 1
ATOM 5742 N N . THR B 1 319 ? 7.629 32.062 9.047 1 96.94 319 THR B N 1
ATOM 5743 C CA . THR B 1 319 ? 6.652 33.062 8.641 1 96.94 319 THR B CA 1
ATOM 5744 C C . THR B 1 319 ? 6.758 33.344 7.145 1 96.94 319 THR B C 1
ATOM 5746 O O . THR B 1 319 ? 5.746 33.406 6.445 1 96.94 319 THR B O 1
ATOM 5749 N N . CYS B 1 320 ? 7.914 33.5 6.645 1 96.94 320 CYS B N 1
ATOM 5750 C CA . CYS B 1 320 ? 8.133 33.781 5.23 1 96.94 320 CYS B CA 1
ATOM 5751 C C . CYS B 1 320 ? 7.68 32.594 4.363 1 96.94 320 CYS B C 1
ATOM 5753 O O . CYS B 1 320 ? 7 32.812 3.354 1 96.94 320 CYS B O 1
ATOM 5755 N N . VAL B 1 321 ? 8.031 31.438 4.797 1 97 321 VAL B N 1
ATOM 5756 C CA . VAL B 1 321 ? 7.652 30.25 4.043 1 97 321 VAL B CA 1
ATOM 5757 C C . VAL B 1 321 ? 6.133 30.109 4.055 1 97 321 VAL B C 1
ATOM 5759 O O . VAL B 1 321 ? 5.52 29.859 3.01 1 97 321 VAL B O 1
ATOM 5762 N N . PHE B 1 322 ? 5.598 30.297 5.199 1 96.19 322 PHE B N 1
ATOM 5763 C CA . PHE B 1 322 ? 4.164 30.109 5.391 1 96.19 322 PHE B CA 1
ATOM 5764 C C . PHE B 1 322 ? 3.377 31.156 4.613 1 96.19 322 PHE B C 1
ATOM 5766 O O . PHE B 1 322 ? 2.557 30.828 3.76 1 96.19 322 PHE B O 1
ATOM 5773 N N . LEU B 1 323 ? 3.654 32.406 4.789 1 95.75 323 LEU B N 1
ATOM 5774 C CA . LEU B 1 323 ? 2.92 33.5 4.152 1 95.75 323 LEU B CA 1
ATOM 5775 C C . LEU B 1 323 ? 3.262 33.594 2.668 1 95.75 323 LEU B C 1
ATOM 5777 O O . LEU B 1 323 ? 2.379 33.781 1.834 1 95.75 323 LEU B O 1
ATOM 5781 N N . GLY B 1 324 ? 4.512 33.438 2.311 1 97.19 324 GLY B N 1
ATOM 5782 C CA . GLY B 1 324 ? 4.918 33.469 0.914 1 97.19 324 GLY B CA 1
ATOM 5783 C C . GLY B 1 324 ? 4.238 32.375 0.082 1 97.19 324 GLY B C 1
ATOM 5784 O O . GLY B 1 324 ? 3.752 32.656 -1.018 1 97.19 324 GLY B O 1
ATOM 5785 N N . SER B 1 325 ? 4.168 31.203 0.637 1 97.94 325 SER B N 1
ATOM 5786 C CA . SER B 1 325 ? 3.547 30.094 -0.083 1 97.94 325 SER B CA 1
ATOM 5787 C C . SER B 1 325 ? 2.049 30.312 -0.262 1 97.94 325 SER B C 1
ATOM 5789 O O . SER B 1 325 ? 1.487 29.984 -1.31 1 97.94 325 SER B O 1
ATOM 5791 N N . ILE B 1 326 ? 1.406 30.844 0.754 1 97.19 326 ILE B N 1
ATOM 5792 C CA . ILE B 1 326 ? -0.029 31.094 0.692 1 97.19 326 ILE B CA 1
ATOM 5793 C C . ILE B 1 326 ? -0.323 32.125 -0.402 1 97.19 326 ILE B C 1
ATOM 5795 O O . ILE B 1 326 ? -1.23 31.938 -1.215 1 97.19 326 ILE B O 1
ATOM 5799 N N . LEU B 1 327 ? 0.453 33.125 -0.466 1 96.56 327 LEU B N 1
ATOM 5800 C CA . LEU B 1 327 ? 0.234 34.156 -1.449 1 96.56 327 LEU B CA 1
ATOM 5801 C C . LEU B 1 327 ? 0.487 33.656 -2.863 1 96.56 327 LEU B C 1
ATOM 5803 O O . LEU B 1 327 ? -0.297 33.938 -3.775 1 96.56 327 LEU B O 1
ATOM 5807 N N . ILE B 1 328 ? 1.512 32.938 -3.068 1 96.62 328 ILE B N 1
ATOM 5808 C CA . ILE B 1 328 ? 1.826 32.344 -4.371 1 96.62 328 ILE B CA 1
ATOM 5809 C C . ILE B 1 328 ? 0.698 31.406 -4.805 1 96.62 328 ILE B C 1
ATOM 5811 O O . ILE B 1 328 ? 0.32 31.391 -5.98 1 96.62 328 ILE B O 1
ATOM 5815 N N . ASP B 1 329 ? 0.161 30.672 -3.857 1 97.5 329 ASP B N 1
ATOM 5816 C CA . ASP B 1 329 ? -0.831 29.641 -4.168 1 97.5 329 ASP B CA 1
ATOM 5817 C C . ASP B 1 329 ? -2.145 30.281 -4.629 1 97.5 329 ASP B C 1
ATOM 5819 O O . ASP B 1 329 ? -2.939 29.625 -5.316 1 97.5 329 ASP B O 1
ATOM 5823 N N . LYS B 1 330 ? -2.369 31.562 -4.203 1 96 330 LYS B N 1
ATOM 5824 C CA . LYS B 1 330 ? -3.596 32.219 -4.66 1 96 330 LYS B CA 1
ATOM 5825 C C . LYS B 1 330 ? -3.592 32.375 -6.18 1 96 330 LYS B C 1
ATOM 5827 O O . LYS B 1 330 ? -4.645 32.312 -6.816 1 96 330 LYS B O 1
ATOM 5832 N N . ILE B 1 331 ? -2.455 32.469 -6.754 1 94.75 331 ILE B N 1
ATOM 5833 C CA . ILE B 1 331 ? -2.314 32.531 -8.203 1 94.75 331 ILE B CA 1
ATOM 5834 C C . ILE B 1 331 ? -2.656 31.172 -8.812 1 94.75 331 ILE B C 1
ATOM 5836 O O . ILE B 1 331 ? -3.43 31.094 -9.773 1 94.75 331 ILE B O 1
ATOM 5840 N N . ARG B 1 332 ? -2.115 30.156 -8.25 1 95 332 ARG B N 1
ATOM 5841 C CA . ARG B 1 332 ? -2.373 28.797 -8.742 1 95 332 ARG B CA 1
ATOM 5842 C C . ARG B 1 332 ? -3.859 28.469 -8.672 1 95 332 ARG B C 1
ATOM 5844 O O . ARG B 1 332 ? -4.406 27.844 -9.594 1 95 332 ARG B O 1
ATOM 5851 N N . ILE B 1 333 ? -4.496 28.844 -7.57 1 94.94 333 ILE B N 1
ATOM 5852 C CA . ILE B 1 333 ? -5.918 28.578 -7.395 1 94.94 333 ILE B CA 1
ATOM 5853 C C . ILE B 1 333 ? -6.715 29.25 -8.508 1 94.94 333 ILE B C 1
ATOM 5855 O O . ILE B 1 333 ? -7.641 28.656 -9.062 1 94.94 333 ILE B O 1
ATOM 5859 N N . TYR B 1 334 ? -6.316 30.422 -8.812 1 93.56 334 TYR B N 1
ATOM 5860 C CA . TYR B 1 334 ? -6.977 31.141 -9.898 1 93.56 334 TYR B CA 1
ATOM 5861 C C . TYR B 1 334 ? -6.812 30.391 -11.219 1 93.56 334 TYR B C 1
ATOM 5863 O O . TYR B 1 334 ? -7.781 30.203 -11.953 1 93.56 334 TYR B O 1
ATOM 5871 N N . ILE B 1 335 ? -5.676 29.938 -11.547 1 94.25 335 ILE B N 1
ATOM 5872 C CA . ILE B 1 335 ? -5.379 29.219 -12.781 1 94.25 335 ILE B CA 1
ATOM 5873 C C . ILE B 1 335 ? -6.129 27.891 -12.797 1 94.25 335 ILE B C 1
ATOM 5875 O O . ILE B 1 335 ? -6.723 27.516 -13.812 1 94.25 335 ILE B O 1
ATOM 5879 N N . SER B 1 336 ? -6.027 27.188 -11.672 1 93 336 SER B N 1
ATOM 5880 C CA . SER B 1 336 ? -6.68 25.891 -11.547 1 93 336 SER B CA 1
ATOM 5881 C C . SER B 1 336 ? -8.18 26 -11.812 1 93 336 SER B C 1
ATOM 5883 O O . SER B 1 336 ? -8.75 25.156 -12.5 1 93 336 SER B O 1
ATOM 5885 N N . ASN B 1 337 ? -8.781 27.016 -11.242 1 91.56 337 ASN B N 1
ATOM 5886 C CA . ASN B 1 337 ? -10.211 27.203 -11.445 1 91.56 337 ASN B CA 1
ATOM 5887 C C . ASN B 1 337 ? -10.539 27.484 -12.906 1 91.56 337 ASN B C 1
ATOM 5889 O O . ASN B 1 337 ? -11.539 27 -13.43 1 91.56 337 ASN B O 1
ATOM 5893 N N . ARG B 1 338 ? -9.758 28.203 -13.57 1 91.81 338 ARG B N 1
ATOM 5894 C CA . ARG B 1 338 ? -9.961 28.516 -14.984 1 91.81 338 ARG B CA 1
ATOM 5895 C C . ARG B 1 338 ? -9.82 27.266 -15.852 1 91.81 338 ARG B C 1
ATOM 5897 O O . ARG B 1 338 ? -10.641 27.031 -16.75 1 91.81 338 ARG B O 1
ATOM 5904 N N . ILE B 1 339 ? -8.852 26.5 -15.586 1 92.88 339 ILE B N 1
ATOM 5905 C CA . ILE B 1 339 ? -8.617 25.281 -16.359 1 92.88 339 ILE B CA 1
ATOM 5906 C C . ILE B 1 339 ? -9.742 24.281 -16.109 1 92.88 339 ILE B C 1
ATOM 5908 O O . ILE B 1 339 ? -10.234 23.641 -17.047 1 92.88 339 ILE B O 1
ATOM 5912 N N . TYR B 1 340 ? -10.055 24.125 -14.852 1 91.25 340 TYR B N 1
ATOM 5913 C CA . TYR B 1 340 ? -11.141 23.203 -14.516 1 91.25 340 TYR B CA 1
ATOM 5914 C C . TYR B 1 340 ? -12.43 23.594 -15.227 1 91.25 340 TYR B C 1
ATOM 5916 O O . TYR B 1 340 ? -13.133 22.734 -15.766 1 91.25 340 TYR B O 1
ATOM 5924 N N . ASN B 1 341 ? -12.711 24.875 -15.219 1 88.62 341 ASN B N 1
ATOM 5925 C CA . ASN B 1 341 ? -13.898 25.375 -15.898 1 88.62 341 ASN B CA 1
ATOM 5926 C C . ASN B 1 341 ? -13.82 25.125 -17.406 1 88.62 341 ASN B C 1
ATOM 5928 O O . ASN B 1 341 ? -14.828 24.797 -18.031 1 88.62 341 ASN B O 1
ATOM 5932 N N . PHE B 1 342 ? -12.734 25.281 -17.922 1 90.38 342 PHE B N 1
ATOM 5933 C CA . PHE B 1 342 ? -12.523 25.016 -19.344 1 90.38 342 PHE B CA 1
ATOM 5934 C C . PHE B 1 342 ? -12.758 23.547 -19.672 1 90.38 342 PHE B C 1
ATOM 5936 O O . PHE B 1 342 ? -13.438 23.219 -20.641 1 90.38 342 PHE B O 1
ATOM 5943 N N . ILE B 1 343 ? -12.234 22.625 -18.875 1 89.38 343 ILE B N 1
ATOM 5944 C CA . ILE B 1 343 ? -12.398 21.188 -19.062 1 89.38 343 ILE B CA 1
ATOM 5945 C C . ILE B 1 343 ? -13.875 20.828 -18.953 1 89.38 343 ILE B C 1
ATOM 5947 O O . ILE B 1 343 ? -14.383 20.016 -19.719 1 89.38 343 ILE B O 1
ATOM 5951 N N . ASN B 1 344 ? -14.445 21.422 -17.938 1 85.81 344 ASN B N 1
ATOM 5952 C CA . ASN B 1 344 ? -15.867 21.156 -17.734 1 85.81 344 ASN B CA 1
ATOM 5953 C C . ASN B 1 344 ? -16.688 21.625 -18.938 1 85.81 344 ASN B C 1
ATOM 5955 O O . ASN B 1 344 ? -17.672 21 -19.312 1 85.81 344 ASN B O 1
ATOM 5959 N N . MET B 1 345 ? -16.328 22.672 -19.562 1 87.56 345 MET B N 1
ATOM 5960 C CA . MET B 1 345 ? -17 23.188 -20.75 1 87.56 345 MET B CA 1
ATOM 5961 C C . MET B 1 345 ? -16.828 22.219 -21.922 1 87.56 345 MET B C 1
ATOM 5963 O O . MET B 1 345 ? -17.797 21.938 -22.641 1 87.56 345 MET B O 1
ATOM 5967 N N . ILE B 1 346 ? -15.68 21.641 -22.078 1 86.56 346 ILE B N 1
ATOM 5968 C CA . ILE B 1 346 ? -15.406 20.688 -23.141 1 86.56 346 ILE B CA 1
ATOM 5969 C C . ILE B 1 346 ? -16.219 19.406 -22.891 1 86.56 346 ILE B C 1
ATOM 5971 O O . ILE B 1 346 ? -16.781 18.844 -23.812 1 86.56 346 ILE B O 1
ATOM 5975 N N . TRP B 1 347 ? -16.188 19 -21.609 1 81.44 347 TRP B N 1
ATOM 5976 C CA . TRP B 1 347 ? -16.922 17.797 -21.234 1 81.44 347 TRP B CA 1
ATOM 5977 C C . TRP B 1 347 ? -18.406 17.953 -21.531 1 81.44 347 TRP B C 1
ATOM 5979 O O . TRP B 1 347 ? -19.047 17.016 -22.016 1 81.44 347 TRP B O 1
ATOM 5989 N N . GLN B 1 348 ? -18.922 19.078 -21.266 1 80.31 348 GLN B N 1
ATOM 5990 C CA . GLN B 1 348 ? -20.344 19.344 -21.516 1 80.31 348 GLN B CA 1
ATOM 5991 C C . GLN B 1 348 ? -20.625 19.438 -23.016 1 80.31 348 GLN B C 1
ATOM 5993 O O . GLN B 1 348 ? -21.734 19.125 -23.453 1 80.31 348 GLN B O 1
ATOM 5998 N N . ALA B 1 349 ? -19.625 19.75 -23.781 1 78.75 349 ALA B N 1
ATOM 5999 C CA . ALA B 1 349 ? -19.781 19.875 -25.234 1 78.75 349 ALA B CA 1
ATOM 6000 C C . ALA B 1 349 ? -19.672 18.516 -25.922 1 78.75 349 ALA B C 1
ATOM 6002 O O . ALA B 1 349 ? -20.094 18.359 -27.062 1 78.75 349 ALA B O 1
ATOM 6003 N N . LEU B 1 350 ? -19.047 17.594 -25.203 1 72.69 350 LEU B N 1
ATOM 6004 C CA . LEU B 1 350 ? -18.922 16.266 -25.797 1 72.69 350 LEU B CA 1
ATOM 6005 C C . LEU B 1 350 ? -20.281 15.617 -25.953 1 72.69 350 LEU B C 1
ATOM 6007 O O . LEU B 1 350 ? -21.156 15.773 -25.109 1 72.69 350 LEU B O 1
ATOM 6011 N N . PRO B 1 351 ? -20.609 15 -27.172 1 63.66 351 PRO B N 1
ATOM 6012 C CA . PRO B 1 351 ? -21.906 14.375 -27.438 1 63.66 351 PRO B CA 1
ATOM 6013 C C . PRO B 1 351 ? -22.281 13.328 -26.391 1 63.66 351 PRO B C 1
ATOM 6015 O O . PRO B 1 351 ? -21.391 12.719 -25.781 1 63.66 351 PRO B O 1
ATOM 6018 N N . LEU B 1 352 ? -23.578 13.305 -25.922 1 55.66 352 LEU B N 1
ATOM 6019 C CA . LEU B 1 352 ? -24.203 12.414 -24.938 1 55.66 352 LEU B CA 1
ATOM 6020 C C . LEU B 1 352 ? -23.734 10.977 -25.141 1 55.66 352 LEU B C 1
ATOM 6022 O O . LEU B 1 352 ? -23.656 10.203 -24.188 1 55.66 352 LEU B O 1
ATOM 6026 N N . ARG B 1 353 ? -23.438 10.617 -26.391 1 51.97 353 ARG B N 1
ATOM 6027 C CA . ARG B 1 353 ? -23.031 9.25 -26.688 1 51.97 353 ARG B CA 1
ATOM 6028 C C . ARG B 1 353 ? -21.75 8.883 -25.953 1 51.97 353 ARG B C 1
ATOM 6030 O O . ARG B 1 353 ? -21.578 7.742 -25.516 1 51.97 353 ARG B O 1
ATOM 6037 N N . PHE B 1 354 ? -20.875 9.789 -25.797 1 52.19 354 PHE B N 1
ATOM 6038 C CA . PHE B 1 354 ? -19.609 9.508 -25.125 1 52.19 354 PHE B CA 1
ATOM 6039 C C . PHE B 1 354 ? -19.781 9.586 -23.609 1 52.19 354 PHE B C 1
ATOM 6041 O O . PHE B 1 354 ? -19.031 8.953 -22.859 1 52.19 354 PHE B O 1
ATOM 6048 N N . LYS B 1 355 ? -20.656 10.469 -23.266 1 51.69 355 LYS B N 1
ATOM 6049 C CA . LYS B 1 355 ? -20.875 10.578 -21.828 1 51.69 355 LYS B CA 1
ATOM 6050 C C . LYS B 1 355 ? -21.531 9.305 -21.281 1 51.69 355 LYS B C 1
ATOM 6052 O O . LYS B 1 355 ? -21.312 8.945 -20.125 1 51.69 355 LYS B O 1
ATOM 6057 N N . LYS B 1 356 ? -22.312 8.625 -22.094 1 44.16 356 LYS B N 1
ATOM 6058 C CA . LYS B 1 356 ? -23.016 7.414 -21.656 1 44.16 356 LYS B CA 1
ATOM 6059 C C . LYS B 1 356 ? -22.094 6.191 -21.75 1 44.16 356 LYS B C 1
ATOM 6061 O O . LYS B 1 356 ? -22.234 5.379 -22.672 1 44.16 356 LYS B O 1
ATOM 6066 N N . PHE B 1 357 ? -20.906 6.43 -21.422 1 42.59 357 PHE B N 1
ATOM 6067 C CA . PHE B 1 357 ? -20.172 5.176 -21.281 1 42.59 357 PHE B CA 1
ATOM 6068 C C . PHE B 1 357 ? -21 4.16 -20.5 1 42.59 357 PHE B C 1
ATOM 6070 O O . PHE B 1 357 ? -20.594 3.006 -20.344 1 42.59 357 PHE B O 1
ATOM 6077 N N . GLU B 1 358 ? -21.812 4.715 -19.812 1 40.31 358 GLU B N 1
ATOM 6078 C CA . GLU B 1 358 ? -22.625 3.846 -18.969 1 40.31 358 GLU B CA 1
ATOM 6079 C C . GLU B 1 358 ? -23.297 2.738 -19.781 1 40.31 358 GLU B C 1
ATOM 6081 O O . GLU B 1 358 ? -23.469 1.622 -19.281 1 40.31 358 GLU B O 1
ATOM 6086 N N . THR B 1 359 ? -23.719 3.146 -21.016 1 37.84 359 THR B N 1
ATOM 6087 C CA . THR B 1 359 ? -24.578 2.207 -21.703 1 37.84 359 THR B CA 1
ATOM 6088 C C . THR B 1 359 ? -23.766 1.103 -22.375 1 37.84 359 THR B C 1
ATOM 6090 O O . THR B 1 359 ? -24.328 0.107 -22.844 1 37.84 359 THR B O 1
ATOM 6093 N N . TYR B 1 360 ? -22.562 1.448 -22.656 1 34.72 360 TYR B N 1
ATOM 6094 C CA . TYR B 1 360 ? -21.922 0.425 -23.469 1 34.72 360 TYR B CA 1
ATOM 6095 C C . TYR B 1 360 ? -21.344 -0.685 -22.609 1 34.72 360 TYR B C 1
ATOM 6097 O O . TYR B 1 360 ? -20.375 -1.344 -23 1 34.72 360 TYR B O 1
ATOM 6105 N N . ILE B 1 361 ? -21.391 -0.565 -21.438 1 37.22 361 ILE B N 1
ATOM 6106 C CA . ILE B 1 361 ? -21.062 -1.865 -20.875 1 37.22 361 ILE B CA 1
ATOM 6107 C C . ILE B 1 361 ? -21.875 -2.957 -21.562 1 37.22 361 ILE B C 1
ATOM 6109 O O . ILE B 1 361 ? -23.109 -2.949 -21.516 1 37.22 361 ILE B O 1
ATOM 6113 N N . PRO B 1 362 ? -21.344 -3.49 -22.672 1 33.12 362 PRO B N 1
ATOM 6114 C CA . PRO B 1 362 ? -22.078 -4.438 -23.5 1 33.12 362 PRO B CA 1
ATOM 6115 C C . PRO B 1 362 ? -23 -5.344 -22.688 1 33.12 362 PRO B C 1
ATOM 6117 O O . PRO B 1 362 ? -22.719 -5.633 -21.531 1 33.12 362 PRO B O 1
ATOM 6120 N N . SER B 1 363 ? -24.188 -5.48 -23.156 1 35.81 363 SER B N 1
ATOM 6121 C CA . SER B 1 363 ? -25.078 -6.594 -22.812 1 35.81 363 SER B CA 1
ATOM 6122 C C . SER B 1 363 ? -24.297 -7.906 -22.734 1 35.81 363 SER B C 1
ATOM 6124 O O . SER B 1 363 ? -24.688 -8.805 -21.984 1 35.81 363 SER B O 1
ATOM 6126 N N . SER B 1 364 ? -23.297 -7.934 -23.562 1 33.03 364 SER B N 1
ATOM 6127 C CA . SER B 1 364 ? -22.5 -9.156 -23.656 1 33.03 364 SER B CA 1
ATOM 6128 C C . SER B 1 364 ? -21.516 -9.266 -22.484 1 33.03 364 SER B C 1
ATOM 6130 O O . SER B 1 364 ? -20.859 -10.297 -22.312 1 33.03 364 SER B O 1
ATOM 6132 N N . LEU B 1 365 ? -20.938 -8.328 -22.109 1 33.66 365 LEU B N 1
ATOM 6133 C CA . LEU B 1 365 ? -20.484 -8.602 -20.75 1 33.66 365 LEU B CA 1
ATOM 6134 C C . LEU B 1 365 ? -21.656 -8.891 -19.828 1 33.66 365 LEU B C 1
ATOM 6136 O O . LEU B 1 365 ? -21.453 -9.266 -18.672 1 33.66 365 LEU B O 1
ATOM 6140 N N . LYS B 1 366 ? -22.797 -8.773 -20.188 1 33.19 366 LYS B N 1
ATOM 6141 C CA . LYS B 1 366 ? -24.016 -9.516 -19.844 1 33.19 366 LYS B CA 1
ATOM 6142 C C . LYS B 1 366 ? -23.891 -10.984 -20.25 1 33.19 366 LYS B C 1
ATOM 6144 O O . LYS B 1 366 ? -24.625 -11.836 -19.75 1 33.19 366 LYS B O 1
ATOM 6149 N N . VAL B 1 367 ? -23.109 -11.297 -21.25 1 29 367 VAL B N 1
ATOM 6150 C CA . VAL B 1 367 ? -22.719 -12.633 -21.672 1 29 367 VAL B CA 1
ATOM 6151 C C . VAL B 1 367 ? -21.578 -13.141 -20.797 1 29 367 VAL B C 1
ATOM 6153 O O . VAL B 1 367 ? -21.328 -14.344 -20.719 1 29 367 VAL B O 1
ATOM 6156 N N . LEU B 1 368 ? -20.641 -12.406 -20.531 1 29.86 368 LEU B N 1
ATOM 6157 C CA . LEU B 1 368 ? -20 -12.969 -19.359 1 29.86 368 LEU B CA 1
ATOM 6158 C C . LEU B 1 368 ? -20.953 -13.008 -18.172 1 29.86 368 LEU B C 1
ATOM 6160 O O . LEU B 1 368 ? -20.641 -13.625 -17.141 1 29.86 368 LEU B O 1
ATOM 6164 N N . PHE B 1 369 ? -21.875 -11.891 -18.047 1 27.58 369 PHE B N 1
ATOM 6165 C CA . PHE B 1 369 ? -23.141 -12.07 -17.344 1 27.58 369 PHE B CA 1
ATOM 6166 C C . PHE B 1 369 ? -24.266 -12.336 -18.344 1 27.58 369 PHE B C 1
ATOM 6168 O O . PHE B 1 369 ? -24.281 -11.758 -19.438 1 27.58 369 PHE B O 1
#

Organism: NCBI:txid2508867